Protein 7LDA (pdb70)

Secondary structure (DSSP, 8-state):
-HHHHHHHHHHHGGG--TT-EEEE--SHHHHHHHHHHHHTGGG--EEEESSHHHHHHHHHTTPPB--HHHH-SEEEEEE--SEE-TTS-EE--TTS-HHHHHHHHHTEEEEEEEE-GGGB-SSBTSSPEEEEE-GGGHHHHHHHHHHHH--EEEE-TT---TTS-EEEEEES--BS-HHHHHHHHTTSTTEEEESEE-TT--SEEEE-SSSPEE-/--HHHHHHHHHHHHTTPPTTEEEEE--SHHHHHHHHHHHHTGGGEEEEEESSHHHHHHHHHTTPPB--HHHH-SEEEEEE--SEE-TTS-EE--TTS-HHHHHHHHHTEEEEEEEE-GGGB-SSBTSSPEEEEE-GGGHHHHHHHHHHHH--EEEE-TT---TTS-EEEEEES--BS-HHHHHHHHTTSTTEEEESEE-SS--SEEEE-SSSPEE-

Sequence (431 aa):
MSEAKRLAAEEKAIEYVEDGMIVGVGTGSTVAYFIDALARIQHRIKGAVSSSEEQSTARLKKQHGIEVIELNHSGNLSSLYVDGADECDANKCLIKGGGAALTREKIIAEASERFICIIDPSKQVPVLGRFPLPVEVIPMARSLVARQIRDMMTGGQPTTWREGVVTDNGNQILDIHNLQITDPEKLERELNQLPGVVCVGLFARRRADVVIVGGEPPVVLHMSEAKRLAAEKAIEYVEDGMIVGVGTGSTVAYFIDALLARIQHRIKGAVSSSEQSTARRLKQHGIEEVIELNHSGNLSSLYVDGADECDANKCLIKGGGAALTREKIIAEASEERRFIICIIDPSKQVPVLGRRFPLPVEVIPMARSLVARQIRDMMTGGQPTTWREGVVTDNGNQILDIHNLQITDPEKLERRELNQLPGVVCVGLFARRRRADVVIVGGEPPVVL

Organism: Stenotrophomonas maltophilia (strain K279a) (NCBI:txid522373)

B-factor: mean 19.37, std 9.33, range [2.42, 53.55]

Foldseek 3Di:
DLQQLLLLLLVVVVVDAFAFAEEAEDDDSSLSNLVNCLVVLVRYPAYEYLAPVVVVSNVVSVGDYDHCVVVFAGAEYEYEAQAAAPVQKGFDCPVPSQQSSVVNLVSYNAYEYEEAPVRYDHFPAQFFKKWWFAAVCVVVLQVVCCVVFVWHWDWPPPDAGPVRTTIITTHDGRCPPLVVVQVVSVPDPGTSHIRIQDVPGHPWYWHGDVNIDID/DCLQQLLQLLVVVVVVDAFAFAEEAEDDDSSLSNLVVCLVVLVRYQAYEYLAPVSVVSNVVSPGDYDHCVVVFAGAEHEYEAQAAAPVQKGFDCPVPSQQSSLVNLVRYNAYEYEEAPVRYDNFPAQFFKKWWFAAVCVVVLQVVCCVVFVWHWDWPPPDAGPVRTTIITTHDGGCPPLVVVQVVSVPDPGTSHIRICDVPGHPWYWHGDVNIDID

Radius of gyration: 23.36 Å; Cα contacts (8 Å, |Δi|>4): 1112; chains: 2; bounding box: 52×57×65 Å

Nearest PDB structures (foldseek):
  7lda-assembly1_A  TM=1.005E+00  e=1.805E-49  Stenotrophomonas maltophilia K279a
  1m0s-assembly1_B  TM=9.853E-01  e=1.934E-33  Haemophilus influenzae
  3uw1-assembly1_A  TM=9.731E-01  e=1.418E-30  Burkholderia thailandensis E264
  4gmk-assembly1_B  TM=9.498E-01  e=2.338E-25  Ligilactobacillus salivarius UCC118
  6j1k-assembly1_B  TM=9.477E-01  e=4.361E-23  Ochrobactrum sp.

Solvent-accessible surface area: 16939 Å² total; per-residue (Å²): 122,70,97,13,41,86,40,0,0,53,58,0,23,120,70,8,112,106,54,23,44,0,0,0,0,19,27,67,7,1,28,65,0,3,61,2,0,16,147,26,59,154,81,20,50,2,0,2,15,1,6,97,86,2,23,61,90,0,126,158,67,58,6,111,32,23,110,3,44,157,27,16,94,9,51,4,0,0,0,7,6,32,7,6,16,101,104,50,2,0,0,7,5,30,64,11,14,0,2,43,7,13,0,0,0,40,5,8,113,138,0,1,0,0,0,2,61,68,43,82,24,126,58,0,1,224,74,32,1,0,0,0,0,3,45,23,0,39,29,8,0,22,55,26,0,114,109,86,37,51,0,82,31,60,89,52,132,63,51,100,9,67,31,44,8,29,0,3,16,1,60,96,17,135,7,109,70,10,90,95,23,2,106,60,0,21,25,18,10,3,11,11,6,0,0,0,1,1,118,43,61,3,52,24,0,0,8,3,22,100,109,32,82,65,100,144,74,59,91,13,42,90,19,0,0,72,60,0,23,120,48,12,109,112,52,24,30,0,0,0,0,20,27,67,7,0,27,70,0,2,60,4,0,12,163,16,78,143,91,20,130,1,0,2,15,0,6,99,90,2,23,62,96,0,126,88,75,62,7,110,34,14,110,3,46,152,28,16,97,13,56,1,0,0,0,7,7,30,8,6,13,95,102,51,3,0,0,6,4,29,65,11,15,0,2,43,7,8,0,0,0,38,4,6,143,102,0,0,0,0,0,2,57,72,43,89,28,125,58,1,2,227,74,32,1,0,0,0,0,4,47,24,0,39,30,7,0,23,55,27,0,110,108,83,39,52,0,83,31,62,88,53,132,64,51,97,10,66,31,43,8,29,0,3,13,0,62,108,17,155,8,113,74,13,60,98,22,2,101,60,0,22,19,6,12,2,11,11,8,0,0,0,1,0,84,39,76,2,61,22,4,0,7,3,24,142,104,30,78,68,107

InterPro domains:
  IPR004788 Ribose 5-phosphate isomerase, type A [PF06026] (47-210)
  IPR004788 Ribose 5-phosphate isomerase, type A [PTHR11934] (2-208)
  IPR004788 Ribose 5-phosphate isomerase, type A [TIGR00021] (5-209)
  IPR004788 Ribose 5-phosphate isomerase, type A [cd01398] (4-209)
  IPR020672 Ribose-5-phosphate isomerase, type A, subgroup [MF_00170] (1-215)
  IPR037171 NagB/RpiA transferase-like [SSF100950] (2-145)

Structure (mmCIF, N/CA/C/O backbone):
data_7LDA
#
_entry.id   7LDA
#
_cell.length_a   97.410
_cell.length_b   97.410
_cell.length_c   129.280
_cell.angle_alpha   90.000
_cell.angle_beta   90.000
_cell.angle_gamma   90.000
#
_symmetry.space_group_name_H-M   'P 41 21 2'
#
loop_
_entity.id
_entity.type
_entity.pdbx_description
1 polymer 'Ribose-5-phosphate isomerase A'
2 non-polymer 1,2-ETHANEDIOL
3 non-polymer 'SULFATE ION'
4 water water
#
loop_
_atom_site.group_PDB
_atom_site.id
_atom_site.type_symbol
_atom_site.label_atom_id
_atom_site.label_alt_id
_atom_site.label_comp_id
_atom_site.label_asym_id
_atom_site.label_entity_id
_atom_site.label_seq_id
_atom_site.pdbx_PDB_ins_code
_atom_site.Cartn_x
_atom_site.Cartn_y
_atom_site.Cartn_z
_atom_site.occupancy
_atom_site.B_iso_or_equiv
_atom_site.auth_seq_id
_atom_site.auth_comp_id
_atom_site.auth_asym_id
_atom_site.auth_atom_id
_atom_site.pdbx_PDB_model_num
ATOM 1 N N . MET A 1 9 ? -37.550 -4.037 12.367 1.00 40.06 1 MET A N 1
ATOM 2 C CA . MET A 1 9 ? -36.388 -3.178 12.190 1.00 30.68 1 MET A CA 1
ATOM 3 C C . MET A 1 9 ? -36.340 -2.086 13.256 1.00 24.74 1 MET A C 1
ATOM 4 O O . MET A 1 9 ? -35.558 -1.138 13.144 1.00 24.14 1 MET A O 1
ATOM 9 N N . SER A 1 10 ? -37.177 -2.230 14.289 1.00 31.63 2 SER A N 1
ATOM 10 C CA . SER A 1 10 ? -37.292 -1.191 15.309 1.00 25.96 2 SER A CA 1
ATOM 11 C C . SER A 1 10 ? -35.960 -0.933 16.000 1.00 25.70 2 SER A C 1
ATOM 12 O O . SER A 1 10 ? -35.586 0.222 16.230 1.00 24.53 2 SER A O 1
ATOM 15 N N . GLU A 1 11 ? -35.228 -1.995 16.340 1.00 27.72 3 GLU A N 1
ATOM 16 C CA . GLU A 1 11 ? -33.953 -1.809 17.022 1.00 28.01 3 GLU A CA 1
ATOM 17 C C . GLU A 1 11 ? -32.933 -1.125 16.120 1.00 24.91 3 GLU A C 1
ATOM 18 O O . GLU A 1 11 ? -32.192 -0.242 16.569 1.00 24.11 3 GLU A O 1
ATOM 24 N N . ALA A 1 12 ? -32.883 -1.510 14.842 1.00 23.98 4 ALA A N 1
ATOM 25 C CA . ALA A 1 12 ? -31.976 -0.842 13.915 1.00 21.69 4 ALA A CA 1
ATOM 26 C C . ALA A 1 12 ? -32.316 0.637 13.779 1.00 18.71 4 ALA A C 1
ATOM 27 O O . ALA A 1 12 ? -31.419 1.488 13.728 1.00 18.60 4 ALA A O 1
ATOM 29 N 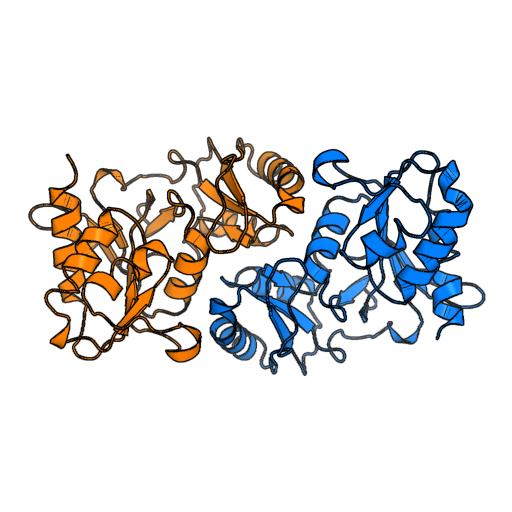N . LYS A 1 13 ? -33.608 0.963 13.709 1.00 18.21 5 LYS A N 1
ATOM 30 C CA . LYS A 1 13 ? -34.013 2.363 13.616 1.00 16.59 5 LYS A CA 1
ATOM 31 C C . LYS A 1 13 ? -33.551 3.145 14.839 1.00 17.59 5 LYS A C 1
ATOM 32 O O . LYS A 1 13 ? -32.994 4.245 14.718 1.00 19.11 5 LYS A O 1
ATOM 38 N N . ARG A 1 14 ? -33.771 2.587 16.032 1.00 18.67 6 ARG A N 1
ATOM 39 C CA . ARG A 1 14 ? -33.376 3.272 17.258 1.00 20.78 6 ARG A CA 1
ATOM 40 C C . ARG A 1 14 ? -31.868 3.476 17.315 1.00 22.70 6 ARG A C 1
ATOM 41 O O . ARG A 1 14 ? -31.395 4.556 17.682 1.00 20.73 6 ARG A O 1
ATOM 49 N N . LEU A 1 15 ? -31.097 2.452 16.944 1.00 19.86 7 LEU A N 1
ATOM 50 C CA . LEU A 1 15 ? -29.643 2.567 16.991 1.00 20.36 7 LEU A CA 1
ATOM 51 C C . LEU A 1 15 ? -29.128 3.619 16.012 1.00 19.84 7 LEU A C 1
ATOM 52 O O . LEU A 1 15 ? -28.193 4.362 16.330 1.00 20.23 7 LEU A O 1
ATOM 57 N N . ALA A 1 16 ? -29.715 3.694 14.811 1.00 17.82 8 ALA A N 1
ATOM 58 C CA . ALA A 1 16 ? -29.324 4.744 13.875 1.00 16.82 8 ALA A CA 1
ATOM 59 C C . ALA A 1 16 ? -29.653 6.123 14.431 1.00 17.09 8 ALA A C 1
ATOM 60 O O . ALA A 1 16 ? -28.834 7.048 14.353 1.00 17.31 8 ALA A O 1
ATOM 62 N N . ALA A 1 17 ? -30.857 6.279 14.987 1.00 16.26 9 ALA A N 1
ATOM 63 C CA . ALA A 1 17 ? -31.263 7.564 15.552 1.00 15.91 9 ALA A CA 1
ATOM 64 C C . ALA A 1 17 ? -30.338 7.990 16.686 1.00 18.42 9 ALA A C 1
ATOM 65 O O . ALA A 1 17 ? -29.980 9.170 16.797 1.00 18.83 9 ALA A O 1
ATOM 67 N N . GLU A 1 18 ? -29.945 7.048 17.548 1.00 18.83 10 GLU A N 1
ATOM 68 C CA A GLU A 1 18 ? -29.057 7.388 18.656 0.48 18.86 10 GLU A CA 1
ATOM 69 C CA B GLU A 1 18 ? -29.065 7.411 18.650 0.52 18.86 10 GLU A CA 1
ATOM 70 C C . GLU A 1 18 ? -27.683 7.815 18.158 1.00 21.08 10 GLU A C 1
ATOM 71 O O . GLU A 1 18 ? -27.050 8.699 18.746 1.00 22.77 10 GLU A O 1
ATOM 82 N N . LYS A 1 19 ? -27.196 7.191 17.082 1.00 18.67 11 LYS A N 1
ATOM 83 C CA . LYS A 1 19 ? -25.915 7.605 16.520 1.00 18.23 11 LYS A CA 1
ATOM 84 C C . LYS A 1 19 ? -26.000 9.019 15.954 1.00 18.06 11 LYS A C 1
ATOM 85 O O . LYS A 1 19 ? -25.056 9.803 16.086 1.00 18.08 11 LYS A O 1
ATOM 91 N N . ALA A 1 20 ? -27.125 9.361 15.325 1.00 15.61 12 ALA A N 1
ATOM 92 C CA . ALA A 1 20 ? -27.282 10.698 14.765 1.00 14.73 12 ALA A CA 1
ATOM 93 C C . ALA A 1 20 ? -27.201 11.780 15.835 1.00 16.73 12 ALA A C 1
ATOM 94 O O . ALA A 1 20 ? -26.799 12.911 15.541 1.00 15.61 12 ALA A O 1
ATOM 96 N N . ILE A 1 21 ? -27.573 11.461 17.079 1.00 17.36 13 ILE A N 1
ATOM 97 C CA . ILE A 1 21 ? -27.466 12.429 18.171 1.00 17.70 13 ILE A CA 1
ATOM 98 C C . ILE A 1 21 ? -26.036 12.937 18.339 1.00 18.22 13 ILE A C 1
ATOM 99 O O . ILE A 1 21 ? -25.825 14.080 18.766 1.00 18.03 13 ILE A O 1
ATOM 104 N N . GLU A 1 22 ? -25.037 12.122 17.989 1.00 17.88 14 GLU A N 1
ATOM 105 C CA . GLU A 1 22 ? -23.643 12.547 18.110 1.00 19.60 14 GLU A CA 1
ATOM 106 C C . GLU A 1 22 ? -23.314 13.738 17.220 1.00 21.78 14 GLU A C 1
ATOM 107 O O . GLU A 1 22 ? -22.309 14.415 17.461 1.00 22.90 14 GLU A O 1
ATOM 113 N N . TYR A 1 23 ? -24.126 14.001 16.196 1.00 17.16 15 TYR A N 1
ATOM 114 C CA . TYR A 1 23 ? -23.925 15.134 15.301 1.00 18.01 15 TYR A CA 1
ATOM 115 C C . TYR A 1 23 ? -24.557 16.419 15.821 1.00 18.77 15 TYR A C 1
ATOM 116 O O . TYR A 1 23 ? -24.327 17.489 15.237 1.00 19.68 15 TYR A O 1
ATOM 125 N N . VAL A 1 24 ? -25.349 16.343 16.886 1.00 18.78 16 VAL A N 1
ATOM 126 C CA . VAL A 1 24 ? -26.003 17.527 17.431 1.00 18.81 16 VAL A CA 1
ATOM 127 C C . VAL A 1 24 ? -25.012 18.272 18.316 1.00 21.91 16 VAL A C 1
ATOM 128 O O . VAL A 1 24 ? -24.411 17.687 19.223 1.00 24.61 16 VAL A O 1
ATOM 132 N N . GLU A 1 25 ? -24.832 19.563 18.051 1.00 22.82 17 GLU A N 1
ATOM 133 C CA . GLU A 1 25 ? -23.907 20.399 18.799 1.00 25.13 17 GLU A CA 1
ATOM 134 C C . GLU A 1 25 ? -24.682 21.415 19.627 1.00 24.64 17 GLU A C 1
ATOM 135 O O . GLU A 1 25 ? -25.801 21.801 19.273 1.00 23.55 17 GLU A O 1
ATOM 141 N N . ASP A 1 26 ? -24.071 21.835 20.737 1.00 25.11 18 ASP A N 1
ATOM 142 C CA . ASP A 1 26 ? -24.682 22.806 21.638 1.00 24.16 18 ASP A CA 1
ATOM 143 C C . ASP A 1 26 ? -25.114 24.053 20.876 1.00 27.26 18 ASP A C 1
ATOM 144 O O . ASP A 1 26 ? -24.360 24.596 20.063 1.00 27.38 18 ASP A O 1
ATOM 149 N N . GLY A 1 27 ? -26.342 24.498 21.137 1.00 23.71 19 GLY A N 1
ATOM 150 C CA . GLY A 1 27 ? -26.849 25.719 20.551 1.00 25.16 19 GLY A CA 1
ATOM 151 C C . GLY A 1 27 ? -27.478 25.574 19.183 1.00 24.62 19 GLY A C 1
ATOM 152 O O . GLY A 1 27 ? -27.982 26.566 18.649 1.00 29.03 19 GLY A O 1
ATOM 153 N N . MET A 1 28 ? -27.465 24.380 18.598 1.00 22.38 20 MET A N 1
ATOM 154 C CA . MET A 1 28 ? -28.021 24.186 17.266 1.00 21.39 20 MET A CA 1
ATOM 155 C C . MET A 1 28 ? -29.536 24.362 17.269 1.00 18.32 20 MET A C 1
ATOM 156 O O . MET A 1 28 ? -30.230 24.025 18.233 1.00 19.11 20 MET A O 1
ATOM 161 N N . ILE A 1 29 ? -30.050 24.876 16.158 1.00 17.33 21 ILE A N 1
ATOM 162 C CA . ILE A 1 29 ? -31.432 24.643 15.765 1.00 15.30 21 ILE A CA 1
ATOM 163 C C . ILE A 1 29 ? -31.396 23.455 14.811 1.00 14.91 21 ILE A C 1
ATOM 164 O O . ILE A 1 29 ? -30.801 23.534 13.730 1.00 17.83 21 ILE A O 1
ATOM 169 N N . VAL A 1 30 ? -31.987 22.341 15.223 1.00 12.92 22 VAL A N 1
ATOM 170 C CA . VAL A 1 30 ? -31.867 21.084 14.491 1.00 13.01 22 VAL A CA 1
ATOM 171 C C . VAL A 1 30 ? -33.017 20.961 13.496 1.00 11.88 22 VAL A C 1
ATOM 172 O O . VAL A 1 30 ? -34.189 21.088 13.881 1.00 12.20 22 VAL A O 1
ATOM 176 N N . GLY A 1 31 ? -32.696 20.677 12.239 1.00 10.87 23 GLY A N 1
ATOM 177 C CA . GLY A 1 31 ? -33.724 20.350 11.253 1.00 10.52 23 GLY A CA 1
ATOM 178 C C . GLY A 1 31 ? -34.176 18.914 11.435 1.00 11.33 23 GLY A C 1
ATOM 179 O O . GLY A 1 31 ? -33.351 17.998 11.535 1.00 11.49 23 GLY A O 1
ATOM 180 N N . VAL A 1 32 ? -35.493 18.706 11.492 1.00 11.27 24 VAL A N 1
ATOM 181 C CA . VAL A 1 32 ? -36.059 17.417 11.893 1.00 10.15 24 VAL A CA 1
ATOM 182 C C . VAL A 1 32 ? -36.947 16.853 10.790 1.00 9.63 24 VAL A C 1
ATOM 183 O O . VAL A 1 32 ? -37.870 17.529 10.312 1.00 11.05 24 VAL A O 1
ATOM 187 N N . GLY A 1 33 ? -36.689 15.590 10.427 1.00 10.75 25 GLY A N 1
ATOM 188 C CA . GLY A 1 33 ? -37.418 14.894 9.384 1.00 10.55 25 GLY A CA 1
ATOM 189 C C . GLY A 1 33 ? -38.766 14.380 9.844 1.00 11.38 25 GLY A C 1
ATOM 190 O O . GLY A 1 33 ? -39.368 14.884 10.800 1.00 10.80 25 GLY A O 1
ATOM 191 N N . THR A 1 34 ? -39.246 13.348 9.142 1.00 10.18 26 THR A N 1
ATOM 192 C CA . THR A 1 34 ? -40.565 12.780 9.379 1.00 11.21 26 THR A CA 1
ATOM 193 C C . THR A 1 34 ? -40.460 11.268 9.259 1.00 10.98 26 THR A C 1
ATOM 194 O O . THR A 1 34 ? -39.658 10.759 8.468 1.00 12.76 26 THR A O 1
ATOM 198 N N . GLY A 1 35 ? -41.256 10.553 10.051 1.00 10.91 27 GLY A N 1
ATOM 199 C CA . GLY A 1 35 ? -41.420 9.118 9.889 1.00 12.21 27 GLY A CA 1
ATOM 200 C C . GLY A 1 35 ? -41.024 8.317 11.113 1.00 13.62 27 GLY A C 1
ATOM 201 O O . GLY A 1 35 ? -40.637 8.849 12.158 1.00 13.71 27 GLY A O 1
ATOM 202 N N . SER A 1 36 ? -41.103 6.993 10.956 1.00 13.53 28 SER A N 1
ATOM 203 C CA . SER A 1 36 ? -40.966 6.099 12.107 1.00 14.00 28 SER A CA 1
ATOM 204 C C . SER A 1 36 ? -39.531 6.027 12.606 1.00 14.66 28 SER A C 1
ATOM 205 O O . SER A 1 36 ? -39.306 5.854 13.807 1.00 16.55 28 SER A O 1
ATOM 208 N N . THR A 1 37 ? -38.552 6.157 11.716 1.00 13.80 29 THR A N 1
ATOM 209 C CA . THR A 1 37 ? -37.164 6.182 12.161 1.00 13.63 29 THR A CA 1
ATOM 210 C C . THR A 1 37 ? -36.867 7.494 12.878 1.00 13.75 29 THR A C 1
ATOM 211 O O . THR A 1 37 ? -36.256 7.504 13.958 1.00 13.80 29 THR A O 1
ATOM 215 N N . VAL A 1 38 ? -37.335 8.607 12.309 1.00 12.23 30 VAL A N 1
ATOM 216 C CA . VAL A 1 38 ? -37.196 9.913 12.943 1.00 11.00 30 VAL A CA 1
ATOM 217 C C . VAL A 1 38 ? -37.863 9.964 14.314 1.00 11.97 30 VAL A C 1
ATOM 218 O O . VAL A 1 38 ? -37.399 10.696 15.197 1.00 13.81 30 VAL A O 1
ATOM 222 N N . ALA A 1 39 ? -38.933 9.180 14.538 1.00 12.59 31 ALA A N 1
ATOM 223 C CA . ALA A 1 39 ? -39.580 9.181 15.853 1.00 13.18 31 ALA A CA 1
ATOM 224 C C . ALA A 1 39 ? -38.582 8.850 16.958 1.00 14.60 31 ALA A C 1
ATOM 225 O O . ALA A 1 39 ? -38.601 9.474 18.026 1.00 15.03 31 ALA A O 1
ATOM 227 N N . TYR A 1 40 ? -37.681 7.895 16.707 1.00 13.76 32 TYR A N 1
ATOM 228 C CA . TYR A 1 40 ? -36.653 7.569 17.692 1.00 14.48 32 TYR A CA 1
ATOM 229 C C . TYR A 1 40 ? -35.679 8.722 17.874 1.00 14.28 32 TYR A C 1
ATOM 230 O O . TYR A 1 40 ? -35.192 8.949 18.988 1.00 16.93 32 TYR A O 1
ATOM 239 N N . PHE A 1 41 ? -35.375 9.452 16.799 1.00 13.30 33 PHE A N 1
ATOM 240 C CA . PHE A 1 41 ? -34.489 10.604 16.916 1.00 13.07 33 PHE A CA 1
ATOM 241 C C . PHE A 1 41 ? -35.138 11.720 17.729 1.00 14.46 33 PHE A C 1
ATOM 242 O O . PHE A 1 41 ? -34.469 12.371 18.545 1.00 14.80 33 PHE A O 1
ATOM 250 N N . ILE A 1 42 ? -36.435 11.962 17.514 1.00 13.11 34 ILE A N 1
ATOM 251 C CA . ILE A 1 42 ? -37.153 12.955 18.315 1.00 15.07 34 ILE A CA 1
ATOM 252 C C . ILE A 1 42 ? -37.110 12.590 19.796 1.00 15.39 34 ILE A C 1
ATOM 253 O O . ILE A 1 42 ? -36.849 13.444 20.652 1.00 15.15 34 ILE A O 1
ATOM 258 N N . ASP A 1 43 ? -37.344 11.315 20.122 1.00 15.42 35 ASP A N 1
ATOM 259 C CA . ASP A 1 43 ? -37.274 10.884 21.515 1.00 16.54 35 ASP A CA 1
ATOM 260 C C . ASP A 1 43 ? -35.883 11.109 22.101 1.00 17.66 35 ASP A C 1
ATOM 261 O O . ASP A 1 43 ? -35.742 11.510 23.266 1.00 20.17 35 ASP A O 1
ATOM 266 N N . ALA A 1 44 ? -34.840 10.834 21.318 1.00 18.02 36 ALA A N 1
ATOM 267 C CA . ALA A 1 44 ? -33.479 10.999 21.813 1.00 17.36 36 ALA A CA 1
ATOM 268 C C . ALA A 1 44 ? -33.112 12.472 21.923 1.00 18.10 36 ALA A C 1
ATOM 269 O O . ALA A 1 44 ? -32.388 12.874 22.844 1.00 19.76 36 ALA A O 1
ATOM 271 N N . LEU A 1 45 ? -33.596 13.290 20.986 1.00 16.54 37 LEU A N 1
ATOM 272 C CA . LEU A 1 45 ? -33.339 14.721 21.046 1.00 15.38 37 LEU A CA 1
ATOM 273 C C . LEU A 1 45 ? -33.966 15.339 22.288 1.00 16.90 37 LEU A C 1
ATOM 274 O O . LEU A 1 45 ? -33.401 16.268 22.881 1.00 17.68 37 LEU A O 1
ATOM 279 N N . ALA A 1 46 ? -35.127 14.830 22.698 1.00 17.19 38 ALA A N 1
ATOM 280 C CA . ALA A 1 46 ? -35.777 15.340 23.897 1.00 17.11 38 ALA A CA 1
ATOM 281 C C . ALA A 1 46 ? -34.899 15.158 25.127 1.00 19.73 38 ALA A C 1
ATOM 282 O O . ALA A 1 46 ? -34.946 15.981 26.049 1.00 22.26 38 ALA A O 1
ATOM 284 N N . ARG A 1 47 ? -34.082 14.101 25.154 1.00 20.89 39 ARG A N 1
ATOM 285 C CA . ARG A 1 47 ? -33.211 13.865 26.299 1.00 23.40 39 ARG A CA 1
ATOM 286 C C . ARG A 1 47 ? -32.062 14.862 26.379 1.00 22.27 39 ARG A C 1
ATOM 287 O O . ARG A 1 47 ? -31.471 15.017 27.453 1.00 28.51 39 ARG A O 1
ATOM 295 N N . ILE A 1 48 ? -31.734 15.538 25.280 1.00 22.36 40 ILE A N 1
ATOM 296 C CA . ILE A 1 48 ? -30.669 16.531 25.256 1.00 23.09 40 ILE A CA 1
ATOM 297 C C . ILE A 1 48 ? -31.197 17.927 24.935 1.00 22.83 40 ILE A C 1
ATOM 298 O O . ILE A 1 48 ? -30.434 18.796 24.530 1.00 25.11 40 ILE A O 1
ATOM 303 N N . GLN A 1 49 ? -32.500 18.159 25.112 1.00 21.74 41 GLN A N 1
ATOM 304 C CA . GLN A 1 49 ? -33.074 19.424 24.661 1.00 24.36 41 GLN A CA 1
ATOM 305 C C . GLN A 1 49 ? -32.528 20.632 25.413 1.00 24.13 41 GLN A C 1
ATOM 306 O O . GLN A 1 49 ? -32.612 21.752 24.899 1.00 26.34 41 GLN A O 1
ATOM 312 N N . HIS A 1 50 ? -31.970 20.441 26.612 1.00 25.54 42 HIS A N 1
ATOM 313 C CA . HIS A 1 50 ? -31.334 21.553 27.308 1.00 29.21 42 HIS A CA 1
ATOM 314 C C . HIS A 1 50 ? -30.104 22.071 26.568 1.00 27.30 42 HIS A C 1
ATOM 315 O O . HIS A 1 50 ? -29.661 23.190 26.841 1.00 35.76 42 HIS A O 1
ATOM 322 N N . ARG A 1 51 ? -29.555 21.291 25.632 1.00 30.38 43 ARG A N 1
ATOM 323 C CA . ARG A 1 51 ? -28.360 21.666 24.885 1.00 34.42 43 ARG A CA 1
ATOM 324 C C . ARG A 1 51 ? -28.649 22.334 23.544 1.00 29.66 43 ARG A C 1
ATOM 325 O O . ARG A 1 51 ? -27.718 22.862 22.927 1.00 32.54 43 ARG A O 1
ATOM 333 N N . ILE A 1 52 ? -29.895 22.329 23.077 1.00 24.85 44 ILE A N 1
ATOM 334 C CA . ILE A 1 52 ? -30.230 22.852 21.757 1.00 24.23 44 ILE A CA 1
ATOM 335 C C . ILE A 1 52 ? -31.100 24.095 21.894 1.00 23.88 44 ILE A C 1
ATOM 336 O O . ILE A 1 52 ? -31.700 24.360 22.942 1.00 24.11 44 ILE A O 1
ATOM 341 N N . LYS A 1 53 ? -31.152 24.876 20.811 1.00 20.62 45 LYS A N 1
ATOM 342 C CA . LYS A 1 53 ? -32.028 26.043 20.782 1.00 20.21 45 LYS A CA 1
ATOM 343 C C . LYS A 1 53 ? -33.448 25.676 20.379 1.00 19.99 45 LYS A C 1
ATOM 344 O O . LYS A 1 53 ? -34.400 26.339 20.803 1.00 29.52 45 LYS A O 1
ATOM 346 N N . GLY A 1 54 ? -33.615 24.629 19.582 1.00 15.89 46 GLY A N 1
ATOM 347 C CA . GLY A 1 54 ? -34.930 24.247 19.115 1.00 16.04 46 GLY A CA 1
ATOM 348 C C . GLY A 1 54 ? -34.788 23.424 17.851 1.00 13.64 46 GLY A C 1
ATOM 349 O O . GLY A 1 54 ? -33.702 22.948 17.532 1.00 14.84 46 GLY A O 1
ATOM 350 N N . ALA A 1 55 ? -35.904 23.293 17.138 1.00 12.11 47 ALA A N 1
ATOM 351 C CA . ALA A 1 55 ? -35.963 22.455 15.950 1.00 10.63 47 ALA A CA 1
ATOM 352 C C . ALA A 1 55 ? -36.828 23.117 14.890 1.00 12.17 47 ALA A C 1
ATOM 353 O O . ALA A 1 55 ? -37.801 23.804 15.215 1.00 13.35 47 ALA A O 1
ATOM 355 N N . VAL A 1 56 ? -36.458 22.904 13.621 1.00 11.20 48 VAL A N 1
ATOM 356 C CA . VAL A 1 56 ? -37.293 23.244 12.461 1.00 11.76 48 VAL A CA 1
ATOM 357 C C . VAL A 1 56 ? -37.873 21.944 11.921 1.00 10.56 48 VAL A C 1
ATOM 358 O O . VAL A 1 56 ? -37.137 20.970 11.722 1.00 11.88 48 VAL A O 1
ATOM 362 N N . SER A 1 57 ? -39.188 21.920 11.683 1.00 10.44 49 SER A N 1
ATOM 363 C CA . SER A 1 57 ? -39.919 20.674 11.474 1.00 9.33 49 SER A CA 1
ATOM 364 C C . SER A 1 57 ? -40.436 20.502 10.049 1.00 9.71 49 SER A C 1
ATOM 365 O O . SER A 1 57 ? -41.075 21.401 9.485 1.00 11.24 49 SER A O 1
ATOM 368 N N . SER A 1 58 ? -40.195 19.317 9.486 1.00 9.83 50 SER A N 1
ATOM 369 C CA . SER A 1 58 ? -40.614 18.979 8.131 1.00 10.12 50 SER A CA 1
ATOM 370 C C . SER A 1 58 ? -42.070 18.526 8.005 1.00 9.56 50 SER A C 1
ATOM 371 O O . SER A 1 58 ? -42.506 18.273 6.883 1.00 11.58 50 SER A O 1
ATOM 374 N N . SER A 1 59 ? -42.832 18.418 9.097 1.00 10.62 51 SER A N 1
ATOM 375 C CA . SER A 1 59 ? -44.234 18.047 8.936 1.00 10.72 51 SER A CA 1
ATOM 376 C C . SER A 1 59 ? -45.008 18.449 10.175 1.00 10.80 51 SER A C 1
ATOM 377 O O . SER A 1 59 ? -44.451 18.575 11.269 1.00 10.78 51 SER A O 1
ATOM 380 N N A GLU A 1 60 ? -46.316 18.623 9.996 0.50 11.13 52 GLU A N 1
ATOM 381 N N B GLU A 1 60 ? -46.317 18.626 9.988 0.50 11.12 52 GLU A N 1
ATOM 382 C CA A GLU A 1 60 ? -47.157 18.890 11.157 0.50 11.68 5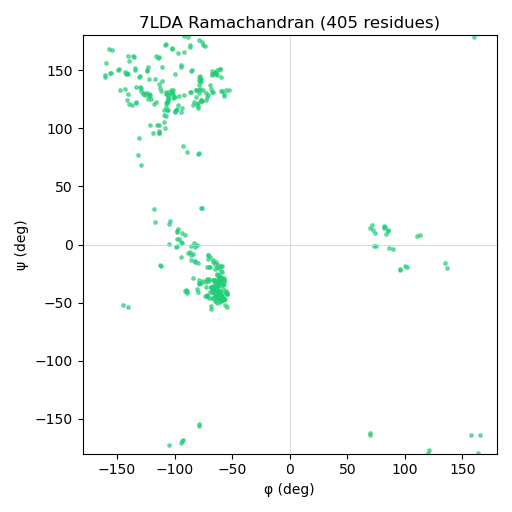2 GLU A CA 1
ATOM 383 C CA B GLU A 1 60 ? -47.192 18.874 11.130 0.50 11.65 52 GLU A CA 1
ATOM 384 C C A GLU A 1 60 ? -47.129 17.727 12.144 0.50 12.13 52 GLU A C 1
ATOM 385 C C B GLU A 1 60 ? -47.113 17.730 12.136 0.50 12.13 52 GLU A C 1
ATOM 386 O O A GLU A 1 60 ? -47.177 17.948 13.360 0.50 12.64 52 GLU A O 1
ATOM 387 O O B GLU A 1 60 ? -47.108 17.962 13.352 0.50 12.57 52 GLU A O 1
ATOM 398 N N . GLN A 1 61 ? -47.006 16.492 11.646 1.00 11.32 53 GLN A N 1
ATOM 399 C CA . GLN A 1 61 ? -46.842 15.344 12.538 1.00 11.46 53 GLN A CA 1
ATOM 400 C C . GLN A 1 61 ? -45.585 15.482 13.390 1.00 11.63 53 GLN A C 1
ATOM 401 O O . GLN A 1 61 ? -45.626 15.320 14.615 1.00 12.88 53 GLN A O 1
ATOM 407 N N . SER A 1 62 ? -44.447 15.776 12.757 1.00 10.40 54 SER A N 1
ATOM 408 C CA . SER A 1 62 ? -43.218 15.932 13.524 1.00 10.16 54 SER A CA 1
ATOM 409 C C . SER A 1 62 ? -43.303 17.108 14.485 1.00 10.73 54 SER A C 1
ATOM 410 O O . SER A 1 62 ? -42.745 17.051 15.589 1.00 11.91 54 SER A O 1
ATOM 413 N N . THR A 1 63 ? -43.974 18.188 14.083 1.00 10.11 55 THR A N 1
ATOM 414 C CA . THR A 1 63 ? -44.134 19.332 14.979 1.00 10.26 55 THR A CA 1
ATOM 415 C C . THR A 1 63 ? -44.868 18.936 16.250 1.00 10.91 55 THR A C 1
ATOM 416 O O . THR A 1 63 ? -44.461 19.314 17.358 1.00 12.18 55 THR A O 1
ATOM 420 N N . ALA A 1 64 ? -45.948 18.165 16.111 1.00 11.34 56 ALA A N 1
ATOM 421 C CA . ALA A 1 64 ? -46.688 17.729 17.288 1.00 10.85 56 ALA A CA 1
ATOM 422 C C . ALA A 1 64 ? -45.847 16.820 18.176 1.00 11.30 56 ALA A C 1
ATOM 423 O O . ALA A 1 64 ? -45.958 16.879 19.413 1.00 11.53 56 ALA A O 1
ATOM 425 N N . ARG A 1 65 ? -45.019 15.957 17.571 1.00 11.17 57 ARG A N 1
ATOM 426 C CA . ARG A 1 65 ? -44.158 15.070 18.349 1.00 11.73 57 ARG A CA 1
ATOM 427 C C . ARG A 1 65 ? -43.064 15.850 19.070 1.00 10.94 57 ARG A C 1
ATOM 428 O O . ARG A 1 65 ? -42.771 15.578 20.244 1.00 12.77 57 ARG A O 1
ATOM 436 N N . LEU A 1 66 ? -42.466 16.839 18.395 1.00 11.18 58 LEU A N 1
ATOM 437 C CA . LEU A 1 66 ? -41.485 17.695 19.059 1.00 11.87 58 LEU A CA 1
ATOM 438 C C . LEU A 1 66 ? -42.125 18.448 20.220 1.00 10.10 58 LEU A C 1
ATOM 439 O O . LEU A 1 66 ? -41.589 18.466 21.338 1.00 12.35 58 LEU A O 1
ATOM 444 N N . LYS A 1 67 ? -43.305 19.033 19.986 1.00 12.19 59 LYS A N 1
ATOM 445 C CA A LYS A 1 67 ? -43.987 19.780 21.040 0.46 12.05 59 LYS A CA 1
ATOM 446 C CA B LYS A 1 67 ? -43.970 19.780 21.049 0.54 12.05 59 LYS A CA 1
ATOM 447 C C . LYS A 1 67 ? -44.381 18.876 22.203 1.00 13.22 59 LYS A C 1
ATOM 448 O O . LYS A 1 67 ? -44.357 19.304 23.362 1.00 15.32 59 LYS A O 1
ATOM 459 N N . GLN A 1 68 ? -44.754 17.624 21.914 1.00 12.30 60 GLN A N 1
ATOM 460 C CA . GLN A 1 68 ? -45.136 16.714 22.987 1.00 13.34 60 GLN A CA 1
ATOM 461 C C . GLN A 1 68 ? -43.972 16.450 23.931 1.00 15.44 60 GLN A C 1
ATOM 462 O O . GLN A 1 68 ? -44.184 16.144 25.107 1.00 17.97 60 GLN A O 1
ATOM 468 N N . HIS A 1 69 ? -42.743 16.591 23.439 1.00 15.17 61 HIS A N 1
ATOM 469 C CA . HIS A 1 69 ? -41.552 16.438 24.262 1.00 18.60 61 HIS A CA 1
ATOM 470 C C . HIS A 1 69 ? -41.052 17.759 24.829 1.00 20.76 61 HIS A C 1
ATOM 471 O O . HIS A 1 69 ? -40.025 17.771 25.517 1.00 27.32 61 HIS A O 1
ATOM 478 N N . GLY A 1 70 ? -41.736 18.865 24.558 1.00 16.87 62 GLY A N 1
ATOM 479 C CA . GLY A 1 70 ? -41.321 20.152 25.086 1.00 17.95 62 GLY A CA 1
ATOM 480 C C . GLY A 1 70 ? -40.258 20.861 24.278 1.00 17.55 62 GLY A C 1
ATOM 481 O O . GLY A 1 70 ? -39.734 21.884 24.739 1.00 20.64 62 GLY A O 1
ATOM 482 N N . ILE A 1 71 ? -39.932 20.361 23.091 1.00 15.26 63 ILE A N 1
ATOM 483 C CA . ILE A 1 71 ? -38.911 20.977 22.249 1.00 15.11 63 ILE A CA 1
ATOM 484 C C . ILE A 1 71 ? -39.528 22.153 21.505 1.00 15.34 63 ILE A C 1
ATOM 485 O O . ILE A 1 71 ? -40.609 22.031 20.916 1.00 15.11 63 ILE A O 1
ATOM 490 N N . GLU A 1 72 ? -38.832 23.291 21.510 1.00 16.08 64 GLU A N 1
ATOM 491 C CA . GLU A 1 72 ? -39.338 24.472 20.828 1.00 15.52 64 GLU A CA 1
ATOM 492 C C . GLU A 1 72 ? -39.234 24.291 19.322 1.00 16.56 64 GLU A C 1
ATOM 493 O O . GLU A 1 72 ? -38.170 23.938 18.806 1.00 16.07 64 GLU A O 1
ATOM 499 N N . VAL A 1 73 ? -40.329 24.555 18.611 1.00 14.09 65 VAL A N 1
ATOM 500 C CA . VAL A 1 73 ? -40.357 24.473 17.152 1.00 14.34 65 VAL A CA 1
ATOM 501 C C . VAL A 1 73 ? -40.284 25.880 16.580 1.00 13.67 65 VAL A C 1
ATOM 502 O O . VAL A 1 73 ? -41.028 26.778 17.004 1.00 16.75 65 VAL A O 1
ATOM 506 N N . ILE A 1 74 ? -39.382 26.067 15.620 1.00 12.79 66 ILE A N 1
ATOM 507 C CA . ILE A 1 74 ? -39.048 27.361 15.043 1.00 15.04 66 ILE A CA 1
ATOM 508 C C . ILE A 1 74 ? -39.302 27.274 13.546 1.00 12.46 66 ILE A C 1
ATOM 509 O O . ILE A 1 74 ? -39.043 26.235 12.929 1.00 12.50 66 ILE A O 1
ATOM 514 N N . GLU A 1 75 ? -39.812 28.355 12.957 1.00 13.51 67 GLU A N 1
ATOM 515 C CA . GLU A 1 75 ? -40.034 28.375 11.515 1.00 12.22 67 GLU A CA 1
ATOM 516 C C . GLU A 1 75 ? -38.724 28.603 10.771 1.00 11.82 67 GLU A C 1
ATOM 517 O O . GLU A 1 75 ? -37.876 29.387 11.203 1.00 13.82 67 GLU A O 1
ATOM 523 N N . LEU A 1 76 ? -38.579 27.927 9.626 1.00 12.23 68 LEU A N 1
ATOM 524 C CA . LEU A 1 76 ? -37.383 28.102 8.801 1.00 12.46 68 LEU A CA 1
ATOM 525 C C . LEU A 1 76 ? -37.196 29.557 8.377 1.00 12.64 68 LEU A C 1
ATOM 526 O O . LEU A 1 76 ? -36.058 30.036 8.276 1.00 12.79 68 LEU A O 1
ATOM 531 N N . ASN A 1 77 ? -38.296 30.280 8.121 1.00 12.32 69 ASN A N 1
ATOM 532 C CA . ASN A 1 77 ? -38.171 31.687 7.746 1.00 13.44 69 ASN A CA 1
ATOM 533 C C . ASN A 1 77 ? -37.519 32.491 8.862 1.00 14.57 69 ASN A C 1
ATOM 534 O O . ASN A 1 77 ? -36.867 33.506 8.599 1.00 15.98 69 ASN A O 1
ATOM 539 N N . HIS A 1 78 ? -37.680 32.047 10.110 1.00 14.25 70 HIS A N 1
ATOM 540 C CA . HIS A 1 78 ? -37.105 32.731 11.260 1.00 15.28 70 HIS A CA 1
ATOM 541 C C . HIS A 1 78 ? -35.698 32.238 11.579 1.00 15.56 70 HIS A C 1
ATOM 542 O O . HIS A 1 78 ? -34.828 33.048 11.914 1.00 18.90 70 HIS A O 1
ATOM 549 N N . SER A 1 79 ? -35.448 30.929 11.470 1.00 14.54 71 SER A N 1
ATOM 550 C CA . SER A 1 79 ? -34.122 30.399 11.793 1.00 15.95 71 SER A CA 1
ATOM 551 C C . SER A 1 79 ? -33.081 30.782 10.750 1.00 13.74 71 SER A C 1
ATOM 552 O O . SER A 1 79 ? -31.898 30.925 11.083 1.00 17.29 71 SER A O 1
ATOM 555 N N . GLY A 1 80 ? -33.493 30.950 9.500 1.00 14.70 72 GLY A N 1
ATOM 556 C CA . GLY A 1 80 ? -32.515 30.988 8.432 1.00 14.06 72 GLY A CA 1
ATOM 557 C C . GLY A 1 80 ? -31.896 29.608 8.225 1.00 13.73 72 GLY A C 1
ATOM 558 O O . GLY A 1 80 ? -32.409 28.579 8.672 1.00 13.92 72 GLY A O 1
ATOM 559 N N . ASN A 1 81 ? -30.748 29.606 7.548 1.00 14.45 73 ASN A N 1
ATOM 560 C CA . ASN A 1 81 ? -30.054 28.358 7.254 1.00 12.48 73 ASN A CA 1
ATOM 561 C C . ASN A 1 81 ? -29.657 27.631 8.532 1.00 13.42 73 ASN A C 1
ATOM 562 O O . ASN A 1 81 ? -29.382 28.240 9.572 1.00 15.20 73 ASN A O 1
ATOM 567 N N . LEU A 1 82 ? -29.593 26.309 8.426 1.00 12.74 74 LEU A N 1
ATOM 568 C CA . LEU A 1 82 ? -29.278 25.426 9.533 1.00 11.66 74 LEU A CA 1
ATOM 569 C C . LEU A 1 82 ? -27.971 24.702 9.255 1.00 13.57 74 LEU A C 1
ATOM 570 O O . LEU A 1 82 ? -27.504 24.627 8.113 1.00 13.74 74 LEU A O 1
ATOM 575 N N . SER A 1 83 ? -27.384 24.158 10.317 1.00 13.48 75 SER A N 1
ATOM 576 C CA A SER A 1 83 ? -26.172 23.356 10.196 0.64 15.13 75 SER A CA 1
ATOM 577 C CA B SER A 1 83 ? -26.175 23.363 10.159 0.36 15.16 75 SER A CA 1
ATOM 578 C C . SER A 1 83 ? -26.460 21.879 9.969 1.00 13.98 75 SER A C 1
ATOM 579 O O . SER A 1 83 ? -25.660 21.187 9.322 1.00 15.31 75 SER A O 1
ATOM 584 N N . LEU A 1 84 ? -27.573 21.372 10.500 1.00 12.35 76 LEU A N 1
ATOM 585 C CA . LEU A 1 84 ? -27.833 19.935 10.519 1.00 12.16 76 LEU A CA 1
ATOM 586 C C . LEU A 1 84 ? -29.311 19.645 10.285 1.00 11.37 76 LEU A C 1
ATOM 587 O O . LEU A 1 84 ? -30.177 20.277 10.903 1.00 12.36 76 LEU A O 1
ATOM 592 N N . TYR A 1 85 ? -29.578 18.680 9.405 1.00 10.80 77 TYR A N 1
ATOM 593 C CA . TYR A 1 85 ? -30.906 18.129 9.148 1.00 9.91 77 TYR A CA 1
ATOM 594 C C . TYR A 1 85 ? -30.802 16.618 9.280 1.00 11.20 77 TYR A C 1
ATOM 595 O O . TYR A 1 85 ? -29.900 16.007 8.695 1.00 11.13 77 TYR A O 1
ATOM 604 N N . VAL A 1 86 ? -31.699 16.015 10.062 1.00 10.93 78 VAL A N 1
ATOM 605 C CA . VAL A 1 86 ? -31.714 14.572 10.284 1.00 10.68 78 VAL A CA 1
ATOM 606 C C . VAL A 1 86 ? -33.057 14.029 9.811 1.00 10.43 78 VAL A C 1
ATOM 607 O O . VAL A 1 86 ? -34.106 14.490 10.270 1.00 11.26 78 VAL A O 1
ATOM 611 N N . ASP A 1 87 ? -33.031 13.039 8.920 1.00 10.11 79 ASP A N 1
ATOM 612 C CA . ASP A 1 87 ? -34.273 12.494 8.376 1.00 10.34 79 ASP A CA 1
ATOM 613 C C . ASP A 1 87 ? -34.005 11.079 7.879 1.00 10.56 79 ASP A C 1
ATOM 614 O O . ASP A 1 87 ? -32.850 10.642 7.757 1.00 11.24 79 ASP A O 1
ATOM 619 N N . GLY A 1 88 ? -35.090 10.367 7.586 1.00 11.18 80 GLY A N 1
ATOM 620 C CA . GLY A 1 88 ? -35.010 9.029 7.030 1.00 11.47 80 GLY A CA 1
ATOM 621 C C . GLY A 1 88 ? -35.049 9.018 5.512 1.00 10.80 80 GLY A C 1
ATOM 622 O O . GLY A 1 88 ? -34.915 10.046 4.840 1.00 10.89 80 GLY A O 1
ATOM 623 N N . ALA A 1 89 ? -35.224 7.813 4.963 1.00 10.43 81 ALA A N 1
ATOM 624 C CA . ALA A 1 89 ? -35.369 7.638 3.519 1.00 10.76 81 ALA A CA 1
ATOM 625 C C . ALA A 1 89 ? -36.130 6.351 3.255 1.00 11.74 81 ALA A C 1
ATOM 626 O O . ALA A 1 89 ? -36.002 5.377 4.002 1.00 12.77 81 ALA A O 1
ATOM 628 N N . ASP A 1 90 ? -36.909 6.341 2.167 1.00 9.79 82 ASP A N 1
ATOM 629 C CA . ASP A 1 90 ? -37.557 5.093 1.772 1.00 9.92 82 ASP A CA 1
ATOM 630 C C . ASP A 1 90 ? -36.593 4.156 1.057 1.00 12.17 82 ASP A C 1
ATOM 631 O O . ASP A 1 90 ? -36.717 2.933 1.190 1.00 11.90 82 ASP A O 1
ATOM 636 N N . GLU A 1 91 ? -35.647 4.711 0.298 1.00 10.43 83 GLU A N 1
ATOM 637 C CA . GLU A 1 91 ? -34.576 3.947 -0.332 1.00 10.33 83 GLU A CA 1
ATOM 638 C C . GLU A 1 91 ? -33.343 4.832 -0.402 1.00 10.03 83 GLU A C 1
ATOM 639 O O . GLU A 1 91 ? -33.443 6.060 -0.504 1.00 10.59 83 GLU A O 1
ATOM 645 N N . CYS A 1 92 ? -32.177 4.189 -0.376 1.00 11.13 84 CYS A N 1
ATOM 646 C CA . CYS A 1 92 ? -30.894 4.874 -0.473 1.00 11.28 84 CYS A CA 1
ATOM 647 C C . CYS A 1 92 ? -29.982 4.009 -1.332 1.00 10.31 84 CYS A C 1
ATOM 648 O O . CYS A 1 92 ? -29.780 2.834 -1.013 1.00 11.57 84 CYS A O 1
ATOM 651 N N . ASP A 1 93 ? -29.439 4.576 -2.415 1.00 10.48 85 ASP A N 1
ATOM 652 C CA . ASP A 1 93 ? -28.544 3.812 -3.281 1.00 10.91 85 ASP A CA 1
ATOM 653 C C . ASP A 1 93 ? -27.083 3.987 -2.863 1.00 11.26 85 ASP A C 1
ATOM 654 O O . ASP A 1 93 ? -26.771 4.699 -1.906 1.00 12.95 85 ASP A O 1
ATOM 659 N N . ALA A 1 94 ? -26.169 3.313 -3.581 1.00 12.15 86 ALA A N 1
ATOM 660 C CA . ALA A 1 94 ? -24.765 3.326 -3.187 1.00 13.57 86 ALA A CA 1
ATOM 661 C C . ALA A 1 94 ? -24.093 4.670 -3.427 1.00 14.53 86 ALA A C 1
ATOM 662 O O . ALA A 1 94 ? -22.989 4.896 -2.913 1.00 16.62 86 ALA A O 1
ATOM 664 N N . ASN A 1 95 ? -24.737 5.564 -4.170 1.00 12.32 87 ASN A N 1
ATOM 665 C CA . ASN A 1 95 ? -24.255 6.923 -4.363 1.00 11.64 87 ASN A CA 1
ATOM 666 C C . ASN A 1 95 ? -24.925 7.919 -3.429 1.00 11.60 87 ASN A C 1
ATOM 667 O O . ASN A 1 95 ? -24.759 9.130 -3.617 1.00 12.33 87 ASN A O 1
ATOM 672 N N . LYS A 1 96 ? -25.670 7.435 -2.429 1.00 11.62 88 LYS A N 1
ATOM 673 C CA . LYS A 1 96 ? -26.363 8.229 -1.418 1.00 10.38 88 LYS A CA 1
ATOM 674 C C . LYS A 1 96 ? -27.547 9.004 -1.978 1.00 9.70 88 LYS A C 1
ATOM 675 O O . LYS A 1 96 ? -28.058 9.919 -1.302 1.00 10.65 88 LYS A O 1
ATOM 681 N N . CYS A 1 97 ? -28.003 8.676 -3.186 1.00 11.02 89 CYS A N 1
ATOM 682 C CA . CYS A 1 97 ? -29.251 9.232 -3.691 1.00 9.16 89 CYS A CA 1
ATOM 683 C C . CYS A 1 97 ? -30.431 8.501 -3.059 1.00 10.06 89 CYS A C 1
ATOM 684 O O . CYS A 1 97 ? -30.370 7.297 -2.783 1.00 10.49 89 CYS A O 1
ATOM 687 N N . LEU A 1 98 ? -31.508 9.246 -2.806 1.00 9.75 90 LEU A N 1
ATOM 688 C CA . LEU A 1 98 ? -32.613 8.749 -2.004 1.00 9.66 90 LEU A CA 1
ATOM 689 C C . LEU A 1 98 ? -33.928 8.834 -2.762 1.00 9.74 90 LEU A C 1
ATOM 690 O O . LEU A 1 98 ? -34.142 9.742 -3.577 1.00 9.65 90 LEU A O 1
ATOM 695 N N . ILE A 1 99 ? -34.837 7.914 -2.437 1.00 9.44 91 ILE A N 1
ATOM 696 C CA . ILE A 1 99 ? -36.270 8.131 -2.630 1.00 9.64 91 ILE A CA 1
ATOM 697 C C . ILE A 1 99 ? -36.873 8.459 -1.274 1.00 10.06 91 ILE A C 1
ATOM 698 O O . ILE A 1 99 ? -36.612 7.763 -0.278 1.00 10.38 91 ILE A O 1
ATOM 703 N N . LYS A 1 100 ? -37.644 9.545 -1.235 1.00 9.89 92 LYS A N 1
ATOM 704 C CA . LYS A 1 100 ? -38.332 10.002 -0.038 1.00 10.60 92 LYS A CA 1
ATOM 705 C C . LYS A 1 100 ? -39.757 10.385 -0.408 1.00 11.06 92 LYS A C 1
ATOM 706 O O . LYS A 1 100 ? -40.084 10.628 -1.573 1.00 10.75 92 LYS A O 1
ATOM 712 N N . GLY A 1 101 ? -40.606 10.439 0.613 1.00 9.89 93 GLY A N 1
ATOM 713 C CA . GLY A 1 101 ? -42.002 10.785 0.433 1.00 11.11 93 GLY A CA 1
ATOM 714 C C . GLY A 1 101 ? -42.991 9.671 0.712 1.00 10.87 93 GLY A C 1
ATOM 715 O O . GLY A 1 101 ? -44.184 9.849 0.440 1.00 10.57 93 GLY A O 1
ATOM 716 N N . GLY A 1 102 ? -42.548 8.530 1.249 1.00 10.60 94 GLY A N 1
ATOM 717 C CA . GLY A 1 102 ? -43.493 7.479 1.582 1.00 11.77 94 GLY A CA 1
ATOM 718 C C . GLY A 1 102 ? -44.576 7.944 2.535 1.00 11.10 94 GLY A C 1
ATOM 719 O O . GLY A 1 102 ? -45.706 7.451 2.488 1.00 13.74 94 GLY A O 1
ATOM 720 N N . GLY A 1 103 ? -44.252 8.891 3.412 1.00 11.89 95 GLY A N 1
ATOM 721 C CA . GLY A 1 103 ? -45.214 9.497 4.309 1.00 11.35 95 GLY A CA 1
ATOM 722 C C . GLY A 1 103 ? -45.776 10.821 3.839 1.00 11.88 95 GLY A C 1
ATOM 723 O O . GLY A 1 103 ? -46.398 11.530 4.637 1.00 13.22 95 GLY A O 1
ATOM 724 N N . ALA A 1 104 ? -45.566 11.172 2.569 1.00 12.19 96 ALA A N 1
ATOM 725 C CA . ALA A 1 104 ? -46.159 12.324 1.890 1.00 11.45 96 ALA A CA 1
ATOM 726 C C . ALA A 1 104 ? -45.593 13.667 2.327 1.00 12.53 96 ALA A C 1
ATOM 727 O O . ALA A 1 104 ? -46.166 14.701 1.971 1.00 13.89 96 ALA A O 1
ATOM 729 N N . ALA A 1 105 ? -44.480 13.690 3.066 1.00 10.94 97 ALA A N 1
ATOM 730 C CA . ALA A 1 105 ? -43.905 14.921 3.603 1.00 10.04 97 ALA A CA 1
ATOM 731 C C . ALA A 1 105 ? -42.659 15.382 2.843 1.00 9.78 97 ALA A C 1
ATOM 732 O O . ALA A 1 105 ? -41.911 16.236 3.339 1.00 10.37 97 ALA A O 1
ATOM 734 N N . LEU A 1 106 ? -42.454 14.879 1.617 1.00 9.67 98 LEU A N 1
ATOM 735 C CA . LEU A 1 106 ? -41.221 15.137 0.879 1.00 9.98 98 LEU A CA 1
ATOM 736 C C . LEU A 1 106 ? -40.927 16.622 0.667 1.00 9.32 98 LEU A C 1
ATOM 737 O O . LEU A 1 106 ? -39.752 17.007 0.634 1.00 9.98 98 LEU A O 1
ATOM 742 N N . THR A 1 107 ? -41.950 17.472 0.496 1.00 9.39 99 THR A N 1
ATOM 743 C CA . THR A 1 107 ? -41.679 18.855 0.094 1.00 9.63 99 THR A CA 1
ATOM 744 C C . THR A 1 107 ? -40.979 19.641 1.198 1.00 9.45 99 THR A C 1
ATOM 745 O O . THR A 1 107 ? -39.910 20.220 0.969 1.00 9.92 99 THR A O 1
ATOM 749 N N . ARG A 1 108 ? -41.540 19.646 2.409 1.00 9.51 100 ARG A N 1
ATOM 750 C CA . ARG A 1 108 ? -40.886 20.386 3.483 1.00 9.13 100 ARG A CA 1
ATOM 751 C C . ARG A 1 108 ? -39.591 19.716 3.907 1.00 10.03 100 ARG A C 1
ATOM 752 O O . ARG A 1 108 ? -38.657 20.403 4.328 1.00 10.31 100 ARG A O 1
ATOM 760 N N . GLU A 1 109 ? -39.508 18.388 3.783 1.00 9.22 101 GLU A N 1
ATOM 761 C CA . GLU A 1 109 ? -38.231 17.709 4.015 1.00 9.57 101 GLU A CA 1
ATOM 762 C C . GLU A 1 109 ? -37.166 18.236 3.069 1.00 9.32 101 GLU A C 1
ATOM 763 O O . GLU A 1 109 ? -36.037 18.541 3.483 1.00 10.52 101 GLU A O 1
ATOM 769 N N . LYS A 1 110 ? -37.510 18.348 1.780 1.00 9.43 102 LYS A N 1
ATOM 770 C CA . LYS A 1 110 ? -36.525 18.757 0.788 1.00 8.85 102 LYS A CA 1
ATOM 771 C C . LYS A 1 110 ? -36.115 20.212 0.987 1.00 9.55 102 LYS A C 1
ATOM 772 O O . LYS A 1 110 ? -34.943 20.571 0.789 1.00 10.09 102 LYS A O 1
ATOM 778 N N . ILE A 1 111 ? -37.068 21.061 1.382 1.00 9.28 103 ILE A N 1
ATOM 779 C CA . ILE A 1 111 ? -36.781 22.470 1.644 1.00 9.62 103 ILE A CA 1
ATOM 780 C C . ILE A 1 111 ? -35.831 22.611 2.831 1.00 9.28 103 ILE A C 1
ATOM 781 O O . ILE A 1 111 ? -34.824 23.326 2.762 1.00 9.91 103 ILE A O 1
ATOM 786 N N . ILE A 1 112 ? -36.129 21.929 3.944 1.00 9.36 104 ILE A N 1
ATOM 787 C CA . ILE A 1 112 ? -35.268 22.054 5.115 1.00 10.38 104 ILE A CA 1
ATOM 788 C C . ILE A 1 112 ? -33.890 21.459 4.839 1.00 9.80 104 ILE A C 1
ATOM 789 O O . ILE A 1 112 ? -32.864 22.043 5.209 1.00 10.66 104 ILE A O 1
ATOM 794 N N . ALA A 1 113 ? -33.837 20.314 4.147 1.00 9.25 105 ALA A N 1
ATOM 795 C CA . ALA A 1 113 ? -32.538 19.761 3.762 1.00 9.85 105 ALA A CA 1
ATOM 796 C C . ALA A 1 113 ? -31.736 20.752 2.928 1.00 9.22 105 ALA A C 1
ATOM 797 O O . ALA A 1 113 ? -30.523 20.896 3.121 1.00 10.63 105 ALA A O 1
ATOM 799 N N . GLU A 1 114 ? -32.396 21.445 1.995 1.00 10.34 106 GLU A N 1
ATOM 800 C CA . GLU A 1 114 ? -31.696 22.400 1.143 1.00 10.18 106 GLU A CA 1
ATOM 801 C C . GLU A 1 114 ? -31.087 23.527 1.964 1.00 10.72 106 GLU A C 1
ATOM 802 O O . GLU A 1 114 ? -29.999 24.019 1.650 1.00 13.03 106 GLU A O 1
ATOM 808 N N . ALA A 1 115 ? -31.773 23.937 3.032 1.00 10.14 107 ALA A N 1
ATOM 809 C CA . ALA A 1 115 ? -31.325 25.006 3.903 1.00 11.39 107 ALA A CA 1
ATOM 810 C C . ALA A 1 115 ? -30.281 24.559 4.918 1.00 10.74 107 ALA A C 1
ATOM 811 O O . ALA A 1 115 ? -29.837 25.387 5.720 1.00 12.89 107 ALA A O 1
ATOM 813 N N . SER A 1 116 ? -29.896 23.281 4.934 1.00 11.16 108 SER A N 1
ATOM 814 C CA . SER A 1 116 ? -29.014 22.744 5.961 1.00 10.62 108 SER A CA 1
ATOM 815 C C . SER A 1 116 ? -27.649 22.389 5.390 1.00 11.86 108 SER A C 1
ATOM 816 O O . SER A 1 116 ? -27.546 21.857 4.282 1.00 12.11 108 SER A O 1
ATOM 819 N N . GLU A 1 117 ? -26.599 22.668 6.166 1.00 11.30 109 GLU A N 1
ATOM 820 C CA . GLU A 1 117 ? -25.246 22.390 5.687 1.00 11.84 109 GLU A CA 1
ATOM 821 C C . GLU A 1 117 ? -25.015 20.896 5.491 1.00 12.87 109 GLU A C 1
ATOM 822 O O . GLU A 1 117 ? -24.442 20.474 4.475 1.00 12.93 109 GLU A O 1
ATOM 828 N N . ARG A 1 118 ? -25.455 20.074 6.445 1.00 12.56 110 ARG A N 1
ATOM 829 C CA . ARG A 1 118 ? -25.280 18.632 6.366 1.00 11.60 110 ARG A CA 1
ATOM 830 C C . ARG A 1 118 ? -26.602 17.935 6.635 1.00 11.11 110 ARG A C 1
ATOM 831 O O . ARG A 1 118 ? -27.323 18.296 7.575 1.00 13.43 110 ARG A O 1
ATOM 839 N N . PHE A 1 119 ? -26.901 16.939 5.809 1.00 10.39 111 PHE A N 1
ATOM 840 C CA . PHE A 1 119 ? -28.079 16.080 5.920 1.00 9.79 111 PHE A CA 1
ATOM 841 C C . PHE A 1 119 ? -27.572 14.708 6.352 1.00 12.05 111 PHE A C 1
ATOM 842 O O . PHE A 1 119 ? -26.864 14.027 5.595 1.00 11.37 111 PHE A O 1
ATOM 850 N N . ILE A 1 120 ? -27.909 14.326 7.583 1.00 11.07 112 ILE A N 1
ATOM 851 C CA . ILE A 1 120 ? -27.610 13.006 8.120 1.00 11.65 112 ILE A CA 1
ATOM 852 C C . ILE A 1 120 ? -28.868 12.163 7.945 1.00 11.74 112 ILE A C 1
ATOM 853 O O . ILE A 1 120 ? -29.948 12.525 8.440 1.00 11.40 112 ILE A O 1
ATOM 858 N N . CYS A 1 121 ? -28.749 11.065 7.201 1.00 11.29 113 CYS A N 1
ATOM 859 C CA . CYS A 1 121 ? -29.883 10.227 6.839 1.00 10.29 113 CYS A CA 1
ATOM 860 C C . CYS A 1 121 ? -29.809 8.950 7.664 1.00 11.32 113 CYS A C 1
ATOM 861 O O . CYS A 1 121 ? -28.797 8.239 7.615 1.00 13.21 113 CYS A O 1
ATOM 864 N N . ILE A 1 122 ? -30.872 8.665 8.419 1.00 10.48 114 ILE A N 1
ATOM 865 C CA . ILE A 1 122 ? -30.925 7.519 9.332 1.00 12.11 114 ILE A CA 1
ATOM 866 C C . ILE A 1 122 ? -31.837 6.440 8.750 1.00 11.25 114 ILE A C 1
ATOM 867 O O . ILE A 1 122 ? -33.025 6.684 8.491 1.00 11.38 114 ILE A O 1
ATOM 872 N N . ILE A 1 123 ? -31.283 5.240 8.549 1.00 11.88 115 ILE A N 1
ATOM 873 C CA . ILE A 1 123 ? -32.007 4.144 7.911 1.00 12.66 115 ILE A CA 1
ATOM 874 C C . ILE A 1 123 ? -31.683 2.827 8.601 1.00 13.93 115 ILE A C 1
ATOM 875 O O . ILE A 1 123 ? -30.686 2.693 9.308 1.00 15.26 115 ILE A O 1
ATOM 880 N N . ASP A 1 124 ? -32.534 1.845 8.375 1.00 15.56 116 ASP A N 1
ATOM 881 C CA . ASP A 1 124 ? -32.209 0.457 8.668 1.00 15.18 116 ASP A CA 1
ATOM 882 C C . ASP A 1 124 ? -31.741 -0.217 7.387 1.00 15.37 116 ASP A C 1
ATOM 883 O O . ASP A 1 124 ? -31.895 0.337 6.293 1.00 15.02 116 ASP A O 1
ATOM 888 N N . PRO A 1 125 ? -31.110 -1.398 7.477 1.00 16.54 117 PRO A N 1
ATOM 889 C CA . PRO A 1 125 ? -30.518 -2.007 6.272 1.00 15.55 117 PRO A CA 1
ATOM 890 C C . PRO A 1 125 ? -31.496 -2.273 5.138 1.00 16.39 117 PRO A C 1
ATOM 891 O O . PRO A 1 125 ? -31.060 -2.347 3.979 1.00 18.48 117 PRO A O 1
ATOM 895 N N . SER A 1 126 ? -32.794 -2.421 5.418 1.00 15.26 118 SER A N 1
ATOM 896 C CA . SER A 1 126 ? -33.738 -2.705 4.340 1.00 16.81 118 SER A CA 1
ATOM 897 C C . SER A 1 126 ? -33.874 -1.548 3.363 1.00 16.07 118 SER A C 1
ATOM 898 O O . SER A 1 126 ? -34.406 -1.748 2.265 1.00 18.82 118 SER A O 1
ATOM 901 N N . LYS A 1 127 ? -33.412 -0.353 3.732 1.00 14.40 119 LYS A N 1
ATOM 902 C CA . LYS A 1 127 ? -33.522 0.803 2.854 1.00 12.68 119 LYS A CA 1
ATOM 903 C C . LYS A 1 127 ? -32.410 0.861 1.820 1.00 11.44 119 LYS A C 1
ATOM 904 O O . LYS A 1 127 ? -32.536 1.616 0.857 1.00 12.39 119 LYS A O 1
ATOM 910 N N . GLN A 1 128 ? -31.341 0.080 1.979 1.00 12.61 120 GLN A N 1
ATOM 911 C CA . GLN A 1 128 ? -30.231 0.105 1.032 1.00 13.52 120 GLN A CA 1
ATOM 912 C C . GLN A 1 128 ? -30.601 -0.717 -0.196 1.00 13.74 120 GLN A C 1
ATOM 913 O O . GLN A 1 128 ? -30.905 -1.911 -0.081 1.00 16.22 120 GLN A O 1
ATOM 919 N N . VAL A 1 129 ? -30.572 -0.083 -1.364 1.00 11.97 121 VAL A N 1
ATOM 920 C CA . VAL A 1 129 ? -30.900 -0.756 -2.622 1.00 12.15 121 VAL A CA 1
ATOM 921 C C . VAL A 1 129 ? -29.865 -0.402 -3.684 1.00 13.19 121 VAL A C 1
ATOM 922 O O . VAL A 1 129 ? -29.305 0.704 -3.664 1.00 13.26 121 VAL A O 1
ATOM 926 N N . PRO A 1 130 ? -29.604 -1.280 -4.639 1.00 13.18 122 PRO A N 1
ATOM 927 C CA . PRO A 1 130 ? -28.592 -0.969 -5.656 1.00 12.20 122 PRO A CA 1
ATOM 928 C C . PRO A 1 130 ? -29.110 -0.029 -6.733 1.00 13.57 122 PRO A C 1
ATOM 929 O O . PRO A 1 130 ? -28.334 0.744 -7.303 1.00 14.29 122 PRO A O 1
ATOM 933 N N . VAL A 1 131 ? -30.409 -0.086 -7.034 1.00 11.81 123 VAL A N 1
ATOM 934 C CA . VAL A 1 131 ? -31.016 0.788 -8.039 1.00 12.23 123 VAL A CA 1
ATOM 935 C C . VAL A 1 131 ? -32.340 1.283 -7.478 1.00 12.85 123 VAL A C 1
ATOM 936 O O . VAL A 1 131 ? -33.228 0.474 -7.186 1.00 12.32 123 VAL A O 1
ATOM 940 N N . LEU A 1 132 ? -32.482 2.599 -7.338 1.00 11.63 124 LEU A N 1
ATOM 941 C CA . LEU A 1 132 ? -33.716 3.161 -6.803 1.00 10.67 124 LEU A CA 1
ATOM 942 C C . LEU A 1 132 ? -34.904 2.787 -7.674 1.00 10.95 124 LEU A C 1
ATOM 943 O O . LEU A 1 132 ? -34.792 2.698 -8.899 1.00 11.80 124 LEU A O 1
ATOM 948 N N . GLY A 1 133 ? -36.049 2.547 -7.026 1.00 11.00 125 GLY A N 1
ATOM 949 C CA . GLY A 1 133 ? -37.301 2.461 -7.750 1.00 12.16 125 GLY A CA 1
ATOM 950 C C . GLY A 1 133 ? -38.247 1.327 -7.409 1.00 11.99 125 GLY A C 1
ATOM 951 O O . GLY A 1 133 ? -39.421 1.386 -7.799 1.00 12.32 125 GLY A O 1
ATOM 952 N N . ARG A 1 134 ? -37.784 0.283 -6.720 1.00 11.74 126 ARG A N 1
ATOM 953 C CA . ARG A 1 134 ? -38.733 -0.742 -6.294 1.00 13.03 126 ARG A CA 1
ATOM 954 C C . ARG A 1 134 ? -39.791 -0.136 -5.384 1.00 11.80 126 ARG A C 1
ATOM 955 O O . ARG A 1 134 ? -40.990 -0.407 -5.544 1.00 13.79 126 ARG A O 1
ATOM 963 N N . PHE A 1 135 ? -39.368 0.695 -4.440 1.00 12.54 127 PHE A N 1
ATOM 964 C CA . PHE A 1 135 ? -40.300 1.556 -3.723 1.00 11.00 127 PHE A CA 1
ATOM 965 C C . PHE A 1 135 ? -40.742 2.649 -4.687 1.00 12.10 127 PHE A C 1
ATOM 966 O O . PHE A 1 135 ? -39.886 3.351 -5.246 1.00 13.20 127 PHE A O 1
ATOM 974 N N . PRO A 1 136 ? -42.040 2.829 -4.925 1.00 11.53 128 PRO A N 1
ATOM 975 C CA . PRO A 1 136 ? -42.466 3.785 -5.956 1.00 11.25 128 PRO A CA 1
ATOM 976 C C . PRO A 1 136 ? -42.048 5.212 -5.626 1.00 12.29 128 PRO A C 1
ATOM 977 O O . PRO A 1 136 ? -42.028 5.625 -4.467 1.00 12.07 128 PRO A O 1
ATOM 981 N N . LEU A 1 137 ? -41.728 5.971 -6.673 1.00 11.01 129 LEU A N 1
ATOM 982 C CA . LEU A 1 137 ? -41.235 7.338 -6.493 1.00 11.47 129 LEU A CA 1
ATOM 983 C C . LEU A 1 137 ? -42.391 8.297 -6.220 1.00 10.44 129 LEU A C 1
ATOM 984 O O . LEU A 1 137 ? -43.261 8.458 -7.083 1.00 10.59 129 LEU A O 1
ATOM 989 N N . PRO A 1 138 ? -42.445 8.950 -5.052 1.00 9.52 130 PRO A N 1
ATOM 990 C CA . PRO A 1 138 ? -43.505 9.940 -4.813 1.00 10.05 130 PRO A CA 1
ATOM 991 C C . PRO A 1 138 ? -43.231 11.252 -5.527 1.00 9.79 130 PRO A C 1
ATOM 992 O O . PRO A 1 138 ? -42.098 11.739 -5.562 1.00 10.14 130 PRO A O 1
ATOM 996 N N . VAL A 1 139 ? -44.298 11.832 -6.076 1.00 10.56 131 VAL A N 1
ATOM 997 C CA . VAL A 1 139 ? -44.266 13.148 -6.715 1.00 10.64 131 VAL A CA 1
ATOM 998 C C . VAL A 1 139 ? -45.459 13.939 -6.196 1.00 10.22 131 VAL A C 1
ATOM 999 O O . VAL A 1 139 ? -46.607 13.493 -6.327 1.00 10.92 131 VAL A O 1
ATOM 1003 N N . GLU A 1 140 ? -45.200 15.093 -5.584 1.00 10.22 132 GLU A N 1
ATOM 1004 C CA . GLU A 1 140 ? -46.283 15.950 -5.114 1.00 9.57 132 GLU A CA 1
ATOM 1005 C C . GLU A 1 140 ? -46.730 16.857 -6.254 1.00 10.53 132 GLU A C 1
ATOM 1006 O O . GLU A 1 140 ? -45.890 17.474 -6.923 1.00 11.05 132 GLU A O 1
ATOM 1012 N N . VAL A 1 141 ? -48.048 16.917 -6.486 1.00 10.10 133 VAL A N 1
ATOM 1013 C CA . VAL A 1 141 ? -48.619 17.630 -7.624 1.00 9.78 133 VAL A CA 1
ATOM 1014 C C . VAL A 1 141 ? -49.736 18.569 -7.190 1.00 10.96 133 VAL A C 1
ATOM 1015 O O . VAL A 1 141 ? -50.516 18.279 -6.277 1.00 11.27 133 VAL A O 1
ATOM 1019 N N . ILE A 1 142 ? -49.823 19.699 -7.882 1.00 10.84 134 ILE A N 1
ATOM 1020 C CA . ILE A 1 142 ? -51.016 20.547 -7.802 1.00 10.86 134 ILE A CA 1
ATOM 1021 C C . ILE A 1 142 ? -52.225 19.705 -8.198 1.00 10.82 134 ILE A C 1
ATOM 1022 O O . ILE A 1 142 ? -52.193 19.050 -9.253 1.00 11.34 134 ILE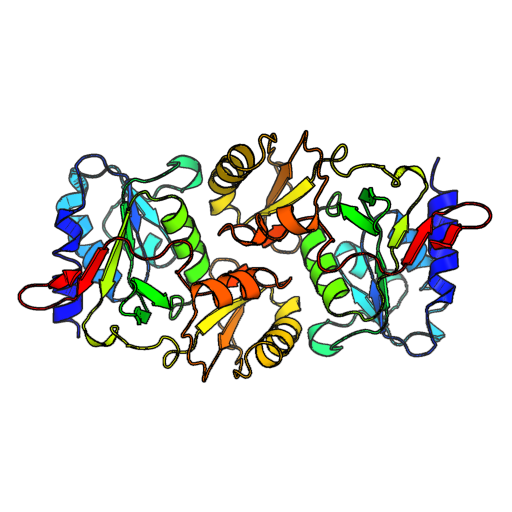 A O 1
ATOM 1027 N N . PRO A 1 143 ? -53.305 19.678 -7.409 1.00 11.40 135 PRO A N 1
ATOM 1028 C CA . PRO A 1 143 ? -54.417 18.762 -7.731 1.00 12.52 135 PRO A CA 1
ATOM 1029 C C . PRO A 1 143 ? -54.970 18.907 -9.137 1.00 11.86 135 PRO A C 1
ATOM 1030 O O . PRO A 1 143 ? -55.221 17.887 -9.797 1.00 12.66 135 PRO A O 1
ATOM 1034 N N . MET A 1 144 ? -55.160 20.131 -9.630 1.00 10.98 136 MET A N 1
ATOM 1035 C CA . MET A 1 144 ? -55.754 20.264 -10.954 1.00 11.34 136 MET A CA 1
ATOM 1036 C C . MET A 1 144 ? -54.813 19.829 -12.067 1.00 11.75 136 MET A C 1
ATOM 1037 O O . MET A 1 144 ? -55.256 19.732 -13.217 1.00 12.60 136 MET A O 1
ATOM 1042 N N . ALA A 1 145 ? -53.544 19.558 -11.752 1.00 10.95 137 ALA A N 1
ATOM 1043 C CA . ALA A 1 145 ? -52.560 19.085 -12.719 1.00 10.82 137 ALA A CA 1
ATOM 1044 C C . ALA A 1 145 ? -52.354 17.577 -12.671 1.00 10.49 137 ALA A C 1
ATOM 1045 O O . ALA A 1 145 ? -51.567 17.059 -13.476 1.00 11.95 137 ALA A O 1
ATOM 1047 N N . ARG A 1 146 ? -53.033 16.869 -11.768 1.00 10.99 138 ARG A N 1
ATOM 1048 C CA . ARG A 1 146 ? -52.692 15.475 -11.482 1.00 11.82 138 ARG A CA 1
ATOM 1049 C C . ARG A 1 146 ? -52.675 14.610 -12.740 1.00 11.19 138 ARG A C 1
ATOM 1050 O O . ARG A 1 146 ? -51.684 13.919 -13.012 1.00 12.71 138 ARG A O 1
ATOM 1058 N N . SER A 1 147 ? -53.765 14.615 -13.512 1.00 12.49 139 SER A N 1
ATOM 1059 C CA . SER A 1 147 ? -53.830 13.721 -14.662 1.00 12.49 139 SER A CA 1
ATOM 1060 C C . SER A 1 147 ? -52.822 14.109 -15.735 1.00 14.08 139 SER A C 1
ATOM 1061 O O . SER A 1 147 ? -52.246 13.232 -16.393 1.00 14.64 139 SER A O 1
ATOM 1064 N N . LEU A 1 148 ? -52.604 15.413 -15.935 1.00 12.21 140 LEU A N 1
ATOM 1065 C CA . LEU A 1 148 ? -51.598 15.856 -16.895 1.00 13.22 140 LEU A CA 1
ATOM 1066 C C . LEU A 1 148 ? -50.220 15.337 -16.512 1.00 14.38 140 LEU A C 1
ATOM 1067 O O . LEU A 1 148 ? -49.494 14.784 -17.348 1.00 13.92 140 LEU A O 1
ATOM 1072 N N . VAL A 1 149 ? -49.838 15.515 -15.247 1.00 11.68 141 VAL A N 1
ATOM 1073 C CA . VAL A 1 149 ? -48.518 15.077 -14.808 1.00 11.60 141 VAL A CA 1
ATOM 1074 C C . VAL A 1 149 ? -48.386 13.572 -14.938 1.00 12.09 141 VAL A C 1
ATOM 1075 O O . VAL A 1 149 ? -47.335 13.063 -15.341 1.00 13.20 141 VAL A O 1
ATOM 1079 N N . ALA A 1 150 ? -49.440 12.833 -14.600 1.00 12.31 142 ALA A N 1
ATOM 1080 C CA . ALA A 1 150 ? -49.387 11.383 -14.760 1.00 13.21 142 ALA A CA 1
ATOM 1081 C C . ALA A 1 150 ? -49.104 11.001 -16.212 1.00 14.16 142 ALA A C 1
ATOM 1082 O O . ALA A 1 150 ? -48.260 10.136 -16.485 1.00 14.75 142 ALA A O 1
ATOM 1084 N N . ARG A 1 151 ? -49.797 11.633 -17.162 1.00 14.32 143 ARG A N 1
ATOM 1085 C CA . ARG A 1 151 ? -49.543 11.313 -18.564 1.00 15.08 143 ARG A CA 1
ATOM 1086 C C . ARG A 1 151 ? -48.108 11.634 -18.946 1.00 17.78 143 ARG A C 1
ATOM 1087 O O . ARG A 1 151 ? -47.446 10.842 -19.628 1.00 16.83 143 ARG A O 1
ATOM 1095 N N . GLN A 1 152 ? -47.613 12.794 -18.521 1.00 14.06 144 GLN A N 1
ATOM 1096 C CA . GLN A 1 152 ? -46.262 13.185 -18.895 1.00 14.65 144 GLN A CA 1
ATOM 1097 C C . GLN A 1 152 ? -45.238 12.236 -18.299 1.00 16.42 144 GLN A C 1
ATOM 1098 O O . GLN A 1 152 ? -44.277 11.849 -18.972 1.00 16.96 144 GLN A O 1
ATOM 1104 N N . ILE A 1 153 ? -45.420 11.850 -17.038 1.00 13.43 145 ILE A N 1
ATOM 1105 C CA . ILE A 1 153 ? -44.441 10.960 -16.421 1.00 13.36 145 ILE A CA 1
ATOM 1106 C C . ILE A 1 153 ? -44.450 9.599 -17.103 1.00 15.37 145 ILE A C 1
ATOM 1107 O O . ILE A 1 153 ? -43.390 9.015 -17.365 1.00 16.26 145 ILE A O 1
ATOM 1112 N N . ARG A 1 154 ? -45.635 9.088 -17.441 1.00 15.26 146 ARG A N 1
ATOM 1113 C CA . ARG A 1 154 ? -45.705 7.836 -18.184 1.00 16.99 146 ARG A CA 1
ATOM 1114 C C . ARG A 1 154 ? -44.972 7.947 -19.519 1.00 18.78 146 ARG A C 1
ATOM 1115 O O . ARG A 1 154 ? -44.198 7.053 -19.891 1.00 20.73 146 ARG A O 1
ATOM 1123 N N . ASP A 1 155 ? -45.190 9.044 -20.246 1.00 17.33 147 ASP A N 1
ATOM 1124 C CA . ASP A 1 155 ? -44.551 9.223 -21.547 1.00 18.47 147 ASP A CA 1
ATOM 1125 C C . ASP A 1 155 ? -43.037 9.341 -21.414 1.00 20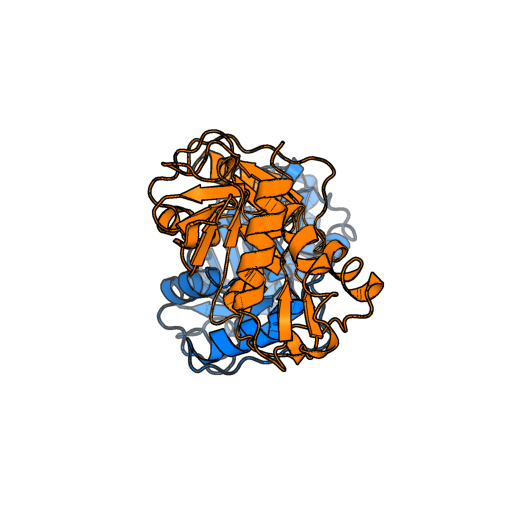.19 147 ASP A C 1
ATOM 1126 O O . ASP A 1 155 ? -42.293 8.807 -22.245 1.00 22.14 147 ASP A O 1
ATOM 1131 N N . MET A 1 156 ? -42.565 10.040 -20.378 1.00 16.17 148 MET A N 1
ATOM 1132 C CA A MET A 1 156 ? -41.136 10.305 -20.246 0.60 17.79 148 MET A CA 1
ATOM 1133 C CA B MET A 1 156 ? -41.138 10.313 -20.237 0.40 17.82 148 MET A CA 1
ATOM 1134 C C . MET A 1 156 ? -40.375 9.096 -19.733 1.00 17.00 148 MET A C 1
ATOM 1135 O O . MET A 1 156 ? -39.241 8.853 -20.156 1.00 20.00 148 MET A O 1
ATOM 1144 N N . THR A 1 157 ? -40.972 8.331 -18.818 1.00 16.83 149 THR A N 1
ATOM 1145 C CA . THR A 1 157 ? -40.243 7.284 -18.122 1.00 17.25 149 THR A CA 1
ATOM 1146 C C . THR A 1 157 ? -40.694 5.873 -18.443 1.00 21.33 149 THR A C 1
ATOM 1147 O O . THR A 1 157 ? -39.962 4.932 -18.127 1.00 20.61 149 THR A O 1
ATOM 1151 N N . GLY A 1 158 ? -41.887 5.691 -19.002 1.00 21.62 150 GLY A N 1
ATOM 1152 C CA . GLY A 1 158 ? -42.437 4.358 -19.123 1.00 22.55 150 GLY A CA 1
ATOM 1153 C C . GLY A 1 158 ? -42.920 3.760 -17.819 1.00 19.95 150 GLY A C 1
ATOM 1154 O O . GLY A 1 158 ? -43.417 2.624 -17.826 1.00 25.25 150 GLY A O 1
ATOM 1155 N N . GLY A 1 159 ? -42.774 4.474 -16.703 1.00 19.24 151 GLY A N 1
ATOM 1156 C CA . GLY A 1 159 ? -43.303 4.013 -15.438 1.00 17.60 151 GLY A CA 1
ATOM 1157 C C . GLY A 1 159 ? -44.802 4.188 -15.333 1.00 18.10 151 GLY A C 1
ATOM 1158 O O . GLY A 1 159 ? -45.456 4.772 -16.195 1.00 20.81 151 GLY A O 1
ATOM 1159 N N . GLN A 1 160 ? -45.358 3.670 -14.239 1.00 14.25 152 GLN A N 1
ATOM 1160 C CA . GLN A 1 160 ? -46.805 3.626 -14.049 1.00 16.40 152 GLN A CA 1
ATOM 1161 C C . GLN A 1 160 ? -47.197 4.537 -12.892 1.00 15.03 152 GLN A C 1
ATOM 1162 O O . GLN A 1 160 ? -47.002 4.174 -11.724 1.00 14.67 152 GLN A O 1
ATOM 1168 N N . PRO A 1 161 ? -47.725 5.728 -13.152 1.00 13.57 153 PRO A N 1
ATOM 1169 C CA . PRO A 1 161 ? -48.127 6.611 -12.053 1.00 14.73 153 PRO A CA 1
ATOM 1170 C C . PRO A 1 161 ? -49.465 6.184 -11.479 1.00 16.14 153 PRO A C 1
ATOM 1171 O O . PRO A 1 161 ? -50.393 5.831 -12.211 1.00 20.20 153 PRO A O 1
ATOM 1175 N N . THR A 1 162 ? -49.556 6.194 -10.154 1.00 13.90 154 THR A N 1
ATOM 1176 C CA A THR A 1 162 ? -50.815 5.918 -9.475 0.58 14.48 154 THR A CA 1
ATOM 1177 C CA B THR A 1 162 ? -50.804 5.904 -9.461 0.42 14.51 154 THR A CA 1
ATOM 1178 C C . THR A 1 162 ? -51.087 7.019 -8.466 1.00 14.07 154 THR A C 1
ATOM 1179 O O . THR A 1 162 ? -50.202 7.403 -7.695 1.00 16.43 154 THR A O 1
ATOM 1186 N N . TRP A 1 163 ? -52.310 7.533 -8.478 1.00 13.25 155 TRP A N 1
ATOM 1187 C CA . TRP A 1 163 ? -52.708 8.527 -7.493 1.00 12.68 155 TRP A CA 1
ATOM 1188 C C . TRP A 1 163 ? -52.8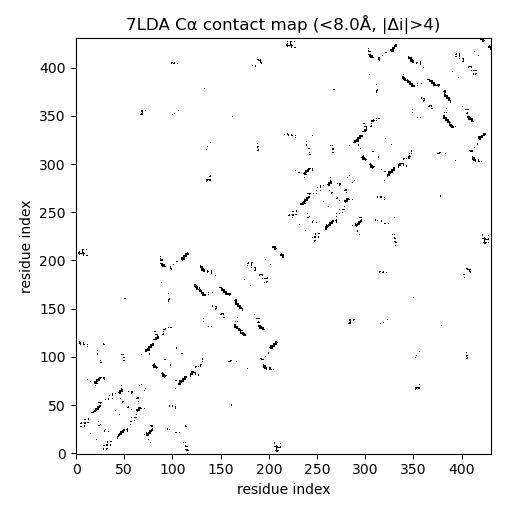37 7.863 -6.126 1.00 13.96 155 TRP A C 1
ATOM 1189 O O . TRP A 1 163 ? -53.516 6.840 -5.982 1.00 15.49 155 TRP A O 1
ATOM 1200 N N . ARG A 1 164 ? -52.181 8.441 -5.118 1.00 13.07 156 ARG A N 1
ATOM 1201 C CA . ARG A 1 164 ? -52.338 7.978 -3.739 1.00 13.20 156 ARG A CA 1
ATOM 1202 C C . ARG A 1 164 ? -53.644 8.591 -3.241 1.00 14.77 156 ARG A C 1
ATOM 1203 O O . ARG A 1 164 ? -53.681 9.597 -2.529 1.00 15.10 156 ARG A O 1
ATOM 1211 N N . GLU A 1 165 ? -54.746 7.976 -3.661 1.00 15.74 157 GLU A N 1
ATOM 1212 C CA . GLU A 1 165 ? -56.032 8.663 -3.635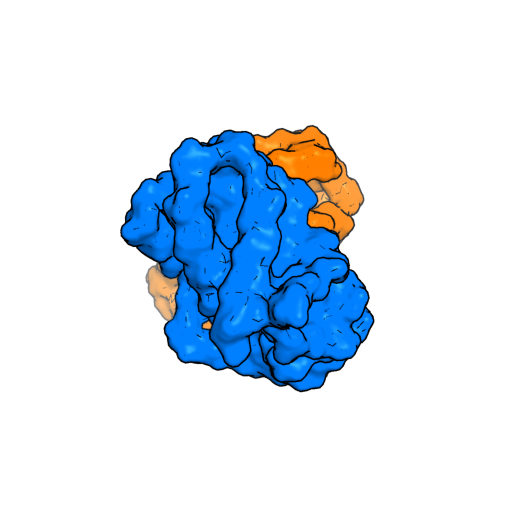 1.00 16.61 157 GLU A CA 1
ATOM 1213 C C . GLU A 1 165 ? -56.488 8.931 -2.208 1.00 20.39 157 GLU A C 1
ATOM 1214 O O . GLU A 1 165 ? -56.470 8.038 -1.353 1.00 20.88 157 GLU A O 1
ATOM 1220 N N . GLY A 1 166 ? -56.901 10.170 -1.953 1.00 18.78 158 GLY A N 1
ATOM 1221 C CA . GLY A 1 166 ? -57.371 10.582 -0.650 1.00 18.70 158 GLY A CA 1
ATOM 1222 C C . GLY A 1 166 ? -56.317 11.237 0.214 1.00 19.61 158 GLY A C 1
ATOM 1223 O O . GLY A 1 166 ? -56.666 11.980 1.140 1.00 23.00 158 GLY A O 1
ATOM 1224 N N . VAL A 1 167 ? -55.043 10.980 -0.061 1.00 17.10 159 VAL A N 1
ATOM 1225 C CA . VAL A 1 167 ? -53.964 11.585 0.710 1.00 17.00 159 VAL A CA 1
ATOM 1226 C C . VAL A 1 167 ? -53.811 13.038 0.289 1.00 15.11 159 VAL A C 1
ATOM 1227 O O . VAL A 1 167 ? -53.808 13.357 -0.907 1.00 15.02 159 VAL A O 1
ATOM 1231 N N . VAL A 1 168 ? -53.714 13.927 1.273 1.00 15.67 160 VAL A N 1
ATOM 1232 C CA . VAL A 1 168 ? -53.451 15.342 1.041 1.00 14.22 160 VAL A CA 1
ATOM 1233 C C . VAL A 1 168 ? -52.238 15.726 1.876 1.00 14.18 160 VAL A C 1
ATOM 1234 O O . VAL A 1 168 ? -52.191 15.435 3.079 1.00 15.45 160 VAL A O 1
ATOM 1238 N N . THR A 1 169 ? -51.251 16.359 1.241 1.00 12.85 161 THR A N 1
ATOM 1239 C CA . THR A 1 169 ? -50.038 16.729 1.971 1.00 11.34 161 THR A CA 1
ATOM 1240 C C . THR A 1 169 ? -50.321 17.915 2.888 1.00 11.35 161 THR A C 1
ATOM 1241 O O . THR A 1 169 ? -51.377 18.551 2.819 1.00 12.92 161 THR A O 1
ATOM 1245 N N . ASP A 1 170 ? -49.346 18.229 3.752 1.00 12.26 162 ASP A N 1
ATOM 1246 C CA . ASP A 1 170 ? -49.476 19.410 4.599 1.00 11.28 162 ASP A CA 1
ATOM 1247 C C . ASP A 1 170 ? -49.624 20.683 3.776 1.00 12.57 162 ASP A C 1
ATOM 1248 O O . ASP A 1 170 ? -50.060 21.704 4.317 1.00 14.89 162 ASP A O 1
ATOM 1253 N N . ASN A 1 171 ? -49.250 20.657 2.492 1.00 11.16 163 ASN A N 1
ATOM 1254 C CA . ASN A 1 171 ? -49.339 21.816 1.612 1.00 10.70 163 ASN A CA 1
ATOM 1255 C C . ASN A 1 171 ? -50.615 21.823 0.783 1.00 13.27 163 ASN A C 1
ATOM 1256 O O . ASN A 1 171 ? -50.783 22.709 -0.059 1.00 14.92 163 ASN A O 1
ATOM 1261 N N . GLY A 1 172 ? -51.523 20.874 1.010 1.00 12.11 164 GLY A N 1
ATOM 1262 C CA . GLY A 1 172 ? -52.790 20.838 0.298 1.00 12.39 164 GLY A CA 1
ATOM 1263 C C . GLY A 1 172 ? -52.759 20.150 -1.046 1.00 12.22 164 GLY A C 1
ATOM 1264 O O . GLY A 1 172 ? -53.728 20.276 -1.808 1.00 14.93 164 GLY A O 1
ATOM 1265 N N . ASN A 1 173 ? -51.693 19.427 -1.361 1.00 11.94 165 ASN A N 1
ATOM 1266 C CA . ASN A 1 173 ? -51.516 18.842 -2.682 1.00 11.16 165 ASN A CA 1
ATOM 1267 C C . ASN A 1 173 ? -51.716 17.335 -2.649 1.00 10.41 165 ASN A C 1
ATOM 1268 O O . ASN A 1 173 ? -51.865 16.717 -1.584 1.00 12.87 165 ASN A O 1
ATOM 1273 N N . GLN A 1 174 ? -51.716 16.745 -3.841 1.00 10.20 166 GLN A N 1
ATOM 1274 C CA . GLN A 1 174 ? -51.860 15.306 -4.011 1.00 10.55 166 GLN A CA 1
ATOM 1275 C C . GLN A 1 174 ? -50.511 14.662 -4.306 1.00 11.62 166 GLN A C 1
ATOM 1276 O O . GLN A 1 174 ? -49.520 15.340 -4.582 1.00 11.37 166 GLN A O 1
ATOM 1282 N N . ILE A 1 175 ? -50.480 13.331 -4.236 1.00 11.81 167 ILE A N 1
ATOM 1283 C CA . ILE A 1 175 ? -49.280 12.538 -4.494 1.00 12.34 167 ILE A CA 1
ATOM 1284 C C . ILE A 1 175 ? -49.565 11.552 -5.620 1.00 11.72 167 ILE A C 1
ATOM 1285 O O . ILE A 1 175 ? -50.568 10.826 -5.574 1.00 12.30 167 ILE A O 1
ATOM 1290 N N . LEU A 1 176 ? -48.688 11.525 -6.626 1.00 11.48 168 LEU A N 1
ATOM 1291 C CA . LEU A 1 176 ? -48.579 10.414 -7.566 1.00 11.05 168 LEU A CA 1
ATOM 1292 C C . LEU A 1 176 ? -47.381 9.564 -7.167 1.00 10.85 168 LEU A C 1
ATOM 1293 O O . LEU A 1 176 ? -46.298 10.100 -6.897 1.00 12.43 168 LEU A O 1
ATOM 1298 N N . ASP A 1 177 ? -47.566 8.245 -7.124 1.00 11.31 169 ASP A N 1
ATOM 1299 C CA . ASP A 1 177 ? -46.473 7.306 -6.877 1.00 10.49 169 ASP A CA 1
ATOM 1300 C C . ASP A 1 177 ? -46.136 6.632 -8.197 1.00 11.79 169 ASP A C 1
ATOM 1301 O O . ASP A 1 177 ? -47.025 6.084 -8.856 1.00 13.57 169 ASP A O 1
ATOM 1306 N N . ILE A 1 178 ? -44.874 6.699 -8.607 1.00 11.37 170 ILE A N 1
ATOM 1307 C CA . ILE A 1 178 ? -44.470 6.205 -9.922 1.00 11.15 170 ILE A CA 1
ATOM 1308 C C . ILE A 1 178 ? -43.854 4.829 -9.740 1.00 11.84 170 ILE A C 1
ATOM 1309 O O . ILE A 1 178 ? -42.789 4.697 -9.129 1.00 12.02 170 ILE A O 1
ATOM 1314 N N . HIS A 1 179 ? -44.519 3.808 -10.271 1.00 12.11 171 HIS A N 1
ATOM 1315 C CA . HIS A 1 179 ? -44.099 2.426 -10.107 1.00 12.65 171 HIS A CA 1
ATOM 1316 C C . HIS A 1 179 ? -43.245 1.981 -11.281 1.00 14.38 171 HIS A C 1
ATOM 1317 O O . HIS A 1 179 ? -43.380 2.493 -12.396 1.00 14.86 171 HIS A O 1
ATOM 1324 N N . ASN A 1 180 ? -42.391 0.988 -11.017 1.00 13.98 172 ASN A N 1
ATOM 1325 C CA . ASN A 1 180 ? -41.726 0.149 -12.017 1.00 15.21 172 ASN A CA 1
ATOM 1326 C C . ASN A 1 180 ? -40.491 0.780 -12.641 1.00 15.61 172 ASN A C 1
ATOM 1327 O O . ASN A 1 180 ? -40.012 0.284 -13.670 1.00 17.93 172 ASN A O 1
ATOM 1332 N N . LEU A 1 181 ? -39.941 1.835 -12.045 1.00 13.91 173 LEU A N 1
ATOM 1333 C CA . LEU A 1 181 ? -38.740 2.458 -12.585 1.00 14.33 173 LEU A CA 1
ATOM 1334 C C . LEU A 1 181 ? -37.473 1.775 -12.089 1.00 12.73 173 LEU A C 1
ATOM 1335 O O . LEU A 1 181 ? -37.414 1.245 -10.972 1.00 12.68 173 LEU A O 1
ATOM 1340 N N . GLN A 1 182 ? -36.446 1.809 -12.936 1.00 13.08 174 GLN A N 1
ATOM 1341 C CA . GLN A 1 182 ? -35.070 1.507 -12.547 1.00 12.75 174 GLN A CA 1
ATOM 1342 C C . GLN A 1 182 ? -34.302 2.818 -12.691 1.00 13.54 174 GLN A C 1
ATOM 1343 O O . GLN A 1 182 ? -33.841 3.159 -13.789 1.00 14.42 174 GLN A O 1
ATOM 1349 N N . ILE A 1 183 ? -34.159 3.546 -11.586 1.00 12.71 175 ILE A N 1
ATOM 1350 C CA . ILE A 1 183 ? -33.644 4.931 -11.634 1.00 11.85 175 ILE A CA 1
ATOM 1351 C C . ILE A 1 183 ? -32.125 4.839 -11.503 1.00 12.39 175 ILE A C 1
ATOM 1352 O O . ILE A 1 183 ? -31.535 5.075 -10.440 1.00 13.06 175 ILE A O 1
ATOM 1357 N N . THR A 1 184 ? -31.476 4.512 -12.624 1.00 13.13 176 THR A N 1
ATOM 1358 C CA . THR A 1 184 ? -30.020 4.440 -12.662 1.00 13.53 176 THR A CA 1
ATOM 1359 C C . THR A 1 184 ? -29.380 5.815 -12.791 1.00 15.80 176 THR A C 1
ATOM 1360 O O . THR A 1 184 ? -28.181 5.954 -12.529 1.00 15.30 176 THR A O 1
ATOM 1364 N N . ASP A 1 185 ? -30.147 6.835 -13.176 1.00 13.23 177 ASP A N 1
ATOM 1365 C CA . ASP A 1 185 ? -29.631 8.200 -13.309 1.00 13.42 177 ASP A CA 1
ATOM 1366 C C . ASP A 1 185 ? -30.548 9.148 -12.547 1.00 13.09 177 ASP A C 1
ATOM 1367 O O . ASP A 1 185 ? -31.268 9.962 -13.142 1.00 12.66 177 ASP A O 1
ATOM 1372 N N . PRO A 1 186 ? -30.562 9.058 -11.215 1.00 11.49 178 PRO A N 1
ATOM 1373 C CA . PRO A 1 186 ? -31.458 9.927 -10.435 1.00 10.61 178 PRO A CA 1
ATOM 1374 C C . PRO A 1 186 ? -31.156 11.409 -10.582 1.00 10.14 178 PRO A C 1
ATOM 1375 O O . PRO A 1 186 ? -32.088 12.221 -10.510 1.00 11.53 178 PRO A O 1
ATOM 1379 N N . GLU A 1 187 ? -29.891 11.784 -10.781 1.00 12.12 179 GLU A N 1
ATOM 1380 C CA . GLU A 1 187 ? -29.563 13.188 -11.020 1.00 12.19 179 GLU A CA 1
ATOM 1381 C C . GLU A 1 187 ? -30.339 13.720 -12.218 1.00 13.18 179 GLU A C 1
ATOM 1382 O O . GLU A 1 187 ? -30.954 14.788 -12.156 1.00 13.33 179 GLU A O 1
ATOM 1388 N N . LYS A 1 188 ? -30.341 12.963 -13.312 1.00 13.15 180 LYS A N 1
ATOM 1389 C CA . LYS A 1 188 ? -31.028 13.405 -14.522 1.00 12.32 180 LYS A CA 1
ATOM 1390 C C . LYS A 1 188 ? -32.541 13.335 -14.369 1.00 13.44 180 LYS A C 1
ATOM 1391 O O . LYS A 1 188 ? -33.248 14.270 -14.765 1.00 13.97 180 LYS A O 1
ATOM 1397 N N . LEU A 1 189 ? -33.065 12.244 -13.801 1.00 12.05 181 LEU A N 1
ATOM 1398 C CA . LEU A 1 189 ? -34.514 12.117 -13.695 1.00 12.72 181 LEU A CA 1
ATOM 1399 C C . LEU A 1 189 ? -35.101 13.203 -12.805 1.00 12.29 181 LEU A C 1
ATOM 1400 O O . LEU A 1 189 ? -36.143 13.782 -13.132 1.00 12.76 181 LEU A O 1
ATOM 1405 N N . GLU A 1 190 ? -34.432 13.517 -11.697 1.00 10.90 182 GLU A N 1
ATOM 1406 C CA . GLU A 1 190 ? -34.910 14.590 -10.830 1.00 10.69 182 GLU A CA 1
ATOM 1407 C C . GLU A 1 190 ? -34.952 15.912 -11.583 1.00 11.24 182 GLU A C 1
ATOM 1408 O O . GLU A 1 190 ? -35.941 16.649 -11.519 1.00 11.61 182 GLU A O 1
ATOM 1414 N N . ARG A 1 191 ? -33.877 16.224 -12.312 1.00 11.48 183 ARG A N 1
ATOM 1415 C CA . ARG A 1 191 ? -33.815 17.488 -13.038 1.00 12.61 183 ARG A CA 1
ATOM 1416 C C . ARG A 1 191 ? -34.920 17.583 -14.081 1.00 13.18 183 ARG A C 1
ATOM 1417 O O . ARG A 1 191 ? -35.513 18.655 -14.272 1.00 15.43 183 ARG A O 1
ATOM 1425 N N . GLU A 1 192 ? -35.210 16.474 -14.765 1.00 11.73 184 GLU A N 1
ATOM 1426 C CA . GLU A 1 192 ? -36.225 16.500 -15.816 1.00 12.99 184 GLU A CA 1
ATOM 1427 C C . GLU A 1 192 ? -37.631 16.593 -15.236 1.00 12.80 184 GLU A C 1
ATOM 1428 O O . GLU A 1 192 ? -38.459 17.360 -15.744 1.00 14.06 184 GLU A O 1
ATOM 1434 N N . LEU A 1 193 ? -37.926 15.813 -14.188 1.00 12.61 185 LEU A N 1
ATOM 1435 C CA . LEU A 1 193 ? -39.262 15.868 -13.590 1.00 11.52 185 LEU A CA 1
ATOM 1436 C C . LEU A 1 193 ? -39.526 17.225 -12.953 1.00 12.62 185 LEU A C 1
ATOM 1437 O O . LEU A 1 193 ? -40.676 17.679 -12.926 1.00 13.26 185 LEU A O 1
ATOM 1442 N N . ASN A 1 194 ? -38.476 17.891 -12.451 1.00 11.91 186 ASN A N 1
ATOM 1443 C CA . ASN A 1 194 ? -38.636 19.215 -11.858 1.00 12.86 186 ASN A CA 1
ATOM 1444 C C . ASN A 1 194 ? -39.138 20.243 -12.871 1.00 12.54 186 ASN A C 1
ATOM 1445 O O . ASN A 1 194 ? -39.600 21.320 -12.469 1.00 13.82 186 ASN A O 1
ATOM 1450 N N . GLN A 1 195 ? -39.035 19.962 -14.178 1.00 11.89 187 GLN A N 1
ATOM 1451 C CA . GLN A 1 195 ? -39.439 20.925 -15.196 1.00 12.73 187 GLN A CA 1
ATOM 1452 C C . GLN A 1 195 ? -40.928 20.902 -15.514 1.00 12.94 187 GLN A C 1
ATOM 1453 O O . GLN A 1 195 ? -41.386 21.764 -16.271 1.00 14.21 187 GLN A O 1
ATOM 1459 N N . LEU A 1 196 ? -41.677 19.933 -14.992 1.00 12.66 188 LEU A N 1
ATOM 1460 C CA . LEU A 1 196 ? -43.069 19.769 -15.413 1.00 13.17 188 LEU A CA 1
ATOM 1461 C C . LEU A 1 196 ? -43.984 20.718 -14.643 1.00 11.76 188 LEU A C 1
ATOM 1462 O O . LEU A 1 196 ? -44.037 20.643 -13.411 1.00 11.60 188 LEU A O 1
ATOM 1467 N N . PRO A 1 197 ? -44.734 21.586 -15.325 1.00 12.57 189 PRO A N 1
ATOM 1468 C CA . PRO A 1 197 ? -45.706 22.444 -14.624 1.00 11.67 189 PRO A CA 1
ATOM 1469 C C . PRO A 1 197 ? -46.719 21.605 -13.863 1.00 13.72 189 PRO A C 1
ATOM 1470 O O . PRO A 1 197 ? -47.284 20.651 -14.396 1.00 14.91 189 PRO A O 1
ATOM 1474 N N . GLY A 1 198 ? -46.938 21.958 -12.607 1.00 12.49 190 GLY A N 1
ATOM 1475 C CA . GLY A 1 198 ? -47.809 21.182 -11.750 1.00 12.32 190 GLY A CA 1
ATOM 1476 C C . GLY A 1 198 ? -47.078 20.258 -10.803 1.00 12.62 190 GLY A C 1
ATOM 1477 O O . GLY A 1 198 ? -47.655 19.845 -9.796 1.00 12.14 190 GLY A O 1
ATOM 1478 N N . VAL A 1 199 ? -45.818 19.946 -11.076 1.00 10.69 191 VAL A N 1
ATOM 1479 C CA . VAL A 1 199 ? -45.012 19.226 -10.097 1.00 10.32 191 VAL A CA 1
ATOM 1480 C C . VAL A 1 199 ? -44.567 20.206 -9.021 1.00 12.03 191 VAL A C 1
ATOM 1481 O O . VAL A 1 199 ? -43.943 21.230 -9.323 1.00 12.55 191 VAL A O 1
ATOM 1485 N N . VAL A 1 200 ? -44.881 19.885 -7.766 1.00 10.50 192 VAL A N 1
ATOM 1486 C CA . VAL A 1 200 ? -44.455 20.681 -6.619 1.00 10.53 192 VAL A CA 1
ATOM 1487 C C . VAL A 1 200 ? -43.123 20.183 -6.075 1.00 11.99 192 VAL A C 1
ATOM 1488 O O . VAL A 1 200 ? -42.261 20.976 -5.687 1.00 15.15 192 VAL A O 1
ATOM 1492 N N . CYS A 1 201 ? -42.935 18.866 -6.037 1.00 10.31 193 CYS A N 1
ATOM 1493 C CA . CYS A 1 201 ? -41.701 18.284 -5.537 1.00 10.25 193 CYS A CA 1
ATOM 1494 C C . CYS A 1 201 ? -41.591 16.868 -6.061 1.00 9.82 193 CYS A C 1
ATOM 1495 O O . CYS A 1 201 ? -42.601 16.161 -6.166 1.00 11.64 193 CYS A O 1
ATOM 1498 N N . VAL A 1 202 ? -40.362 16.461 -6.363 1.00 10.88 194 VAL A N 1
ATOM 1499 C CA . VAL A 1 202 ? -40.025 15.106 -6.786 1.00 10.74 194 VAL A CA 1
ATOM 1500 C C . VAL A 1 202 ? -39.299 14.426 -5.636 1.00 11.54 194 VAL A C 1
ATOM 1501 O O . VAL A 1 202 ? -38.325 14.975 -5.110 1.00 11.41 194 VAL A O 1
ATOM 1505 N N . GLY A 1 203 ? -39.743 13.220 -5.268 1.00 10.59 195 GLY A N 1
ATOM 1506 C CA . GLY A 1 203 ? -39.161 12.500 -4.145 1.00 10.42 195 GLY A CA 1
ATOM 1507 C C . GLY A 1 203 ? -37.818 11.843 -4.403 1.00 10.40 195 GLY A C 1
ATOM 1508 O O . GLY A 1 203 ? -37.525 10.786 -3.842 1.00 12.41 195 GLY A O 1
ATOM 1509 N N . LEU A 1 204 ? -37.009 12.436 -5.277 1.00 10.34 196 LEU A N 1
ATOM 1510 C CA . LEU A 1 204 ? -35.617 12.043 -5.449 1.00 10.17 196 LEU A CA 1
ATOM 1511 C C . LEU A 1 204 ? -34.749 13.098 -4.796 1.00 9.73 196 LEU A C 1
ATOM 1512 O O . LEU A 1 204 ? -34.925 14.290 -5.063 1.00 11.09 196 LEU A O 1
ATOM 1517 N N . PHE A 1 205 ? -33.832 12.665 -3.940 1.00 10.14 197 PHE A N 1
ATOM 1518 C CA . PHE A 1 205 ? -32.823 13.549 -3.357 1.00 10.83 197 PHE A CA 1
ATOM 1519 C C . PHE A 1 205 ? -31.512 13.134 -4.014 1.00 11.80 197 PHE A C 1
ATOM 1520 O O . PHE A 1 205 ? -30.965 12.068 -3.710 1.00 11.75 197 PHE A O 1
ATOM 1528 N N . ALA A 1 206 ? -31.035 13.963 -4.944 1.00 10.27 198 ALA A N 1
ATOM 1529 C CA . ALA A 1 206 ? -29.892 13.618 -5.781 1.00 10.65 198 ALA A CA 1
ATOM 1530 C C . ALA A 1 206 ? -29.074 14.873 -6.054 1.00 11.18 198 ALA A C 1
ATOM 1531 O O . ALA A 1 206 ? -27.859 14.897 -5.812 1.00 12.13 198 ALA A O 1
ATOM 1533 N N . ARG A 1 207 ? -29.731 15.931 -6.537 1.00 12.19 199 ARG A N 1
ATOM 1534 C CA . ARG A 1 207 ? -29.073 17.233 -6.601 1.00 11.28 199 ARG A CA 1
ATOM 1535 C C . ARG A 1 207 ? -28.532 17.620 -5.226 1.00 10.03 199 ARG A C 1
ATOM 1536 O O . ARG A 1 207 ? -27.408 18.130 -5.113 1.00 11.87 199 ARG A O 1
ATOM 1544 N N . ARG A 1 208 ? -29.308 17.362 -4.168 1.00 11.03 200 ARG A N 1
ATOM 1545 C CA . ARG A 1 208 ? -28.872 17.548 -2.781 1.00 9.73 200 ARG A CA 1
ATOM 1546 C C . ARG A 1 208 ? -29.220 16.263 -2.038 1.00 10.38 200 ARG A C 1
ATOM 1547 O O . ARG A 1 208 ? -30.320 16.112 -1.503 1.00 10.44 200 ARG A O 1
ATOM 1555 N N . ARG A 1 209 ? -28.274 15.332 -1.997 1.00 10.25 201 ARG A N 1
ATOM 1556 C CA . ARG A 1 209 ? -28.513 14.016 -1.431 1.00 10.86 201 ARG A CA 1
ATOM 1557 C C . ARG A 1 209 ? -28.078 13.984 0.035 1.00 10.32 201 ARG A C 1
ATOM 1558 O O . ARG A 1 209 ? -27.790 15.019 0.637 1.00 11.97 201 ARG A O 1
ATOM 1566 N N . ALA A 1 210 ? -28.052 12.793 0.635 1.00 10.28 202 ALA A N 1
ATOM 1567 C CA . ALA A 1 210 ? -27.536 12.663 1.995 1.00 10.38 202 ALA A CA 1
ATOM 1568 C C . ALA A 1 210 ? -26.029 12.892 2.022 1.00 11.58 202 ALA A C 1
ATOM 1569 O O . ALA A 1 210 ? -25.295 12.403 1.156 1.00 12.34 202 ALA A O 1
ATOM 1571 N N . ASP A 1 211 ? -25.563 13.649 3.023 1.00 11.33 203 ASP A N 1
ATOM 1572 C CA . ASP A 1 211 ? -24.122 13.777 3.252 1.00 11.73 203 ASP A CA 1
ATOM 1573 C C . ASP A 1 211 ? -23.580 12.580 4.007 1.00 11.93 203 ASP A C 1
ATOM 1574 O O . ASP A 1 211 ? -22.463 12.124 3.740 1.00 13.63 203 ASP A O 1
ATOM 1579 N N . VAL A 1 212 ? -24.350 12.084 4.965 1.00 11.22 204 VAL A N 1
ATOM 1580 C CA . VAL A 1 212 ? -23.973 10.977 5.833 1.00 12.23 204 VAL A CA 1
ATOM 1581 C C . VAL A 1 212 ? -25.161 10.034 5.858 1.00 14.35 204 VAL A C 1
ATOM 1582 O O . VAL A 1 212 ? -26.309 10.479 5.980 1.00 12.53 204 VAL A O 1
ATOM 1586 N N . VAL A 1 213 ? -24.896 8.738 5.726 1.00 12.81 205 VAL A N 1
ATOM 1587 C CA . VAL A 1 213 ? -25.928 7.714 5.848 1.00 12.38 205 VAL A CA 1
ATOM 1588 C C . VAL A 1 213 ? -25.552 6.836 7.031 1.00 14.12 205 VAL A C 1
ATOM 1589 O O . VAL A 1 213 ? -24.463 6.242 7.050 1.00 15.23 205 VAL A O 1
ATOM 1593 N N . ILE A 1 214 ? -26.440 6.764 8.018 1.00 12.98 206 ILE A N 1
ATOM 1594 C CA . ILE A 1 214 ? -26.241 5.931 9.202 1.00 12.81 206 ILE A CA 1
ATOM 1595 C C . ILE A 1 214 ? -27.165 4.733 9.076 1.00 14.22 206 ILE A C 1
ATOM 1596 O O . ILE A 1 214 ? -28.393 4.890 9.080 1.00 14.11 206 ILE A O 1
ATOM 1601 N N . VAL A 1 215 ? -26.583 3.543 8.976 1.00 14.98 207 VAL A N 1
ATOM 1602 C CA . VAL A 1 215 ? -27.340 2.301 8.870 1.00 14.20 207 VAL A CA 1
ATOM 1603 C C . VAL A 1 215 ? -27.398 1.671 10.253 1.00 15.45 207 VAL A C 1
ATOM 1604 O O . VAL A 1 215 ? -26.365 1.276 10.806 1.00 17.49 207 VAL A O 1
ATOM 1608 N N . GLY A 1 216 ? -28.601 1.572 10.812 1.00 16.34 208 GLY A N 1
ATOM 1609 C CA . GLY A 1 216 ? -28.744 1.067 12.162 1.00 18.21 208 GLY A CA 1
ATOM 1610 C C . GLY A 1 216 ? -28.330 -0.386 12.288 1.00 18.86 208 GLY A C 1
ATOM 1611 O O . GLY A 1 216 ? -28.499 -1.196 11.375 1.00 21.82 208 GLY A O 1
ATOM 1612 N N . GLY A 1 217 ? -27.797 -0.709 13.454 1.00 19.98 209 GLY A N 1
ATOM 1613 C CA . GLY A 1 217 ? -27.249 -2.017 13.738 1.00 21.93 209 GLY A CA 1
ATOM 1614 C C . GLY A 1 217 ? -26.321 -1.895 14.926 1.00 26.10 209 GLY A C 1
ATOM 1615 O O . GLY A 1 217 ? -26.114 -0.810 15.468 1.00 25.81 209 GLY A O 1
ATOM 1616 N N . GLU A 1 218 ? -25.763 -3.036 15.322 1.00 28.23 210 GLU A N 1
ATOM 1617 C CA . GLU A 1 218 ? -24.860 -3.077 16.467 1.00 31.52 210 GLU A CA 1
ATOM 1618 C C . GLU A 1 218 ? -23.456 -3.444 16.004 1.00 33.47 210 GLU A C 1
ATOM 1619 O O . GLU A 1 218 ? -23.143 -4.636 15.862 1.00 37.23 210 GLU A O 1
ATOM 1621 N N . PRO A 1 219 ? -22.565 -2.466 15.758 1.00 31.62 211 PRO A N 1
ATOM 1622 C CA . PRO A 1 219 ? -22.793 -1.022 15.868 1.00 31.24 211 PRO A CA 1
ATOM 1623 C C . PRO A 1 219 ? -23.364 -0.451 14.575 1.00 24.49 211 PRO A C 1
ATOM 1624 O O . PRO A 1 219 ? -23.405 -1.152 13.569 1.00 27.90 211 PRO A O 1
ATOM 1628 N N . PRO A 1 220 ? -23.808 0.803 14.592 1.00 26.31 212 PRO A N 1
ATOM 1629 C CA . PRO A 1 220 ? -24.254 1.418 13.341 1.00 21.83 212 PRO A CA 1
ATOM 1630 C C . PRO A 1 220 ? -23.095 1.546 12.367 1.00 24.38 212 PRO A C 1
ATOM 1631 O O . PRO A 1 220 ? -21.938 1.718 12.758 1.00 26.76 212 PRO A O 1
ATOM 1635 N N . VAL A 1 221 ? -23.418 1.442 11.084 1.00 20.09 213 VAL A N 1
ATOM 1636 C CA . VAL A 1 221 ? -22.458 1.646 10.011 1.00 19.87 213 VAL A CA 1
ATOM 1637 C C . VAL A 1 221 ? -22.679 3.047 9.457 1.00 19.46 213 VAL A C 1
ATOM 1638 O O . VAL A 1 221 ? -23.809 3.419 9.116 1.00 19.38 213 VAL A O 1
ATOM 1642 N N . VAL A 1 222 ? -21.614 3.838 9.400 1.00 20.84 214 VAL A N 1
ATOM 1643 C CA . VAL A 1 222 ? -21.677 5.221 8.938 1.00 17.13 214 VAL A CA 1
ATOM 1644 C C . VAL A 1 222 ? -21.033 5.294 7.560 1.00 17.53 214 VAL A C 1
ATOM 1645 O O . VAL A 1 222 ? -19.843 4.987 7.401 1.00 21.59 214 VAL A O 1
ATOM 1649 N N . LEU A 1 223 ? -21.824 5.692 6.566 1.00 17.56 215 LEU A N 1
ATOM 1650 C CA . LEU A 1 223 ? -21.356 5.802 5.190 1.00 19.46 215 LEU A CA 1
ATOM 1651 C C . LEU A 1 223 ? -21.228 7.262 4.774 1.00 18.64 215 LEU A C 1
ATOM 1652 O O . LEU A 1 223 ? -21.959 8.133 5.266 1.00 17.08 215 LEU A O 1
ATOM 1658 N N . HIS B 1 8 ? -56.275 53.485 -21.995 1.00 48.00 0 HIS B N 1
ATOM 1659 C CA . HIS B 1 8 ? -55.291 53.706 -23.051 1.00 46.74 0 HIS B CA 1
ATOM 1660 C C . HIS B 1 8 ? -55.153 52.479 -23.952 1.00 49.01 0 HIS B C 1
ATOM 1661 O O . HIS B 1 8 ? -55.367 52.560 -25.163 1.00 52.20 0 HIS B O 1
ATOM 1663 N N . MET B 1 9 ? -54.800 51.340 -23.360 1.00 38.17 1 MET B N 1
ATOM 1664 C CA . MET B 1 9 ? -54.600 50.112 -24.113 1.00 32.39 1 MET B CA 1
ATOM 1665 C C . MET B 1 9 ? -55.864 49.264 -24.226 1.00 25.69 1 MET B C 1
ATOM 1666 O O . MET B 1 9 ? -55.789 48.137 -24.723 1.00 23.07 1 MET B O 1
ATOM 1671 N N . SER B 1 10 ? -57.020 49.787 -23.803 1.00 27.26 2 SER B N 1
ATOM 1672 C CA . SER B 1 10 ? -58.245 48.985 -23.786 1.00 25.87 2 SER B CA 1
ATOM 1673 C C . SER B 1 10 ? -58.646 48.531 -25.186 1.00 24.26 2 SER B C 1
ATOM 1674 O O . SER B 1 10 ? -59.030 47.371 -25.383 1.00 22.51 2 SER B O 1
ATOM 1677 N N . GLU B 1 11 ? -58.568 49.430 -26.171 1.00 24.91 3 GLU B N 1
ATOM 1678 C CA . GLU B 1 11 ? -58.924 49.051 -27.533 1.00 24.68 3 GLU B CA 1
ATOM 1679 C C . GLU B 1 11 ? -57.957 48.014 -28.089 1.00 22.12 3 GLU B C 1
ATOM 1680 O O . GLU B 1 11 ? -58.369 47.077 -28.782 1.00 21.82 3 GLU B O 1
ATOM 1686 N N . ALA B 1 12 ? -56.661 48.165 -27.802 1.00 23.64 4 ALA B N 1
ATOM 1687 C CA . ALA B 1 12 ? -55.697 47.168 -28.256 1.00 20.10 4 ALA B CA 1
ATOM 1688 C C . ALA B 1 12 ? -55.981 45.805 -27.636 1.00 18.79 4 ALA B C 1
ATOM 1689 O O . ALA B 1 12 ? -55.925 44.775 -28.322 1.00 17.85 4 ALA B O 1
ATOM 1691 N N . LYS B 1 13 ? -56.312 45.777 -26.344 1.00 18.32 5 LYS B N 1
ATOM 1692 C CA . LYS B 1 13 ? -56.651 44.510 -25.698 1.00 18.65 5 LYS B CA 1
ATOM 1693 C C . LYS B 1 13 ? -57.879 43.878 -26.343 1.00 16.95 5 LYS B C 1
ATOM 1694 O O . LYS B 1 13 ? -57.891 42.674 -26.637 1.00 17.38 5 LYS B O 1
ATOM 1700 N N . ARG B 1 14 ? -58.925 44.682 -26.567 1.00 18.17 6 ARG B N 1
ATOM 1701 C CA . ARG B 1 14 ? -60.152 44.185 -27.184 1.00 17.41 6 ARG B CA 1
ATOM 1702 C C . ARG B 1 14 ? -59.879 43.606 -28.568 1.00 19.65 6 ARG B C 1
ATOM 1703 O O . ARG B 1 14 ? -60.368 42.521 -28.911 1.00 19.05 6 ARG B O 1
ATOM 1711 N N . LEU B 1 15 ? -59.089 44.315 -29.376 1.00 17.35 7 LEU B N 1
ATOM 1712 C CA . LEU B 1 15 ? -58.828 43.867 -30.740 1.00 18.53 7 LEU B CA 1
ATOM 1713 C C . LEU B 1 15 ? -57.978 42.601 -30.769 1.00 17.36 7 LEU B C 1
ATOM 1714 O O . LEU B 1 15 ? -58.179 41.736 -31.632 1.00 17.66 7 LEU B O 1
ATOM 1719 N N . ALA B 1 16 ? -57.012 42.474 -29.848 1.00 15.78 8 ALA B N 1
ATOM 1720 C CA . ALA B 1 16 ? -56.242 41.236 -29.778 1.00 14.14 8 ALA B CA 1
ATOM 1721 C C . ALA B 1 16 ? -57.140 40.057 -29.440 1.00 15.77 8 ALA B C 1
ATOM 1722 O O . ALA B 1 16 ? -57.044 38.997 -30.066 1.00 15.62 8 ALA B O 1
ATOM 1724 N N . ALA B 1 17 ? -58.041 40.236 -28.469 1.00 14.75 9 ALA B N 1
ATOM 1725 C CA . ALA B 1 17 ? -58.962 39.166 -28.092 1.00 15.39 9 ALA B CA 1
ATOM 1726 C C . ALA B 1 17 ? -59.869 38.781 -29.256 1.00 17.53 9 ALA B C 1
ATOM 1727 O O . ALA B 1 17 ? -60.144 37.593 -29.473 1.00 17.44 9 ALA B O 1
ATOM 1729 N N . GLU B 1 18 ? -60.353 39.775 -30.009 1.00 16.43 10 GLU B N 1
ATOM 1730 C CA . GLU B 1 18 ? -61.186 39.498 -31.176 1.00 19.15 10 GLU B CA 1
ATOM 1731 C C . GLU B 1 18 ? -60.463 38.605 -32.170 1.00 18.42 10 GLU B C 1
ATOM 1732 O O . GLU B 1 18 ? -61.046 37.665 -32.723 1.00 20.18 10 GLU B O 1
ATOM 1738 N N . LYS B 1 19 ? -59.195 38.906 -32.442 1.00 16.08 11 LYS B N 1
ATOM 1739 C CA . LYS B 1 19 ? -58.450 38.095 -33.393 1.00 14.81 11 LYS B CA 1
ATOM 1740 C C . LYS B 1 19 ? -58.256 36.675 -32.867 1.00 15.94 11 LYS B C 1
ATOM 1741 O O . LYS B 1 19 ? -58.304 35.708 -33.637 1.00 15.54 11 LYS B O 1
ATOM 1747 N N . ALA B 1 20 ? -58.036 36.528 -31.557 1.00 13.90 12 ALA B N 1
ATOM 1748 C CA . ALA B 1 20 ? -57.862 35.193 -30.992 1.00 12.98 12 ALA B CA 1
ATOM 1749 C C . ALA B 1 20 ? -59.098 34.323 -31.191 1.00 14.50 12 ALA B C 1
ATOM 1750 O O . ALA B 1 20 ? -58.982 33.096 -31.292 1.00 14.87 12 ALA B O 1
ATOM 1752 N N . ILE B 1 21 ? -60.289 34.930 -31.231 1.00 13.63 13 ILE B N 1
ATOM 1753 C CA . ILE B 1 21 ? -61.515 34.166 -31.441 1.00 14.60 13 ILE B CA 1
ATOM 1754 C C . ILE B 1 21 ? -61.486 33.421 -32.770 1.00 15.72 13 ILE B C 1
ATOM 1755 O O . ILE B 1 21 ? -62.122 32.368 -32.911 1.00 16.07 13 ILE B O 1
ATOM 1760 N N . GLU B 1 22 ? -60.750 33.937 -33.756 1.00 15.96 14 GLU B N 1
ATOM 1761 C CA . GLU B 1 22 ? -60.655 33.265 -35.052 1.00 17.03 14 GLU B CA 1
ATOM 1762 C C . GLU B 1 22 ? -60.044 31.875 -34.943 1.00 17.12 14 GLU B C 1
ATOM 1763 O O . GLU B 1 22 ? -60.230 31.056 -35.854 1.00 19.79 14 GLU B O 1
ATOM 1769 N N . TYR B 1 23 ? -59.323 31.589 -33.862 1.00 15.71 15 TYR B N 1
ATOM 1770 C CA . TYR B 1 23 ? -58.723 30.277 -33.666 1.00 16.49 15 TYR B CA 1
ATOM 1771 C C . TYR B 1 23 ? -59.650 29.290 -32.971 1.00 15.21 15 TYR B C 1
ATOM 1772 O O . TYR B 1 23 ? -59.301 28.108 -32.847 1.00 17.69 15 TYR B O 1
ATOM 1781 N N . VAL B 1 24 ? -60.807 29.735 -32.491 1.00 13.16 16 VAL B N 1
ATOM 1782 C CA . VAL B 1 24 ? -61.736 28.843 -31.804 1.00 14.84 16 VAL B CA 1
ATOM 1783 C C . VAL B 1 24 ? -62.537 28.067 -32.844 1.00 14.98 16 VAL B C 1
ATOM 1784 O O . VAL B 1 24 ? -63.221 28.658 -33.685 1.00 18.02 16 VAL B O 1
ATOM 1788 N N . GLU B 1 25 ? -62.447 26.743 -32.794 1.00 14.10 17 GLU B N 1
ATOM 1789 C CA . GLU B 1 25 ? -63.168 25.861 -33.698 1.00 16.01 17 GLU B CA 1
ATOM 1790 C C . GLU B 1 25 ? -64.418 25.324 -33.009 1.00 15.52 17 GLU B C 1
ATOM 1791 O O . GLU B 1 25 ? -64.427 25.100 -31.799 1.00 14.98 17 GLU B O 1
ATOM 1797 N N . ASP B 1 26 ? -65.476 25.118 -33.794 1.00 14.70 18 ASP B N 1
ATOM 1798 C CA . ASP B 1 26 ? -66.740 24.645 -33.235 1.00 13.74 18 ASP B CA 1
ATOM 1799 C C . ASP B 1 26 ? -66.526 23.356 -32.451 1.00 17.38 18 ASP B C 1
ATOM 1800 O O . ASP B 1 26 ? -65.861 22.431 -32.921 1.00 19.78 18 ASP B O 1
ATOM 1805 N N . GLY B 1 27 ? -67.098 23.302 -31.250 1.00 15.88 19 GLY B N 1
ATOM 1806 C CA . GLY B 1 27 ? -66.998 22.123 -30.410 1.00 18.02 19 GLY B CA 1
ATOM 1807 C C . GLY B 1 27 ? -65.814 22.092 -29.466 1.00 17.94 19 GLY B C 1
ATOM 1808 O O . GLY B 1 27 ? -65.709 21.151 -28.667 1.00 23.28 19 GLY B O 1
ATOM 1809 N N . MET B 1 28 ? -64.923 23.076 -29.528 1.00 16.27 20 MET B N 1
ATOM 1810 C CA . MET B 1 28 ? -63.726 23.062 -28.699 1.00 14.97 20 MET B CA 1
ATOM 1811 C C . MET B 1 28 ? -64.062 23.225 -27.222 1.00 14.38 20 MET B C 1
ATOM 1812 O O . MET B 1 28 ? -65.014 23.918 -26.848 1.00 13.39 20 MET B O 1
ATOM 1817 N N . ILE B 1 29 ? -63.231 22.616 -26.377 1.00 13.93 21 ILE B N 1
ATOM 1818 C CA . ILE B 1 29 ? -63.058 23.068 -25.001 1.00 12.49 21 ILE B CA 1
ATOM 1819 C C . ILE B 1 29 ? -61.867 24.019 -25.008 1.00 12.16 21 ILE B C 1
ATOM 1820 O O . ILE B 1 29 ? -60.752 23.613 -25.354 1.00 16.43 21 ILE B O 1
ATOM 1825 N N . VAL B 1 30 ? -62.103 25.284 -24.659 1.00 11.76 22 VAL B N 1
ATOM 1826 C CA . VAL B 1 30 ? -61.102 26.346 -24.789 1.00 11.59 22 VAL B CA 1
ATOM 1827 C C . VAL B 1 30 ? -60.393 26.546 -23.455 1.00 11.37 22 VAL B C 1
ATOM 1828 O O . VAL B 1 30 ? -61.046 26.747 -22.425 1.00 11.73 22 VAL B O 1
ATOM 1832 N N . GLY B 1 31 ? -59.060 26.513 -23.466 1.00 11.09 23 GLY B N 1
ATOM 1833 C CA . GLY B 1 31 ? -58.301 26.871 -22.273 1.00 11.73 23 GLY B CA 1
ATOM 1834 C C . GLY B 1 31 ? -58.241 28.378 -22.134 1.00 10.62 23 GLY B C 1
ATOM 1835 O O . GLY B 1 31 ? -57.948 29.091 -23.105 1.00 10.88 23 GLY B O 1
ATOM 1836 N N . VAL B 1 32 ? -58.522 28.876 -20.925 1.00 10.69 24 VAL B N 1
ATOM 1837 C CA . VAL B 1 32 ? -58.725 30.305 -20.695 1.00 10.55 24 VAL B CA 1
ATOM 1838 C C . VAL B 1 32 ? -57.745 30.832 -19.650 1.00 11.10 24 VAL B C 1
ATOM 1839 O O . VAL B 1 32 ? -57.660 30.304 -18.527 1.00 12.50 24 VAL B O 1
ATOM 1843 N N . GLY B 1 33 ? -57.044 31.914 -20.011 1.00 10.63 25 GLY B N 1
ATOM 1844 C CA . GLY B 1 33 ? -56.093 32.566 -19.128 1.00 11.68 25 GLY B CA 1
ATOM 1845 C C . GLY B 1 33 ? -56.726 33.459 -18.081 1.00 11.63 25 GLY B C 1
ATOM 1846 O O . GLY B 1 33 ? -57.882 33.272 -17.678 1.00 11.34 25 GLY B O 1
ATOM 1847 N N . THR B 1 34 ? -55.952 34.443 -17.621 1.00 11.73 26 THR B N 1
ATOM 1848 C CA . THR B 1 34 ? -56.365 35.337 -16.545 1.00 11.28 26 THR B CA 1
ATOM 1849 C C . THR B 1 34 ? -55.868 36.742 -16.857 1.00 11.63 26 THR B C 1
ATOM 1850 O O . THR B 1 34 ? -54.822 36.911 -17.492 1.00 13.47 26 THR B O 1
ATOM 1854 N N . GLY B 1 35 ? -56.624 37.748 -16.431 1.00 12.86 27 GLY B N 1
ATOM 1855 C CA . GLY B 1 35 ? -56.169 39.126 -16.471 1.00 13.75 27 GLY B CA 1
ATOM 1856 C C . GLY B 1 35 ? -57.061 40.010 -17.325 1.00 13.64 27 GLY B C 1
ATOM 1857 O O . GLY B 1 35 ? -58.058 39.575 -17.900 1.00 13.31 27 GLY B O 1
ATOM 1858 N N . SER B 1 36 ? -56.671 41.286 -17.402 1.00 13.39 28 SER B N 1
ATOM 1859 C CA . SER B 1 36 ? -57.530 42.289 -18.028 1.00 13.51 28 SER B CA 1
ATOM 1860 C C . SER B 1 36 ? -57.630 42.116 -19.541 1.00 14.29 28 SER B C 1
ATOM 1861 O O . SER B 1 36 ? -58.665 42.444 -20.129 1.00 16.63 28 SER B O 1
ATOM 1864 N N . THR B 1 37 ? -56.579 41.615 -20.193 1.00 13.44 29 THR B N 1
ATOM 1865 C CA . THR B 1 37 ? -56.684 41.350 -21.624 1.00 12.47 29 THR B CA 1
ATOM 1866 C C . THR B 1 37 ? -57.583 40.146 -21.877 1.00 11.87 29 THR B C 1
ATOM 1867 O O . THR B 1 37 ? -58.466 40.189 -22.748 1.00 12.40 29 THR B O 1
ATOM 1871 N N . VAL B 1 38 ? -57.405 39.084 -21.084 1.00 11.85 30 VAL B N 1
ATOM 1872 C CA . VAL B 1 38 ? -58.252 37.895 -21.181 1.00 11.45 30 VAL B CA 1
ATOM 1873 C C . VAL B 1 38 ? -59.715 38.220 -20.888 1.00 12.08 30 VAL B C 1
ATOM 1874 O O . VAL B 1 38 ? -60.619 37.548 -21.405 1.00 11.80 30 VAL B O 1
ATOM 1878 N N . ALA B 1 39 ? -59.982 39.244 -20.068 1.00 11.55 31 ALA B N 1
ATOM 1879 C CA . ALA B 1 39 ? -61.373 39.603 -19.801 1.00 12.66 31 ALA B CA 1
ATOM 1880 C C . ALA B 1 39 ? -62.124 39.870 -21.098 1.00 11.88 31 ALA B C 1
ATOM 1881 O O . ALA B 1 39 ? -63.286 39.465 -21.243 1.00 13.11 31 ALA B O 1
ATOM 1883 N N . TYR B 1 40 ? -61.478 40.548 -22.055 1.00 11.93 32 TYR B N 1
ATOM 1884 C CA . TYR B 1 40 ? -62.107 40.777 -23.351 1.00 11.87 32 TYR B CA 1
ATOM 1885 C C . TYR B 1 40 ? -62.316 39.468 -24.096 1.00 12.78 32 TYR B C 1
ATOM 1886 O O . TYR B 1 40 ? -63.309 39.307 -24.821 1.00 13.76 32 TYR B O 1
ATOM 1895 N N . PHE B 1 41 ? -61.378 38.532 -23.959 1.00 11.52 33 PHE B N 1
ATOM 1896 C CA . PHE B 1 41 ? -61.530 37.249 -24.626 1.00 10.46 33 PHE B CA 1
ATOM 1897 C C . PHE B 1 41 ? -62.688 36.450 -24.033 1.00 12.52 33 PHE B C 1
ATOM 1898 O O . PHE B 1 41 ? -63.436 35.796 -24.771 1.00 12.35 33 PHE B O 1
ATOM 1906 N N . ILE B 1 42 ? -62.845 36.478 -22.706 1.00 11.11 34 ILE B N 1
ATOM 1907 C CA . ILE B 1 42 ? -63.985 35.812 -22.073 1.00 11.34 34 ILE B CA 1
ATOM 1908 C C . ILE B 1 42 ? -65.303 36.402 -22.561 1.00 11.57 34 ILE B C 1
ATOM 1909 O O . ILE B 1 42 ? -66.245 35.670 -22.889 1.00 12.29 34 ILE B O 1
ATOM 1914 N N . ASP B 1 43 ? -65.386 37.730 -22.636 1.00 11.98 35 ASP B N 1
ATOM 1915 C CA . ASP B 1 43 ? -66.607 38.355 -23.134 1.00 11.60 35 ASP B CA 1
ATOM 1916 C C . ASP B 1 43 ? -66.848 38.012 -24.600 1.00 13.46 35 ASP B C 1
ATOM 1917 O O . ASP B 1 43 ? -68.003 37.870 -25.019 1.00 13.22 35 ASP B O 1
ATOM 1922 N N . ALA B 1 44 ? -65.779 37.838 -25.386 1.00 12.63 36 ALA B N 1
ATOM 1923 C CA . ALA B 1 44 ? -65.939 37.422 -26.778 1.00 12.36 36 ALA B CA 1
ATOM 1924 C C . ALA B 1 44 ? -66.355 35.957 -26.880 1.00 11.34 36 ALA B C 1
ATOM 1925 O O . ALA B 1 44 ? -67.167 35.597 -27.744 1.00 13.19 36 ALA B O 1
ATOM 1927 N N A LEU B 1 45 ? -65.807 35.092 -26.016 0.50 11.71 37 LEU B N 1
ATOM 1928 N N B LEU B 1 45 ? -65.822 35.105 -26.003 0.50 11.72 37 LEU B N 1
ATOM 1929 C CA A LEU B 1 45 ? -66.247 33.699 -26.001 0.50 12.00 37 LEU B CA 1
ATOM 1930 C CA B LEU B 1 45 ? -66.232 33.707 -25.995 0.50 12.00 37 LEU B CA 1
ATOM 1931 C C A LEU B 1 45 ? -67.737 33.604 -25.727 0.50 12.09 37 LEU B C 1
ATOM 1932 C C B LEU B 1 45 ? -67.719 33.580 -25.694 0.50 12.09 37 LEU B C 1
ATOM 1933 O O A LEU B 1 45 ? -68.431 32.753 -26.297 0.50 13.09 37 LEU B O 1
ATOM 1934 O O B LEU B 1 45 ? -68.398 32.694 -26.229 0.50 13.12 37 LEU B O 1
ATOM 1943 N N . ALA B 1 46 ? -68.245 34.463 -24.840 1.00 10.90 38 ALA B N 1
ATOM 1944 C CA . ALA B 1 46 ? -69.667 34.450 -24.533 1.00 11.30 38 ALA B CA 1
ATOM 1945 C C . ALA B 1 46 ? -70.498 34.684 -25.783 1.00 12.27 38 ALA B C 1
ATOM 1946 O O . ALA B 1 46 ? -71.579 34.104 -25.931 1.00 12.22 38 ALA B O 1
ATOM 1948 N N . ARG B 1 47 ? -70.003 35.527 -26.698 1.00 12.48 39 ARG B N 1
ATOM 1949 C CA . ARG B 1 47 ? -70.731 35.828 -27.926 1.00 11.95 39 ARG B CA 1
ATOM 1950 C C . ARG B 1 47 ? -70.762 34.643 -28.877 1.00 12.27 39 ARG B C 1
ATOM 1951 O O . ARG B 1 47 ? -71.628 34.599 -29.765 1.00 13.21 39 ARG B O 1
ATOM 1959 N N . ILE B 1 48 ? -69.860 33.675 -28.703 1.00 12.86 40 ILE B N 1
ATOM 1960 C CA . ILE B 1 48 ? -69.894 32.455 -29.508 1.00 13.09 40 ILE B CA 1
ATOM 1961 C C . ILE B 1 48 ? -70.114 31.225 -28.632 1.00 12.69 40 ILE B C 1
ATOM 1962 O O . ILE B 1 48 ? -69.662 30.124 -28.966 1.00 12.76 40 ILE B O 1
ATOM 1967 N N . GLN B 1 49 ? -70.833 31.385 -27.516 1.00 12.44 41 GLN B N 1
ATOM 1968 C CA . GLN B 1 49 ? -70.950 30.274 -26.571 1.00 13.38 41 GLN B CA 1
ATOM 1969 C C . GLN B 1 49 ? -71.658 29.066 -27.183 1.00 12.59 41 GLN B C 1
ATOM 1970 O O . GLN B 1 49 ? -71.428 27.929 -26.750 1.00 13.88 41 GLN B O 1
ATOM 1976 N N . HIS B 1 50 ? -72.515 29.287 -28.186 1.00 11.17 42 HIS B N 1
ATOM 1977 C CA . HIS B 1 50 ? -73.204 28.202 -28.877 1.00 11.92 42 HIS B CA 1
ATOM 1978 C C . HIS B 1 50 ? -72.257 27.357 -29.724 1.00 12.51 42 HIS B C 1
ATOM 1979 O O . HIS B 1 50 ? -72.659 26.281 -30.181 1.00 16.17 42 HIS B O 1
ATOM 1986 N N . ARG B 1 51 ? -71.021 27.812 -29.920 1.00 12.64 43 ARG B N 1
ATOM 1987 C CA . ARG B 1 51 ? -70.022 27.122 -30.729 1.00 14.74 43 ARG B CA 1
ATOM 1988 C C . ARG B 1 51 ? -68.946 26.421 -29.910 1.00 17.34 43 ARG B C 1
ATOM 1989 O O . ARG B 1 51 ? -68.033 25.832 -30.501 1.00 17.59 43 ARG B O 1
ATOM 1997 N N . ILE B 1 52 ? -69.001 26.472 -28.584 1.00 13.24 44 ILE B N 1
ATOM 1998 C CA . ILE B 1 52 ? -67.983 25.819 -27.765 1.00 12.76 44 ILE B CA 1
ATOM 1999 C C . ILE B 1 52 ? -68.642 24.831 -26.813 1.00 14.55 44 ILE B C 1
ATOM 2000 O O . ILE B 1 52 ? -69.804 24.985 -26.419 1.00 16.36 44 ILE B O 1
ATOM 2005 N N . LYS B 1 53 ? -67.879 23.805 -26.433 1.00 13.11 45 LYS B N 1
ATOM 2006 C CA . LYS B 1 53 ? -68.357 22.868 -25.428 1.00 14.16 45 LYS B CA 1
ATOM 2007 C C . LYS B 1 53 ? -68.210 23.443 -24.027 1.00 14.05 45 LYS B C 1
ATOM 2008 O O . LYS B 1 53 ? -69.056 23.188 -23.160 1.00 18.56 45 LYS B O 1
ATOM 2014 N N . GLY B 1 54 ? -67.163 24.225 -23.803 1.00 12.73 46 GLY B N 1
ATOM 2015 C CA . GLY B 1 54 ? -66.904 24.783 -22.490 1.00 13.88 46 GLY B CA 1
ATOM 2016 C C . GLY B 1 54 ? -65.489 25.316 -22.441 1.00 12.10 46 GLY B C 1
ATOM 2017 O O . GLY B 1 54 ? -64.843 25.499 -23.478 1.00 12.57 46 GLY B O 1
ATOM 2018 N N . ALA B 1 55 ? -65.016 25.547 -21.218 1.00 11.57 47 ALA B N 1
ATOM 2019 C CA . ALA B 1 55 ? -63.715 26.164 -21.003 1.00 10.80 47 ALA B CA 1
ATOM 2020 C C . ALA B 1 55 ? -63.040 25.532 -19.798 1.00 12.29 47 ALA B C 1
ATOM 2021 O O . ALA B 1 55 ? -63.697 25.112 -18.843 1.00 13.65 47 ALA B O 1
ATOM 2023 N N . VAL B 1 56 ? -61.711 25.473 -19.855 1.00 11.04 48 VAL B N 1
ATOM 2024 C CA . VAL B 1 56 ? -60.876 25.100 -18.718 1.00 11.54 48 VAL B CA 1
ATOM 2025 C C . VAL B 1 56 ? -60.205 26.378 -18.241 1.00 11.36 48 VAL B C 1
ATOM 2026 O O . VAL B 1 56 ? -59.628 27.119 -19.051 1.00 12.80 48 VAL B O 1
ATOM 2030 N N . SER B 1 57 ? -60.293 26.658 -16.943 1.00 11.48 49 SER B N 1
ATOM 2031 C CA . SER B 1 57 ? -59.991 27.987 -16.418 1.00 10.68 49 SER B CA 1
ATOM 2032 C C . SER B 1 57 ? -58.745 28.017 -15.539 1.00 11.58 49 SER B C 1
ATOM 2033 O O . SER B 1 57 ? -58.582 27.189 -14.636 1.00 12.66 49 SER B O 1
ATOM 2036 N N . SER B 1 58 ? -57.900 29.020 -15.779 1.00 11.48 50 SER B N 1
ATOM 2037 C CA . SER B 1 58 ? -56.643 29.185 -15.060 1.00 11.19 50 SER B CA 1
ATOM 2038 C C . SER B 1 58 ? -56.766 29.939 -13.744 1.00 12.54 50 SER B C 1
ATOM 2039 O O . SER B 1 58 ? -55.756 30.097 -13.059 1.00 13.24 50 SER B O 1
ATOM 2042 N N . SER B 1 59 ? -57.952 30.404 -13.353 1.00 12.67 51 SER B N 1
ATOM 2043 C CA . SER B 1 59 ? -58.055 31.079 -12.066 1.00 13.13 51 SER B CA 1
ATOM 2044 C C . SER B 1 59 ? -59.498 31.072 -11.596 1.00 13.55 51 SER B C 1
ATOM 2045 O O . SER B 1 59 ? -60.433 31.000 -12.399 1.00 14.84 51 SER B O 1
ATOM 2048 N N . GLU B 1 60 ? -59.668 31.186 -10.280 1.00 13.41 52 GLU B N 1
ATOM 2049 C CA . GLU B 1 60 ? -61.023 31.321 -9.758 1.00 15.82 52 GLU B CA 1
ATOM 2050 C C . GLU B 1 60 ? -61.697 32.579 -10.297 1.00 15.58 52 GLU B C 1
ATOM 2051 O O . GLU B 1 60 ? -62.907 32.573 -10.560 1.00 17.21 52 GLU B O 1
ATOM 2057 N N . GLN B 1 61 ? -60.925 33.639 -10.540 1.00 14.87 53 GLN B N 1
ATOM 2058 C CA . GLN B 1 61 ? -61.485 34.854 -11.124 1.00 14.51 53 GLN B CA 1
ATOM 2059 C C . GLN B 1 61 ? -62.019 34.608 -12.532 1.00 16.67 53 GLN B C 1
ATOM 2060 O O . GLN B 1 61 ? -63.140 35.019 -12.868 1.00 16.94 53 GLN B O 1
ATOM 2066 N N . SER B 1 62 ? -61.225 33.963 -13.388 1.00 13.46 54 SER B N 1
ATOM 2067 C CA . SER B 1 62 ? -61.707 33.672 -14.732 1.00 12.06 54 SER B CA 1
ATOM 2068 C C . SER B 1 62 ? -62.904 32.732 -14.702 1.00 13.23 54 SER B C 1
ATOM 2069 O O . SER B 1 62 ? -63.808 32.844 -15.542 1.00 14.12 54 SER B O 1
ATOM 2072 N N . THR B 1 63 ? -62.930 31.797 -13.749 1.00 12.90 55 THR B N 1
ATOM 2073 C CA . THR B 1 63 ? -64.060 30.880 -13.643 1.00 14.37 55 THR B CA 1
ATOM 2074 C C . THR B 1 63 ? -65.350 31.633 -13.360 1.00 15.27 55 THR B C 1
ATOM 2075 O O . THR B 1 63 ? -66.381 31.373 -13.992 1.00 15.82 55 THR B O 1
ATOM 2079 N N . ALA B 1 64 ? -65.298 32.597 -12.442 1.00 15.60 56 ALA B N 1
ATOM 2080 C CA . ALA B 1 64 ? -66.483 33.397 -12.156 1.00 16.67 56 ALA B CA 1
ATOM 2081 C C . ALA B 1 64 ? -66.923 34.177 -13.386 1.00 16.64 56 ALA B C 1
ATOM 2082 O O . ALA B 1 64 ? -68.122 34.281 -13.665 1.00 17.66 56 ALA B O 1
ATOM 2084 N N . ARG B 1 65 ? -65.970 34.719 -14.147 1.00 15.23 57 ARG B N 1
ATOM 2085 C CA A ARG B 1 65 ? -66.328 35.501 -15.326 0.58 15.43 57 ARG B CA 1
ATOM 2086 C CA B ARG B 1 65 ? -66.335 35.503 -15.325 0.42 15.44 57 ARG B CA 1
ATOM 2087 C C . ARG B 1 65 ? -66.932 34.623 -16.418 1.00 16.22 57 ARG B C 1
ATOM 2088 O O . ARG B 1 65 ? -67.879 35.031 -17.102 1.00 17.58 57 ARG B O 1
ATOM 2103 N N . LEU B 1 66 ? -66.413 33.406 -16.591 1.00 14.75 58 LEU B N 1
ATOM 2104 C CA . LEU B 1 66 ? -66.995 32.485 -17.565 1.00 13.48 58 LEU B CA 1
ATOM 2105 C C . LEU B 1 66 ? -68.394 32.048 -17.139 1.00 15.26 58 LEU B C 1
ATOM 2106 O O . LEU B 1 66 ? -69.332 32.036 -17.950 1.00 14.58 58 LEU B O 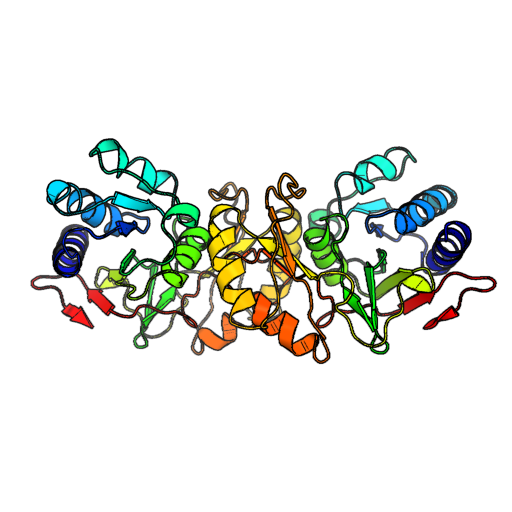1
ATOM 2111 N N . LYS B 1 67 ? -68.552 31.671 -15.868 1.00 14.71 59 LYS B N 1
ATOM 2112 C CA . LYS B 1 67 ? -69.850 31.213 -15.380 1.00 15.96 59 LYS B CA 1
ATOM 2113 C C . LYS B 1 67 ? -70.902 32.312 -15.430 1.00 17.80 59 LYS B C 1
ATOM 2114 O O . LYS B 1 67 ? -72.090 32.019 -15.601 1.00 20.13 59 LYS B O 1
ATOM 2120 N N . GLN B 1 68 ? -70.493 33.576 -15.278 1.00 17.46 60 GLN B N 1
ATOM 2121 C CA . GLN B 1 68 ? -71.460 34.671 -15.340 1.00 17.94 60 GLN B CA 1
ATOM 2122 C C . GLN B 1 68 ? -72.141 34.740 -16.701 1.00 18.89 60 GLN B C 1
ATOM 2123 O O . GLN B 1 68 ? -73.273 35.225 -16.802 1.00 22.11 60 GLN B O 1
ATOM 2125 N N . HIS B 1 69 ? -71.478 34.260 -17.748 1.00 16.79 61 HIS B N 1
ATOM 2126 C CA . HIS B 1 69 ? -72.039 34.223 -19.091 1.00 17.90 61 HIS B CA 1
ATOM 2127 C C . HIS B 1 69 ? -72.693 32.892 -19.433 1.00 18.15 61 HIS B C 1
ATOM 2128 O O . HIS B 1 69 ? -73.166 32.727 -20.565 1.00 20.36 61 HIS B O 1
ATOM 2135 N N . GLY B 1 70 ? -72.729 31.944 -18.502 1.00 17.89 62 GLY B N 1
ATOM 2136 C CA . GLY B 1 70 ? -73.328 30.652 -18.767 1.00 20.94 62 GLY B CA 1
ATOM 2137 C C . GLY B 1 70 ? -72.441 29.665 -19.490 1.00 20.42 62 GLY B C 1
ATOM 2138 O O . GLY B 1 70 ? -72.949 28.656 -19.995 1.00 21.30 62 GLY B O 1
ATOM 2139 N N . ILE B 1 71 ? -71.140 29.920 -19.563 1.00 16.67 63 ILE B N 1
ATOM 2140 C CA . ILE B 1 71 ? -70.206 28.981 -20.176 1.00 14.98 63 ILE B CA 1
ATOM 2141 C C . ILE B 1 71 ? -69.851 27.904 -19.159 1.00 16.92 63 ILE B C 1
ATOM 2142 O O . ILE B 1 71 ? -69.558 28.209 -17.997 1.00 18.08 63 ILE B O 1
ATOM 2147 N N . GLU B 1 72 ? -69.888 26.640 -19.586 1.00 15.32 64 GLU B N 1
ATOM 2148 C CA A GLU B 1 72 ? -69.544 25.546 -18.686 0.50 16.67 64 GLU B CA 1
ATOM 2149 C CA B GLU B 1 72 ? -69.545 25.536 -18.697 0.50 16.67 64 GLU B CA 1
ATOM 2150 C C . GLU B 1 72 ? -68.044 25.528 -18.440 1.00 15.53 64 GLU B C 1
ATOM 2151 O O . GLU B 1 72 ? -67.248 25.570 -19.380 1.00 14.91 64 GLU B O 1
ATOM 2162 N N . VAL B 1 73 ? -67.659 25.461 -17.169 1.00 14.10 65 VAL B N 1
ATOM 2163 C CA . VAL B 1 73 ? -66.260 25.371 -16.777 1.00 13.46 65 VAL B CA 1
ATOM 2164 C C . VAL B 1 73 ? -65.955 23.923 -16.418 1.00 14.16 65 VAL B C 1
ATOM 2165 O O . VAL B 1 73 ? -66.649 23.313 -15.592 1.00 18.08 65 VAL B O 1
ATOM 2169 N N . ILE B 1 74 ? -64.930 23.371 -17.059 1.00 13.37 66 ILE B N 1
ATOM 2170 C CA . ILE B 1 74 ? -64.584 21.958 -16.980 1.00 14.52 66 ILE B CA 1
ATOM 2171 C C . ILE B 1 74 ? -63.202 21.852 -16.357 1.00 12.11 66 ILE B C 1
ATOM 2172 O O . ILE B 1 74 ? -62.331 22.682 -16.636 1.00 12.92 66 ILE B O 1
ATOM 2177 N N . GLU B 1 75 ? -62.996 20.834 -15.520 1.00 12.44 67 GLU B N 1
ATOM 2178 C CA . GLU B 1 75 ? -61.684 20.618 -14.913 1.00 12.13 67 GLU B CA 1
ATOM 2179 C C . GLU B 1 75 ? -60.735 19.994 -15.926 1.00 12.17 67 GLU B C 1
ATOM 2180 O O . GLU B 1 75 ? -61.134 19.136 -16.722 1.00 13.88 67 GLU B O 1
ATOM 2186 N N . LEU B 1 76 ? -59.464 20.412 -15.869 1.00 12.54 68 LEU B N 1
ATOM 2187 C CA . LEU B 1 76 ? -58.451 19.852 -16.759 1.00 12.81 68 LEU B CA 1
ATOM 2188 C C . LEU B 1 76 ? -58.302 18.346 -16.569 1.00 13.25 68 LEU B C 1
ATOM 2189 O O . LEU B 1 76 ? -58.057 17.622 -17.542 1.00 13.32 68 LEU B O 1
ATOM 2194 N N . ASN B 1 77 ? -58.461 17.856 -15.332 1.00 12.81 69 ASN B N 1
ATOM 2195 C CA . ASN B 1 77 ? -58.415 16.413 -15.092 1.00 13.68 69 ASN B CA 1
ATOM 2196 C C . ASN B 1 77 ? -59.495 15.686 -15.879 1.00 15.16 69 ASN B C 1
ATOM 2197 O O . ASN B 1 77 ? -59.314 14.521 -16.254 1.00 16.27 69 ASN B O 1
ATOM 2202 N N . HIS B 1 78 ? -60.612 16.359 -16.158 1.00 13.40 70 HIS B N 1
ATOM 2203 C CA . HIS B 1 78 ? -61.710 15.742 -16.883 1.00 16.71 70 HIS B CA 1
ATOM 2204 C C . HIS B 1 78 ? -61.580 15.935 -18.386 1.00 16.35 70 HIS B C 1
ATOM 2205 O O . HIS B 1 78 ? -61.886 15.018 -19.151 1.00 17.82 70 HIS B O 1
ATOM 2212 N N . SER B 1 79 ? -61.138 17.113 -18.824 1.00 14.01 71 SER B N 1
ATOM 2213 C CA . SER B 1 79 ? -61.018 17.373 -20.255 1.00 14.04 71 SER B CA 1
ATOM 2214 C C . SER B 1 79 ? -59.867 16.602 -20.881 1.00 15.15 71 SER B C 1
ATOM 2215 O O . SER B 1 79 ? -59.936 16.243 -22.062 1.00 17.56 71 SER B O 1
ATOM 2218 N N . GLY B 1 80 ? -58.805 16.350 -20.118 1.00 14.06 72 GLY B N 1
ATOM 2219 C CA . GLY B 1 80 ? -57.583 15.919 -20.769 1.00 14.28 72 GLY B CA 1
ATOM 2220 C C . GLY B 1 80 ? -56.966 17.067 -21.559 1.00 13.55 72 GLY B C 1
ATOM 2221 O O . GLY B 1 80 ? -57.297 18.247 -21.380 1.00 14.31 72 GLY B O 1
ATOM 2222 N N . ASN B 1 81 ? -56.051 16.701 -22.454 1.00 14.12 73 ASN B N 1
ATOM 2223 C CA . ASN B 1 81 ? -55.349 17.708 -23.241 1.00 13.10 73 ASN B CA 1
ATOM 2224 C C . ASN B 1 81 ? -56.320 18.526 -24.079 1.00 12.93 73 ASN B C 1
ATOM 2225 O O . ASN B 1 81 ? -57.375 18.043 -24.510 1.00 14.57 73 ASN B O 1
ATOM 2230 N N . LEU B 1 82 ? -55.937 19.774 -24.330 1.00 12.72 74 LEU B N 1
ATOM 2231 C CA . LEU B 1 82 ? -56.732 20.723 -25.090 1.00 12.26 74 LEU B CA 1
ATOM 2232 C C . LEU B 1 82 ? -56.029 21.086 -26.389 1.00 12.49 74 LEU B C 1
ATOM 2233 O O . LEU B 1 82 ? -54.817 20.916 -26.536 1.00 13.09 74 LEU B O 1
ATOM 2238 N N . SER B 1 83 ? -56.806 21.612 -27.330 1.00 12.92 75 SER B N 1
ATOM 2239 C CA A SER B 1 83 ? -56.255 22.095 -28.593 0.68 12.52 75 SER B CA 1
ATOM 2240 C CA B SER B 1 83 ? -56.238 22.088 -28.585 0.32 12.60 75 SER B CA 1
ATOM 2241 C C . SER B 1 83 ? -55.782 23.540 -28.521 1.00 14.02 75 SER B C 1
ATOM 2242 O O . SER B 1 83 ? -54.877 23.929 -29.277 1.00 14.48 75 SER B O 1
ATOM 2247 N N . LEU B 1 84 ? -56.365 24.352 -27.638 1.00 12.58 76 LEU B N 1
ATOM 2248 C CA . LEU B 1 84 ? -56.134 25.794 -27.657 1.00 11.59 76 LEU B CA 1
ATOM 2249 C C . LEU B 1 84 ? -56.178 26.365 -26.249 1.00 12.14 76 LEU B C 1
ATOM 2250 O O . LEU B 1 84 ? -57.101 26.055 -25.484 1.00 12.80 76 LEU B O 1
ATOM 2255 N N . TYR B 1 85 ? -55.191 27.200 -25.924 1.00 11.54 77 TYR B N 1
ATOM 2256 C CA . TYR B 1 85 ? -55.139 27.972 -24.687 1.00 10.57 77 TYR B CA 1
ATOM 2257 C C . TYR B 1 85 ? -54.869 29.413 -25.080 1.00 11.11 77 TYR B C 1
ATOM 2258 O O . TYR B 1 85 ? -53.963 29.671 -25.880 1.00 11.74 77 TYR B O 1
ATOM 2267 N N . VAL B 1 86 ? -55.641 30.349 -24.528 1.00 10.48 78 VAL B N 1
ATOM 2268 C CA . VAL B 1 86 ? -55.499 31.772 -24.833 1.00 11.09 78 VAL B CA 1
ATOM 2269 C C . VAL B 1 86 ? -55.255 32.519 -23.529 1.00 11.88 78 VAL B C 1
ATOM 2270 O O . VAL B 1 86 ? -56.066 32.435 -22.598 1.00 11.66 78 VAL B O 1
ATOM 2274 N N . ASP B 1 87 ? -54.165 33.283 -23.469 1.00 11.56 79 ASP B N 1
ATOM 2275 C CA . ASP B 1 87 ? -53.817 33.982 -22.239 1.00 11.41 79 ASP B CA 1
ATOM 2276 C C . ASP B 1 87 ? -52.983 35.206 -22.597 1.00 12.28 79 ASP B C 1
ATOM 2277 O O . ASP B 1 87 ? -52.521 35.361 -23.733 1.00 12.22 79 ASP B O 1
ATOM 2282 N N . GLY B 1 88 ? -52.815 36.088 -21.615 1.00 11.53 80 GLY B N 1
ATOM 2283 C CA . GLY B 1 88 ? -51.979 37.262 -21.760 1.00 11.92 80 GLY B CA 1
ATOM 2284 C C . GLY B 1 88 ? -50.554 37.040 -21.281 1.00 11.74 80 GLY B C 1
ATOM 2285 O O . GLY B 1 88 ? -50.112 35.920 -21.006 1.00 13.16 80 GLY B O 1
ATOM 2286 N N . ALA B 1 89 ? -49.820 38.147 -21.183 1.00 11.98 81 ALA B N 1
ATOM 2287 C CA . ALA B 1 89 ? -48.455 38.105 -20.675 1.00 12.73 81 ALA B CA 1
ATOM 2288 C C . ALA B 1 89 ? -48.094 39.475 -20.129 1.00 13.07 81 ALA B C 1
ATOM 2289 O O . ALA B 1 89 ? -48.545 40.501 -20.640 1.00 13.98 81 ALA B O 1
ATOM 2291 N N . ASP B 1 90 ? -47.253 39.480 -19.096 1.00 11.65 82 ASP B N 1
ATOM 2292 C CA . ASP B 1 90 ? -46.732 40.745 -18.594 1.00 12.02 82 ASP B CA 1
ATOM 2293 C C . ASP B 1 90 ? -45.625 41.284 -19.488 1.00 12.82 82 ASP B C 1
ATOM 2294 O O . ASP B 1 90 ? -45.500 42.506 -19.638 1.00 13.97 82 ASP B O 1
ATOM 2299 N N . GLU B 1 91 ? -44.843 40.397 -20.098 1.00 12.87 83 GLU B N 1
ATOM 2300 C CA . GLU B 1 91 ? -43.833 40.762 -21.086 1.00 13.64 83 GLU B CA 1
ATOM 2301 C C . GLU B 1 91 ? -43.695 39.618 -22.078 1.00 13.04 83 GLU B C 1
ATOM 2302 O O . GLU B 1 91 ? -43.891 38.447 -21.729 1.00 13.28 83 GLU B O 1
ATOM 2308 N N . CYS B 1 92 ? -43.332 39.969 -23.311 1.00 14.02 84 CYS B N 1
ATOM 2309 C CA . CYS B 1 92 ? -43.104 39.005 -24.379 1.00 12.72 84 CYS B CA 1
ATOM 2310 C C . CYS B 1 92 ? -41.885 39.463 -25.168 1.00 14.31 84 CYS B C 1
ATOM 2311 O O . CYS B 1 92 ? -41.873 40.578 -25.701 1.00 15.66 84 CYS B O 1
ATOM 2314 N N . ASP B 1 93 ? -40.852 38.620 -25.231 1.00 14.67 85 ASP B N 1
ATOM 2315 C CA . ASP B 1 93 ? -39.645 38.970 -25.970 1.00 13.54 85 ASP B CA 1
ATOM 2316 C C . ASP B 1 93 ? -39.767 38.549 -27.440 1.00 15.28 85 ASP B C 1
ATOM 2317 O O . ASP B 1 93 ? -40.774 37.980 -27.867 1.00 15.59 85 ASP B O 1
ATOM 2322 N N . ALA B 1 94 ? -38.731 38.834 -28.233 1.00 18.04 86 ALA B N 1
ATOM 2323 C CA . ALA B 1 94 ? -38.836 38.567 -29.662 1.00 19.43 86 ALA B CA 1
ATOM 2324 C C . ALA B 1 94 ? -38.865 37.079 -29.981 1.00 21.06 86 ALA B C 1
ATOM 2325 O O . ALA B 1 94 ? -39.307 36.700 -31.073 1.00 21.42 86 ALA B O 1
ATOM 2327 N N . ASN B 1 95 ? -38.416 36.229 -29.058 1.00 16.64 87 ASN B N 1
ATOM 2328 C CA . ASN B 1 95 ? -38.452 34.788 -29.254 1.00 17.72 87 ASN B CA 1
ATOM 2329 C C . ASN B 1 95 ? -39.703 34.160 -28.674 1.00 15.99 87 ASN B C 1
ATOM 2330 O O . ASN B 1 95 ? -39.792 32.929 -28.607 1.00 17.81 87 ASN B O 1
ATOM 2335 N N . LYS B 1 96 ? -40.668 34.980 -28.257 1.00 14.55 88 LYS B N 1
ATOM 2336 C CA . LYS B 1 96 ? -41.958 34.547 -27.734 1.00 13.72 88 LYS B CA 1
ATOM 2337 C C . LYS B 1 96 ? -41.859 33.912 -26.357 1.00 12.99 88 LYS B C 1
ATOM 2338 O O . LYS B 1 96 ? -42.791 33.219 -25.926 1.00 13.32 88 LYS B O 1
ATOM 2344 N N . CYS B 1 97 ? -40.744 34.134 -25.660 1.00 14.37 89 CYS B N 1
ATOM 2345 C CA . CYS B 1 97 ? -40.660 33.811 -24.241 1.00 12.12 89 CYS B CA 1
ATOM 2346 C C . CYS B 1 97 ? -41.355 34.902 -23.439 1.00 13.11 89 CYS B C 1
ATOM 2347 O O . CYS B 1 97 ? -41.300 36.086 -23.795 1.00 13.95 89 CYS B O 1
ATOM 2350 N N . LEU B 1 98 ? -42.017 34.500 -22.356 1.00 12.39 90 LEU B N 1
ATOM 2351 C CA . LEU B 1 98 ? -42.907 35.385 -21.617 1.00 12.27 90 LEU B CA 1
ATOM 2352 C C . LEU B 1 98 ? -42.514 35.467 -20.152 1.00 12.10 90 LEU B C 1
ATOM 2353 O O . LEU B 1 98 ? -41.995 34.506 -19.572 1.00 12.13 90 LEU B O 1
ATOM 2358 N N . ILE B 1 99 ? -42.783 36.625 -19.558 1.00 11.80 91 ILE B N 1
ATOM 2359 C CA . ILE B 1 99 ? -42.977 36.738 -18.115 1.00 11.98 91 ILE B CA 1
ATOM 2360 C C . ILE B 1 99 ? -44.470 36.810 -17.839 1.00 12.37 91 ILE B C 1
ATOM 2361 O O . ILE B 1 99 ? -45.194 37.599 -18.462 1.00 12.65 91 ILE B O 1
ATOM 2366 N N . LYS B 1 100 ? -44.929 35.963 -16.920 1.00 11.68 92 LYS B N 1
ATOM 2367 C CA . LYS B 1 100 ? -46.322 35.889 -16.508 1.00 10.63 92 LYS B CA 1
ATOM 2368 C C . LYS B 1 100 ? -46.388 35.782 -14.994 1.00 11.36 92 LYS B C 1
ATOM 2369 O O . LYS B 1 100 ? -45.407 35.449 -14.324 1.00 11.47 92 LYS B O 1
ATOM 2375 N N . GLY B 1 101 ? -47.569 36.071 -14.457 1.00 12.48 93 GLY B N 1
ATOM 2376 C CA . GLY B 1 101 ? -47.786 36.054 -13.023 1.00 12.16 93 GLY B CA 1
ATOM 2377 C C . GLY B 1 101 ? -48.008 37.399 -12.365 1.00 11.85 93 GLY B C 1
ATOM 2378 O O . GLY B 1 101 ? -48.063 37.462 -11.136 1.00 13.63 93 GLY B O 1
ATOM 2379 N N . GLY B 1 102 ? -48.141 38.478 -13.140 1.00 12.59 94 GLY B N 1
ATOM 2380 C CA . GLY B 1 102 ? -48.446 39.765 -12.528 1.00 14.87 94 GLY B CA 1
ATOM 2381 C C . GLY B 1 102 ? -49.720 39.742 -11.701 1.00 13.59 94 GLY B C 1
ATOM 2382 O O . GLY B 1 102 ? -49.832 40.462 -10.703 1.00 15.85 94 GLY B O 1
ATOM 2383 N N . GLY B 1 103 ? -50.676 38.898 -12.080 1.00 14.21 95 GLY B N 1
ATOM 2384 C CA . GLY B 1 103 ? -51.908 38.698 -11.349 1.00 14.36 95 GLY B CA 1
ATOM 2385 C C . GLY B 1 103 ? -51.900 37.484 -10.446 1.00 16.86 95 GLY B C 1
ATOM 2386 O O . GLY B 1 103 ? -52.963 37.077 -9.963 1.00 16.84 95 GLY B O 1
ATOM 2387 N N . ALA B 1 104 ? -50.733 36.879 -10.227 1.00 15.00 96 ALA B N 1
ATOM 2388 C CA . ALA B 1 104 ? -50.492 35.793 -9.274 1.00 12.97 96 ALA B CA 1
ATOM 2389 C C . ALA B 1 104 ? -51.041 34.434 -9.693 1.00 14.29 96 ALA B C 1
ATOM 2390 O O . ALA B 1 104 ? -51.028 33.515 -8.867 1.00 14.65 96 ALA B O 1
ATOM 2392 N N . ALA B 1 105 ? -51.513 34.272 -10.937 1.00 12.65 97 ALA B N 1
ATOM 2393 C CA . ALA B 1 105 ? -52.153 33.044 -11.402 1.00 11.36 97 ALA B CA 1
ATOM 2394 C C . ALA B 1 105 ? -51.254 32.198 -12.305 1.00 12.31 97 ALA B C 1
ATOM 2395 O O . ALA B 1 105 ? -51.751 31.319 -13.023 1.00 12.58 97 ALA B O 1
ATOM 2397 N N . LEU B 1 106 ? -49.931 32.414 -12.239 1.00 11.94 98 LEU B N 1
ATOM 2398 C CA . LEU B 1 106 ? -48.997 31.774 -13.167 1.00 11.75 98 LEU B CA 1
ATOM 2399 C C . LEU B 1 106 ? -49.037 30.245 -13.131 1.00 10.96 98 LEU B C 1
ATOM 2400 O O . LEU B 1 106 ? -48.796 29.611 -14.165 1.00 11.71 98 LEU B O 1
ATOM 2405 N N . THR B 1 107 ? -49.304 29.628 -11.976 1.00 11.77 99 THR B N 1
ATOM 2406 C CA . THR B 1 107 ? -49.180 28.172 -11.880 1.00 11.86 99 THR B CA 1
ATOM 2407 C C . THR B 1 107 ? -50.246 27.447 -12.705 1.00 10.95 99 THR B C 1
ATOM 2408 O O . THR B 1 107 ? -49.922 26.621 -13.569 1.00 11.10 99 THR B O 1
ATOM 2412 N N . ARG B 1 108 ? -51.531 27.737 -12.464 1.00 10.02 100 ARG B N 1
ATOM 2413 C CA . ARG B 1 108 ? -52.560 27.087 -13.273 1.00 10.72 100 ARG B CA 1
ATOM 2414 C C . ARG B 1 108 ? -52.497 27.521 -14.734 1.00 12.17 100 ARG B C 1
ATOM 2415 O O . ARG B 1 108 ? -52.812 26.723 -15.628 1.00 11.84 100 ARG B O 1
ATOM 2423 N N . GLU B 1 109 ? -52.067 28.758 -15.003 1.00 10.14 101 GLU B N 1
ATOM 2424 C CA . GLU B 1 109 ? -51.848 29.170 -16.392 1.00 10.07 101 GLU B CA 1
ATOM 2425 C C . GLU B 1 109 ? -50.815 28.273 -17.063 1.00 10.12 101 GLU B C 1
ATOM 2426 O O . GLU B 1 109 ? -51.001 27.829 -18.205 1.00 11.94 101 GLU B O 1
ATOM 2432 N N . LYS B 1 110 ? -49.688 28.038 -16.384 1.00 10.09 102 LYS B N 1
ATOM 2433 C CA . LYS B 1 110 ? -48.616 27.251 -16.984 1.00 10.50 102 LYS B CA 1
ATOM 2434 C C . LYS B 1 110 ? -49.040 25.803 -17.189 1.00 10.73 102 LYS B C 1
ATOM 2435 O O . LYS B 1 110 ? -48.653 25.170 -18.184 1.00 11.33 102 LYS B O 1
ATOM 2441 N N . ILE B 1 111 ? -49.809 25.262 -16.240 1.00 10.11 103 ILE B N 1
ATOM 2442 C CA . ILE B 1 111 ? -50.313 23.896 -16.347 1.00 10.53 103 ILE B CA 1
ATOM 2443 C C . ILE B 1 111 ? -51.237 23.753 -17.556 1.00 10.93 103 ILE B C 1
ATOM 2444 O O . ILE B 1 111 ? -51.091 22.828 -18.366 1.00 10.84 103 ILE B O 1
ATOM 2449 N N . ILE B 1 112 ? -52.217 24.651 -17.689 1.00 10.66 104 ILE B N 1
ATOM 2450 C CA . ILE B 1 112 ? -53.139 24.531 -18.820 1.00 10.36 104 ILE B CA 1
ATOM 2451 C C . ILE B 1 112 ? -52.411 24.759 -20.145 1.00 10.61 104 ILE B C 1
ATOM 2452 O O . ILE B 1 112 ? -52.653 24.044 -21.124 1.00 12.52 104 ILE B O 1
ATOM 2457 N N . ALA B 1 113 ? -51.501 25.744 -20.198 1.00 11.03 105 ALA B N 1
ATOM 2458 C CA . ALA B 1 113 ? -50.723 25.945 -21.419 1.00 11.15 105 ALA B CA 1
ATOM 2459 C C . ALA B 1 113 ? -49.943 24.690 -21.789 1.00 10.83 105 ALA B C 1
ATOM 2460 O O . ALA B 1 113 ? -49.831 24.342 -22.972 1.00 11.26 105 ALA B O 1
ATOM 2462 N N . GLU B 1 114 ? -49.407 23.984 -20.788 1.00 10.64 106 GLU B N 1
ATOM 2463 C CA . GLU B 1 114 ? -48.646 22.772 -21.060 1.00 10.11 106 GLU B CA 1
ATOM 2464 C C . GLU B 1 114 ? -49.525 21.697 -21.669 1.00 11.63 106 GLU B C 1
ATOM 2465 O O . GLU B 1 114 ? -49.063 20.921 -22.518 1.00 13.23 106 GLU B O 1
ATOM 2471 N N . ALA B 1 115 ? -50.791 21.652 -21.261 1.00 11.17 107 ALA B N 1
ATOM 2472 C CA . ALA B 1 115 ? -51.736 20.656 -21.733 1.00 12.22 107 ALA B CA 1
ATOM 2473 C C . ALA B 1 115 ? -52.367 21.019 -23.066 1.00 11.94 107 ALA B C 1
ATOM 2474 O O . ALA B 1 115 ? -53.209 20.255 -23.550 1.00 12.87 107 ALA B O 1
ATOM 2476 N N . SER B 1 116 ? -51.994 22.148 -23.668 1.00 11.76 108 SER B N 1
ATOM 2477 C CA . SER B 1 116 ? -52.683 22.655 -24.848 1.00 12.11 108 SER B CA 1
ATOM 2478 C C . SER B 1 116 ? -51.778 22.623 -26.072 1.00 12.25 108 SER B C 1
ATOM 2479 O O . SER B 1 116 ? -50.608 23.003 -25.999 1.00 13.31 108 SER B O 1
ATOM 2482 N N . GLU B 1 117 ? -52.338 22.209 -27.208 1.00 11.85 109 GLU B N 1
ATOM 2483 C CA A GLU B 1 117 ? -51.539 22.086 -28.424 0.53 13.45 109 GLU B CA 1
ATOM 2484 C CA B GLU B 1 117 ? -51.543 22.086 -28.426 0.47 13.47 109 GLU B CA 1
ATOM 2485 C C . GLU B 1 117 ? -51.022 23.445 -28.886 1.00 13.89 109 GLU B C 1
ATOM 2486 O O . GLU B 1 117 ? -49.832 23.597 -29.191 1.00 16.29 109 GLU B O 1
ATOM 2497 N N . ARG B 1 118 ? -51.903 24.441 -28.946 1.00 13.10 110 ARG B N 1
ATOM 2498 C CA A ARG B 1 118 ? -51.546 25.780 -29.401 0.51 13.49 110 ARG B CA 1
ATOM 2499 C CA B ARG B 1 118 ? -51.548 25.780 -29.402 0.49 13.49 110 ARG B CA 1
ATOM 2500 C C . ARG B 1 118 ? -51.826 26.781 -28.293 1.00 13.89 110 ARG B C 1
ATOM 2501 O O . ARG B 1 118 ? -52.948 26.840 -27.772 1.00 13.43 110 ARG B O 1
ATOM 2516 N N . PHE B 1 119 ? -50.811 27.566 -27.943 1.00 12.57 111 PHE B N 1
ATOM 2517 C CA . PHE B 1 119 ? -50.914 28.632 -26.954 1.00 11.34 111 PHE B CA 1
ATOM 2518 C C . PHE B 1 119 ? -50.869 29.953 -27.711 1.00 12.09 111 PHE B C 1
ATOM 2519 O O . PHE B 1 119 ? -49.841 30.306 -28.304 1.00 12.45 111 PHE B O 1
ATOM 2527 N N . ILE B 1 120 ? -52.001 30.655 -27.732 1.00 12.05 112 ILE B N 1
ATOM 2528 C CA A ILE B 1 120 ? -52.098 31.987 -28.314 0.55 12.23 112 ILE B CA 1
ATOM 2529 C CA B ILE B 1 120 ? -52.109 31.983 -28.324 0.45 12.24 112 ILE B CA 1
ATOM 2530 C C . ILE B 1 120 ? -51.998 32.999 -27.194 1.00 13.76 112 ILE B C 1
ATOM 2531 O O . ILE B 1 120 ? -52.770 32.949 -26.227 1.00 13.89 112 ILE B O 1
ATOM 2540 N N . CYS B 1 121 ? -51.051 33.918 -27.321 1.00 13.57 113 CYS B N 1
ATOM 2541 C CA . CYS B 1 121 ? -50.808 34.940 -26.316 1.00 12.20 113 CYS B CA 1
ATOM 2542 C C . CYS B 1 121 ? -51.297 36.274 -26.857 1.00 13.31 113 CYS B C 1
ATOM 2543 O O . CYS B 1 121 ? -50.861 36.713 -27.931 1.00 14.93 113 CYS B O 1
ATOM 2546 N N . ILE B 1 122 ? -52.224 36.902 -26.135 1.00 11.62 114 ILE B N 1
ATOM 2547 C CA . ILE B 1 122 ? -52.835 38.162 -26.558 1.00 11.47 114 ILE B CA 1
ATOM 2548 C C . ILE B 1 122 ? -52.267 39.290 -25.706 1.00 12.53 114 ILE B C 1
ATOM 2549 O O . ILE B 1 122 ? -52.345 39.251 -24.471 1.00 12.52 114 ILE B O 1
ATOM 2554 N N . ILE B 1 123 ? -51.684 40.295 -26.370 1.00 13.64 115 ILE B N 1
ATOM 2555 C CA . ILE B 1 123 ? -51.014 41.404 -25.701 1.00 13.04 115 ILE B CA 1
ATOM 2556 C C . ILE B 1 123 ? -51.339 42.707 -26.418 1.00 16.22 115 ILE B C 1
ATOM 2557 O O . ILE B 1 123 ? -51.719 42.728 -27.586 1.00 16.80 115 ILE B O 1
ATOM 2562 N N . ASP B 1 124 ? -51.185 43.804 -25.695 1.00 16.58 116 ASP B N 1
ATOM 2563 C CA . ASP B 1 124 ? -51.079 45.122 -26.307 1.00 16.26 116 ASP B CA 1
ATOM 2564 C C . ASP B 1 124 ? -49.610 45.445 -26.555 1.00 15.44 116 ASP B C 1
ATOM 2565 O O . ASP B 1 124 ? -48.715 44.760 -26.049 1.00 15.87 116 ASP B O 1
ATOM 2570 N N . PRO B 1 125 ? -49.314 46.464 -27.369 1.00 16.69 117 PRO B N 1
ATOM 2571 C CA . PRO B 1 125 ? -47.912 46.694 -27.765 1.00 16.92 117 PRO B CA 1
ATOM 2572 C C . PRO B 1 125 ? -46.970 46.964 -26.610 1.00 17.72 117 PRO B C 1
ATOM 2573 O O . PRO B 1 125 ? -45.758 46.737 -26.758 1.00 19.46 117 PRO B O 1
ATOM 2577 N N . SER B 1 126 ? -47.475 47.432 -25.466 1.00 16.38 118 SER B N 1
ATOM 2578 C CA . SER B 1 126 ? -46.604 47.744 -24.339 1.00 20.63 118 SER B CA 1
ATOM 2579 C C . SER B 1 126 ? -45.944 46.511 -23.744 1.00 18.84 118 SER B C 1
ATOM 2580 O O . SER B 1 126 ? -45.006 46.658 -22.952 1.00 21.84 118 SER B O 1
ATOM 2583 N N . LYS B 1 127 ? -46.402 45.310 -24.096 1.00 14.72 119 LYS B N 1
ATOM 2584 C CA . LYS B 1 127 ? -45.834 44.087 -23.555 1.00 13.69 119 LYS B CA 1
ATOM 2585 C C . LYS B 1 127 ? -44.614 43.600 -24.327 1.00 14.13 119 LYS B C 1
ATOM 2586 O O . LYS B 1 127 ? -43.904 42.716 -23.829 1.00 14.66 119 LYS B O 1
ATOM 2592 N N . GLN B 1 128 ? -44.360 44.143 -25.519 1.00 14.38 120 GLN B N 1
ATOM 2593 C CA . GLN B 1 128 ? -43.216 43.747 -26.337 1.00 15.17 120 GLN B CA 1
ATOM 2594 C C . GLN B 1 128 ? -41.941 44.365 -25.781 1.00 16.23 120 GLN B C 1
ATOM 2595 O O . GLN B 1 128 ? -41.833 45.591 -25.674 1.00 17.32 120 GLN B O 1
ATOM 2601 N N . VAL B 1 129 ? -40.964 43.523 -25.459 1.00 16.82 121 VAL B N 1
ATOM 2602 C CA . VAL B 1 129 ? -39.687 43.985 -24.915 1.00 17.92 121 VAL B CA 1
ATOM 2603 C C . VAL B 1 129 ? -38.546 43.268 -25.625 1.00 16.10 121 VAL B C 1
ATOM 2604 O O . VAL B 1 129 ? -38.716 42.128 -26.079 1.00 20.02 121 VAL B O 1
ATOM 2608 N N . PRO B 1 130 ? -37.365 43.883 -25.731 1.00 20.23 122 PRO B N 1
ATOM 2609 C CA . PRO B 1 130 ? -36.228 43.179 -26.336 1.00 20.42 122 PRO B CA 1
ATOM 2610 C C . PRO B 1 130 ? -35.616 42.144 -25.404 1.00 20.83 122 PRO B C 1
ATOM 2611 O O . PRO B 1 130 ? -35.100 41.116 -25.854 1.00 25.67 122 PRO B O 1
ATOM 2615 N N . VAL B 1 131 ? -35.672 42.398 -24.098 1.00 18.72 123 VAL B N 1
ATOM 2616 C CA . VAL B 1 131 ? -35.109 41.498 -23.096 1.00 18.46 123 VAL B CA 1
ATOM 2617 C C . VAL B 1 131 ? -36.073 41.459 -21.921 1.00 18.48 123 VAL B C 1
ATOM 2618 O O . VAL B 1 131 ? -36.480 42.508 -21.412 1.00 20.42 123 VAL B O 1
ATOM 2622 N N . LEU B 1 132 ? -36.439 40.257 -21.484 1.00 14.34 124 LEU B N 1
ATOM 2623 C CA . LEU B 1 132 ? -37.344 40.135 -20.351 1.00 14.78 124 LEU B CA 1
ATOM 2624 C C . LEU B 1 132 ? -36.678 40.618 -19.066 1.00 16.12 124 LEU B C 1
ATOM 2625 O O . LEU B 1 132 ? -35.471 40.445 -18.870 1.00 17.46 124 LEU B O 1
ATOM 2630 N N . GLY B 1 133 ? -37.473 41.222 -18.187 1.00 14.98 125 GLY B N 1
ATOM 2631 C CA . GLY B 1 133 ? -36.994 41.491 -16.843 1.00 15.45 125 GLY B CA 1
ATOM 2632 C C . GLY B 1 133 ? -37.296 42.846 -16.234 1.00 15.32 125 GLY B C 1
ATOM 2633 O O . GLY B 1 133 ? -37.219 42.980 -15.007 1.00 16.50 125 GLY B O 1
ATOM 2634 N N . ARG B 1 134 ? -37.609 43.870 -17.037 1.00 16.05 126 ARG B N 1
ATOM 2635 C CA A ARG B 1 134 ? -37.998 45.142 -16.438 0.50 18.01 126 ARG B CA 1
ATOM 2636 C CA B ARG B 1 134 ? -38.009 45.148 -16.452 0.50 18.03 126 ARG B CA 1
ATOM 2637 C C . ARG B 1 134 ? -39.240 44.971 -15.574 1.00 17.27 126 ARG B C 1
ATOM 2638 O O . ARG B 1 134 ? -39.312 45.512 -14.465 1.00 20.04 126 ARG B O 1
ATOM 2653 N N . PHE B 1 135 ? -40.213 44.203 -16.049 1.00 15.35 127 PHE B N 1
ATOM 2654 C CA . PHE B 1 135 ? -41.307 43.775 -15.201 1.00 15.49 127 PHE B CA 1
ATOM 2655 C C . PHE B 1 135 ? -40.772 42.646 -14.326 1.00 15.60 127 PHE B C 1
ATOM 2656 O O . PHE B 1 135 ? -40.229 41.672 -14.861 1.00 15.85 127 PHE B O 1
ATOM 2664 N N . PRO B 1 136 ? -40.869 42.741 -13.000 1.00 15.07 128 PRO B N 1
ATOM 2665 C CA . PRO B 1 136 ? -40.199 41.741 -12.158 1.00 14.39 128 PRO B CA 1
ATOM 2666 C C . PRO B 1 136 ? -40.774 40.350 -12.373 1.00 14.55 128 PRO B C 1
ATOM 2667 O O . PRO B 1 136 ? -41.970 40.176 -12.633 1.00 14.80 128 PRO B O 1
ATOM 2671 N N . LEU B 1 137 ? -39.901 39.350 -12.261 1.00 12.47 129 LEU B N 1
ATOM 2672 C CA . LEU B 1 137 ? -40.287 37.967 -12.521 1.00 11.25 129 LEU B CA 1
ATOM 2673 C C . LEU B 1 137 ? -41.016 37.376 -11.321 1.00 12.20 129 LEU B C 1
ATOM 2674 O O . LEU B 1 137 ? -40.429 37.287 -10.236 1.00 12.72 129 LEU B O 1
ATOM 2679 N N . PRO B 1 138 ? -42.273 36.949 -11.467 1.00 11.58 130 PRO B N 1
ATOM 2680 C CA . PRO B 1 138 ? -42.963 36.300 -10.344 1.00 12.23 130 PRO B CA 1
ATOM 2681 C C . PRO B 1 138 ? -42.524 34.853 -10.180 1.00 11.15 130 PRO B C 1
ATOM 2682 O O . PRO B 1 138 ? -42.348 34.114 -11.155 1.00 12.47 130 PRO B O 1
ATOM 2686 N N . VAL B 1 139 ? -42.401 34.441 -8.917 1.00 11.08 131 VAL B N 1
ATOM 2687 C CA . VAL B 1 139 ? -42.097 33.059 -8.542 1.00 11.99 131 VAL B CA 1
ATOM 2688 C C . VAL B 1 139 ? -43.052 32.664 -7.423 1.00 10.89 131 VAL B C 1
ATOM 2689 O O . VAL B 1 139 ? -43.098 33.331 -6.382 1.00 12.82 131 VAL B O 1
ATOM 2693 N N . GLU B 1 140 ? -43.820 31.595 -7.632 1.00 10.55 132 GLU B N 1
ATOM 2694 C CA . GLU B 1 140 ? -44.711 31.096 -6.590 1.00 11.62 132 GLU B CA 1
ATOM 2695 C C . GLU B 1 140 ? -43.930 30.152 -5.682 1.00 10.98 132 GLU B C 1
ATOM 2696 O O . GLU B 1 140 ? -43.225 29.265 -6.174 1.00 10.77 132 GLU B O 1
ATOM 2702 N N . VAL B 1 141 ? -44.047 30.351 -4.360 1.00 10.07 133 VAL B N 1
ATOM 2703 C CA . VAL B 1 141 ? -43.248 29.617 -3.377 1.00 10.20 133 VAL B CA 1
ATOM 2704 C C . VAL B 1 141 ? -44.113 29.038 -2.262 1.00 11.22 133 VAL B C 1
ATOM 2705 O O . VAL B 1 141 ? -45.100 29.644 -1.832 1.00 11.47 133 VAL B O 1
ATOM 2709 N N . ILE B 1 142 ? -43.721 27.854 -1.794 1.00 10.02 134 ILE B N 1
ATOM 2710 C CA . ILE B 1 142 ? -44.258 27.316 -0.537 1.00 11.35 134 ILE B CA 1
ATOM 2711 C C . ILE B 1 142 ? -43.983 28.332 0.565 1.00 11.64 134 ILE B C 1
ATOM 2712 O O . ILE B 1 142 ? -42.830 28.779 0.708 1.00 11.52 134 ILE B O 1
ATOM 2717 N N . PRO B 1 143 ? -44.979 28.748 1.355 1.00 11.61 135 PRO B N 1
ATOM 2718 C CA . PRO B 1 143 ? -44.735 29.836 2.321 1.00 11.08 135 PRO B CA 1
ATOM 2719 C C . PRO B 1 143 ? -43.570 29.583 3.264 1.00 12.16 135 PRO B C 1
ATOM 2720 O O . PRO B 1 143 ? -42.770 30.496 3.500 1.00 12.43 135 PRO B O 1
ATOM 2724 N N . MET B 1 144 ? -43.428 28.362 3.801 1.00 11.32 136 MET B N 1
ATOM 2725 C CA . MET B 1 144 ? -42.345 28.131 4.753 1.00 11.98 136 MET B CA 1
ATOM 2726 C C . MET B 1 144 ? -40.969 28.128 4.092 1.00 11.16 136 MET B C 1
ATOM 2727 O O . MET B 1 144 ? -39.959 28.137 4.808 1.00 12.44 136 MET B O 1
ATOM 2732 N N . ALA B 1 145 ? -40.910 28.150 2.756 1.00 10.98 137 ALA B N 1
ATOM 2733 C CA . ALA B 1 145 ? -39.668 28.230 2.004 1.00 10.67 137 ALA B CA 1
ATOM 2734 C C . ALA B 1 145 ? -39.327 29.643 1.547 1.00 10.32 137 ALA B C 1
ATOM 2735 O O . ALA B 1 145 ? -38.285 29.828 0.904 1.00 11.97 137 ALA B O 1
ATOM 2737 N N . ARG B 1 146 ? -40.171 30.635 1.847 1.00 10.70 138 ARG B N 1
ATOM 2738 C CA . ARG B 1 146 ? -40.064 31.934 1.180 1.00 11.68 138 ARG B CA 1
ATOM 2739 C C . ARG B 1 146 ? -38.680 32.559 1.346 1.00 12.63 138 ARG B C 1
ATOM 2740 O O . ARG B 1 146 ? -38.048 32.959 0.360 1.00 12.79 138 ARG B O 1
ATOM 2748 N N . SER B 1 147 ? -38.191 32.660 2.583 1.00 12.29 139 SER B N 1
ATOM 2749 C CA . SER B 1 147 ? -36.920 33.342 2.805 1.00 12.65 139 SER B CA 1
ATOM 2750 C C . SER B 1 147 ? -35.753 32.560 2.211 1.00 12.51 139 SER B C 1
ATOM 2751 O O . SER B 1 147 ? -34.796 33.161 1.697 1.00 14.14 139 SER B O 1
ATOM 2754 N N . LEU B 1 148 ? -35.805 31.228 2.280 1.00 12.69 140 LEU B N 1
ATOM 2755 C CA . LEU B 1 148 ? -34.756 30.412 1.679 1.00 12.96 140 LEU B CA 1
ATOM 2756 C C . LEU B 1 148 ? -34.678 30.650 0.177 1.00 12.66 140 LEU B C 1
ATOM 2757 O O . LEU B 1 148 ? -33.595 30.893 -0.376 1.00 13.65 140 LEU B O 1
ATOM 2762 N N . VAL B 1 149 ? -35.824 30.591 -0.499 1.00 11.65 141 VAL B N 1
ATOM 2763 C CA . VAL B 1 149 ? -35.843 30.793 -1.947 1.00 11.92 141 VAL B CA 1
ATOM 2764 C C . VAL B 1 149 ? -35.367 32.194 -2.305 1.00 12.78 141 VAL B C 1
ATOM 2765 O O . VAL B 1 149 ? -34.624 32.381 -3.280 1.00 13.50 141 VAL B O 1
ATOM 2769 N N . ALA B 1 150 ? -35.768 33.203 -1.529 1.00 12.42 142 ALA B N 1
ATOM 2770 C CA . ALA B 1 150 ? -35.284 34.559 -1.792 1.00 13.75 142 ALA B CA 1
ATOM 2771 C C . ALA B 1 150 ? -33.756 34.633 -1.723 1.00 14.94 142 ALA B C 1
ATOM 2772 O O . ALA B 1 150 ? -33.114 35.237 -2.597 1.00 16.31 142 ALA B O 1
ATOM 2774 N N . ARG B 1 151 ? -33.150 34.035 -0.687 1.00 14.48 143 ARG B N 1
ATOM 2775 C CA . ARG B 1 151 ? -31.690 34.037 -0.599 1.00 15.23 143 ARG B CA 1
ATOM 2776 C C . ARG B 1 151 ? -31.071 33.330 -1.795 1.00 17.71 143 ARG B C 1
ATOM 2777 O O . ARG B 1 151 ? -30.104 33.827 -2.390 1.00 17.97 143 ARG B O 1
ATOM 2785 N N . GLN B 1 152 ? -31.620 32.173 -2.166 1.00 15.44 144 GLN B N 1
ATOM 2786 C CA . GLN B 1 152 ? -31.049 31.419 -3.276 1.00 16.34 144 GLN B CA 1
ATOM 2787 C C . GLN B 1 152 ? -31.149 32.190 -4.582 1.00 15.83 144 GLN B C 1
ATOM 2788 O O . GLN B 1 152 ? -30.186 32.244 -5.351 1.00 17.72 144 GLN B O 1
ATOM 2794 N N . ILE B 1 153 ? -32.303 32.791 -4.858 1.00 15.22 145 ILE B N 1
ATOM 2795 C CA . ILE B 1 153 ? -32.445 33.507 -6.123 1.00 14.60 145 ILE B CA 1
ATOM 2796 C C . ILE B 1 153 ? -31.502 34.703 -6.171 1.00 18.33 145 ILE B C 1
ATOM 2797 O O . ILE B 1 153 ? -30.879 34.981 -7.203 1.00 18.37 145 ILE B O 1
ATOM 2802 N N . ARG B 1 154 ? -31.362 35.415 -5.051 1.00 18.31 146 ARG B N 1
ATOM 2803 C CA . ARG B 1 154 ? -30.398 36.510 -4.982 1.00 20.27 146 ARG B CA 1
ATOM 2804 C C . ARG B 1 154 ? -28.984 36.023 -5.289 1.00 19.02 146 ARG B C 1
ATOM 2805 O O . ARG B 1 154 ? -28.267 36.629 -6.094 1.00 22.96 146 ARG B O 1
ATOM 2813 N N . ASP B 1 155 ? -28.575 34.910 -4.676 1.00 18.48 147 ASP B N 1
ATOM 2814 C CA . ASP B 1 155 ? -27.229 34.378 -4.891 1.00 19.06 147 ASP B CA 1
ATOM 2815 C C . ASP B 1 155 ? -27.031 33.913 -6.330 1.00 21.39 147 ASP B C 1
ATOM 2816 O O . ASP B 1 155 ? -25.957 34.113 -6.913 1.00 24.01 147 ASP B O 1
ATOM 2821 N N . MET B 1 156 ? -28.048 33.275 -6.911 1.00 18.89 148 MET B N 1
ATOM 2822 C CA A MET B 1 156 ? -27.906 32.684 -8.238 0.50 20.11 148 MET B CA 1
ATOM 2823 C CA B MET B 1 156 ? -27.914 32.681 -8.237 0.50 20.12 148 MET B CA 1
ATOM 2824 C C . MET B 1 156 ? -27.947 33.731 -9.341 1.00 22.33 148 MET B C 1
ATOM 2825 O O . MET B 1 156 ? -27.220 33.613 -10.333 1.00 24.70 148 MET B O 1
ATOM 2834 N N . THR B 1 157 ? -28.791 34.755 -9.195 1.00 21.14 149 THR B N 1
ATOM 2835 C CA . THR B 1 157 ? -29.052 35.682 -10.288 1.00 20.73 149 THR B CA 1
ATOM 2836 C C . THR B 1 157 ? -28.527 37.090 -10.078 1.00 21.97 149 THR B C 1
ATOM 2837 O O . THR B 1 157 ? -28.440 37.841 -11.055 1.00 23.56 149 THR B O 1
ATOM 2841 N N . GLY B 1 158 ? -28.227 37.486 -8.847 1.00 20.12 150 GLY B N 1
ATOM 2842 C CA . GLY B 1 158 ? -27.900 38.867 -8.573 1.00 23.11 150 GLY B CA 1
ATOM 2843 C C . GLY B 1 158 ? -29.085 39.807 -8.561 1.00 22.17 150 GLY B C 1
ATOM 2844 O O . GLY B 1 158 ? -28.899 41.008 -8.320 1.00 26.01 150 GLY B O 1
ATOM 2845 N N . GLY B 1 159 ? -30.290 39.304 -8.822 1.00 20.67 151 GLY B N 1
ATOM 2846 C CA . GLY B 1 159 ? -31.493 40.102 -8.740 1.00 22.40 151 GLY B CA 1
ATOM 2847 C C . GLY B 1 159 ? -31.959 40.292 -7.312 1.00 22.28 151 GLY B C 1
ATOM 2848 O O . GLY B 1 159 ? -31.401 39.751 -6.356 1.00 23.40 151 GLY B O 1
ATOM 2849 N N . GLN B 1 160 ? -33.014 41.089 -7.170 1.00 17.37 152 GLN B N 1
ATOM 2850 C CA . GLN B 1 160 ? -33.515 41.499 -5.857 1.00 17.48 152 GLN B CA 1
ATOM 2851 C C . GLN B 1 160 ? -34.910 40.929 -5.652 1.00 17.43 152 GLN B C 1
ATOM 2852 O O . GLN B 1 160 ? -35.887 41.448 -6.222 1.00 18.15 152 GLN B O 1
ATOM 2858 N N . PRO B 1 161 ? -35.064 39.859 -4.872 1.00 15.22 153 PRO B N 1
ATOM 2859 C CA . PRO B 1 161 ? -36.404 39.318 -4.629 1.00 15.55 153 PRO B CA 1
ATOM 2860 C C . PRO B 1 161 ? -37.145 40.144 -3.591 1.00 18.32 153 PRO B C 1
ATOM 2861 O O . PRO B 1 161 ? -36.570 40.599 -2.600 1.00 22.40 153 PRO B O 1
ATOM 2865 N N . THR B 1 162 ? -38.440 40.339 -3.831 1.00 16.08 154 THR B N 1
ATOM 2866 C CA A THR B 1 162 ? -39.312 41.013 -2.878 0.55 17.56 154 THR B CA 1
ATOM 2867 C CA B THR B 1 162 ? -39.321 41.029 -2.898 0.45 17.57 154 THR B CA 1
ATOM 2868 C C . THR B 1 162 ? -40.569 40.181 -2.690 1.00 16.14 154 THR B C 1
ATOM 2869 O O . THR B 1 162 ? -41.152 39.683 -3.660 1.00 17.86 154 THR B O 1
ATOM 2876 N N . TRP B 1 163 ? -40.972 40.012 -1.438 1.00 15.83 155 TRP B N 1
ATOM 2877 C CA . TRP B 1 163 ? -42.215 39.317 -1.144 1.00 13.95 155 TRP B CA 1
ATOM 2878 C C . TRP B 1 163 ? -43.381 40.214 -1.533 1.00 16.54 155 TRP B C 1
ATOM 2879 O O . TRP B 1 163 ? -43.443 41.377 -1.126 1.00 17.91 155 TRP B O 1
ATOM 2890 N N . ARG B 1 164 ? -44.294 39.687 -2.348 1.00 15.09 156 ARG B N 1
ATOM 2891 C CA . ARG B 1 164 ? -45.538 40.393 -2.642 1.00 15.88 156 ARG B CA 1
ATOM 2892 C C . ARG B 1 164 ? -46.447 40.174 -1.435 1.00 17.54 156 ARG B C 1
ATOM 2893 O O . ARG B 1 164 ? -47.357 39.340 -1.436 1.00 16.63 156 ARG B O 1
ATOM 2901 N N . GLU B 1 165 ? -46.175 40.937 -0.374 1.00 16.63 157 GLU B N 1
ATOM 2902 C CA . GLU B 1 165 ? -46.660 40.582 0.954 1.00 17.50 157 GLU B CA 1
ATOM 2903 C C . GLU B 1 165 ? -48.177 40.692 1.030 1.00 20.78 157 GLU B C 1
ATOM 2904 O O . GLU B 1 165 ? -48.762 41.699 0.617 1.00 23.37 157 GLU B O 1
ATOM 2910 N N . GLY B 1 166 ? -48.812 39.642 1.551 1.00 18.88 158 GLY B N 1
ATOM 2911 C CA . GLY B 1 166 ? -50.245 39.582 1.704 1.00 20.78 158 GLY B CA 1
ATOM 2912 C C . GLY B 1 166 ? -50.966 38.873 0.579 1.00 23.46 158 GLY B C 1
ATOM 2913 O O . GLY B 1 166 ? -52.100 38.425 0.774 1.00 22.79 158 GLY B O 1
ATOM 2914 N N . VAL B 1 167 ? -50.341 38.756 -0.584 1.00 17.61 159 VAL B N 1
ATOM 2915 C CA . VAL B 1 167 ? -50.959 38.065 -1.707 1.00 18.72 159 VAL B CA 1
ATOM 2916 C C . VAL B 1 167 ? -50.849 36.563 -1.490 1.00 17.63 159 VAL B C 1
ATOM 2917 O O . VAL B 1 167 ? -49.792 36.049 -1.101 1.00 15.79 159 VAL B O 1
ATOM 2921 N N . VAL B 1 168 ? -51.956 35.858 -1.713 1.00 16.46 160 VAL B N 1
ATOM 2922 C CA . VAL B 1 168 ? -52.005 34.402 -1.658 1.00 15.25 160 VAL B CA 1
ATOM 2923 C C . VAL B 1 168 ? -52.613 33.923 -2.970 1.00 16.19 160 VAL B C 1
ATOM 2924 O O . VAL B 1 168 ? -53.653 34.434 -3.399 1.00 17.23 160 VAL B O 1
ATOM 2928 N N . THR B 1 169 ? -51.959 32.960 -3.617 1.00 14.21 161 THR B N 1
ATOM 2929 C CA . THR B 1 169 ? -52.462 32.456 -4.890 1.00 13.36 161 THR B CA 1
ATOM 2930 C C . THR B 1 169 ? -53.670 31.550 -4.655 1.00 14.15 161 THR B C 1
ATOM 2931 O O . THR B 1 169 ? -53.998 31.195 -3.521 1.00 14.49 161 THR B O 1
ATOM 2935 N N . ASP B 1 170 ? -54.327 31.160 -5.756 1.00 14.89 162 ASP B N 1
ATOM 2936 C CA . ASP B 1 170 ? -55.413 30.184 -5.674 1.00 14.16 162 ASP B CA 1
ATOM 2937 C C . ASP B 1 170 ? -54.940 28.863 -5.069 1.00 12.90 162 ASP B C 1
ATOM 2938 O O . ASP B 1 170 ? -55.774 28.058 -4.644 1.00 15.48 162 ASP B O 1
ATOM 2943 N N . ASN B 1 171 ? -53.628 28.613 -5.048 1.00 12.78 163 ASN B N 1
ATOM 2944 C CA . ASN B 1 171 ? -53.074 27.369 -4.524 1.00 14.08 163 ASN B CA 1
ATOM 2945 C C . ASN B 1 171 ? -52.589 27.494 -3.089 1.00 13.99 163 ASN B C 1
ATOM 2946 O O . ASN B 1 171 ? -52.004 26.544 -2.564 1.00 15.94 163 ASN B O 1
ATOM 2951 N N . GLY B 1 172 ? -52.804 28.639 -2.453 1.00 13.03 164 GLY B N 1
ATOM 2952 C CA . GLY B 1 172 ? -52.410 28.832 -1.074 1.00 13.80 164 GLY B CA 1
ATOM 2953 C C . GLY B 1 172 ? -50.980 29.267 -0.861 1.00 15.10 164 GLY B C 1
ATOM 2954 O O . GLY B 1 172 ? -50.518 29.261 0.287 1.00 16.26 164 GLY B O 1
ATOM 2955 N N . ASN B 1 173 ? -50.275 29.672 -1.912 1.00 13.53 165 ASN B N 1
ATOM 2956 C CA . ASN B 1 173 ? -48.855 29.975 -1.827 1.00 11.56 165 ASN B CA 1
ATOM 2957 C C . ASN B 1 173 ? -48.600 31.470 -1.925 1.00 12.67 165 ASN B C 1
ATOM 2958 O O . ASN B 1 173 ? -49.507 32.269 -2.183 1.00 13.48 165 ASN B O 1
ATOM 2963 N N . GLN B 1 174 ? -47.344 31.839 -1.679 1.00 12.00 166 GLN B N 1
ATOM 2964 C CA . GLN B 1 174 ? -46.887 33.219 -1.736 1.00 12.86 166 GLN B CA 1
ATOM 2965 C C . GLN B 1 174 ? -46.125 33.475 -3.035 1.00 12.47 166 GLN B C 1
ATOM 2966 O O . GLN B 1 174 ? -45.805 32.553 -3.790 1.00 12.55 166 GLN B O 1
ATOM 2972 N N . ILE B 1 175 ? -45.855 34.757 -3.300 1.00 12.72 167 ILE B N 1
ATOM 2973 C CA . ILE B 1 175 ? -45.177 35.202 -4.517 1.00 12.82 167 ILE B CA 1
ATOM 2974 C C . ILE B 1 175 ? -43.944 36.006 -4.127 1.00 13.88 167 ILE B C 1
ATOM 2975 O O . ILE B 1 175 ? -44.025 36.924 -3.301 1.00 13.12 167 ILE B O 1
ATOM 2980 N N . LEU B 1 176 ? -42.805 35.657 -4.721 1.00 12.15 168 LEU B N 1
ATOM 2981 C CA . LEU B 1 176 ? -41.634 36.520 -4.752 1.00 12.23 168 LEU B CA 1
ATOM 2982 C C . LEU B 1 176 ? -41.542 37.136 -6.140 1.00 12.89 168 LEU B C 1
ATOM 2983 O O . LEU B 1 176 ? -41.695 36.434 -7.144 1.00 14.82 168 LEU B O 1
ATOM 2988 N N . ASP B 1 177 ? -41.319 38.443 -6.201 1.00 13.02 169 ASP B N 1
ATOM 2989 C CA . ASP B 1 177 ? -41.076 39.133 -7.460 1.00 13.49 169 ASP B CA 1
ATOM 2990 C C . ASP B 1 177 ? -39.598 39.467 -7.545 1.00 13.81 169 ASP B C 1
ATOM 2991 O O . ASP B 1 177 ? -39.055 40.096 -6.632 1.00 15.59 169 ASP B O 1
ATOM 2996 N N . ILE B 1 178 ? -38.940 39.038 -8.622 1.00 13.68 170 ILE B N 1
ATOM 2997 C CA . ILE B 1 178 ? -37.492 39.195 -8.745 1.00 12.94 170 ILE B CA 1
ATOM 2998 C C . ILE B 1 178 ? -37.214 40.403 -9.624 1.00 14.78 170 ILE B C 1
ATOM 2999 O O . ILE B 1 178 ? -37.523 40.397 -10.821 1.00 15.36 170 ILE B O 1
ATOM 3004 N N . HIS B 1 179 ? -36.613 41.427 -9.034 1.00 15.13 171 HIS B N 1
ATOM 3005 C CA . HIS B 1 179 ? -36.338 42.673 -9.735 1.00 15.07 171 HIS B CA 1
ATOM 3006 C C . HIS B 1 179 ? -34.927 42.695 -10.311 1.00 17.45 171 HIS B C 1
ATOM 3007 O O . HIS B 1 179 ? -34.006 42.065 -9.781 1.00 17.91 171 HIS B O 1
ATOM 3014 N N . ASN B 1 180 ? -34.764 43.459 -11.396 1.00 17.43 172 ASN B N 1
ATOM 3015 C CA . ASN B 1 180 ? -33.473 43.911 -11.917 1.00 20.36 172 ASN B CA 1
ATOM 3016 C C . ASN B 1 180 ? -32.756 42.888 -12.787 1.00 18.99 172 ASN B C 1
ATOM 3017 O O . ASN B 1 180 ? -31.558 43.053 -13.061 1.00 22.04 172 ASN B O 1
ATOM 3022 N N . LEU B 1 181 ? -33.447 41.849 -13.249 1.00 18.54 173 LEU B N 1
ATOM 3023 C CA . LEU B 1 181 ? -32.823 40.864 -14.117 1.00 19.15 173 LEU B CA 1
ATOM 3024 C C . LEU B 1 181 ? -32.861 41.322 -15.565 1.00 19.53 173 LEU B C 1
ATOM 3025 O O . LEU B 1 181 ? -33.768 42.046 -15.989 1.00 20.18 173 LEU B O 1
ATOM 3030 N N . GLN B 1 182 ? -31.855 40.897 -16.322 1.00 18.69 174 GLN B N 1
ATOM 3031 C CA . GLN B 1 182 ? -31.847 41.006 -17.778 1.00 18.92 174 GLN B CA 1
ATOM 3032 C C . GLN B 1 182 ? -31.763 39.572 -18.288 1.00 17.62 174 GLN B C 1
ATOM 3033 O O . GLN B 1 182 ? -30.677 38.987 -18.364 1.00 20.93 174 GLN B O 1
ATOM 3039 N N . ILE B 1 183 ? -32.919 39.008 -18.613 1.00 16.12 175 ILE B N 1
ATOM 3040 C CA . ILE B 1 183 ? -33.048 37.554 -18.802 1.00 16.07 175 ILE B CA 1
ATOM 3041 C C . ILE B 1 183 ? -32.833 37.288 -20.294 1.00 17.91 175 ILE B C 1
ATOM 3042 O O . ILE B 1 183 ? -33.772 37.154 -21.079 1.00 19.41 175 ILE B O 1
ATOM 3047 N N . THR B 1 184 ? -31.561 37.174 -20.670 1.00 19.53 176 THR B N 1
ATOM 3048 C CA . THR B 1 184 ? -31.196 36.924 -22.061 1.00 20.88 176 THR B CA 1
ATOM 3049 C C . THR B 1 184 ? -31.291 35.455 -22.445 1.00 20.86 176 THR B C 1
ATOM 3050 O O . THR B 1 184 ? -31.291 35.143 -23.640 1.00 22.26 176 THR B O 1
ATOM 3054 N N . ASP B 1 185 ? -31.386 34.545 -21.477 1.00 17.66 177 ASP B N 1
ATOM 3055 C CA . ASP B 1 185 ? -31.573 33.122 -21.758 1.00 18.42 177 ASP B CA 1
ATOM 3056 C C . ASP B 1 185 ? -32.704 32.620 -20.869 1.00 17.14 177 ASP B C 1
ATOM 3057 O O . ASP B 1 185 ? -32.466 31.972 -19.840 1.00 17.21 177 ASP B O 1
ATOM 3062 N N . PRO B 1 186 ? -33.954 32.918 -21.230 1.00 14.73 178 PRO B N 1
ATOM 3063 C CA . PRO B 1 186 ? -35.070 32.552 -20.341 1.00 14.75 178 PRO B CA 1
ATOM 3064 C C . PRO B 1 186 ? -35.208 31.057 -20.109 1.00 14.58 178 PRO B C 1
ATOM 3065 O O . PRO B 1 186 ? -35.571 30.644 -19.000 1.00 14.16 178 PRO B O 1
ATOM 3069 N N . GLU B 1 187 ? -34.929 30.226 -21.117 1.00 14.84 179 GLU B N 1
ATOM 3070 C CA . GLU B 1 187 ? -35.072 28.790 -20.903 1.00 16.59 179 GLU B CA 1
ATOM 3071 C C . GLU B 1 187 ? -34.063 28.283 -19.884 1.00 16.32 179 GLU B C 1
ATOM 3072 O O . GLU B 1 187 ? -34.388 27.417 -19.060 1.00 16.00 179 GLU B O 1
ATOM 3078 N N . LYS B 1 188 ? -32.845 28.824 -19.903 1.00 16.17 180 LYS B N 1
ATOM 3079 C CA . LYS B 1 188 ? -31.834 28.398 -18.939 1.00 15.30 180 LYS B CA 1
ATOM 3080 C C . LYS B 1 188 ? -32.214 28.819 -17.523 1.00 16.86 180 LYS B C 1
ATOM 3081 O O . LYS B 1 188 ? -32.137 28.019 -16.581 1.00 16.01 180 LYS B O 1
ATOM 3087 N N . LEU B 1 189 ? -32.635 30.073 -17.346 1.00 14.98 181 LEU B N 1
ATOM 3088 C CA . LEU B 1 189 ? -33.008 30.524 -16.012 1.00 14.11 181 LEU B CA 1
ATOM 3089 C C . LEU B 1 189 ? -34.214 29.755 -15.493 1.00 14.34 181 LEU B C 1
ATOM 3090 O O . LEU B 1 189 ? -34.256 29.369 -14.319 1.00 14.74 181 LEU B O 1
ATOM 3095 N N . GLU B 1 190 ? -35.214 29.527 -16.351 1.00 13.18 182 GLU B N 1
ATOM 3096 C CA . GLU B 1 190 ? -36.379 28.751 -15.944 1.00 14.00 182 GLU B CA 1
ATOM 3097 C C . GLU B 1 190 ? -35.966 27.367 -15.450 1.00 12.87 182 GLU B C 1
ATOM 3098 O O . GLU B 1 190 ? -36.414 26.910 -14.389 1.00 12.79 182 GLU B O 1
ATOM 3104 N N . ARG B 1 191 ? -35.111 26.688 -16.215 1.00 13.29 183 ARG B N 1
ATOM 3105 C CA A ARG B 1 191 ? -34.676 25.346 -15.840 0.54 15.35 183 ARG B CA 1
ATOM 3106 C CA B ARG B 1 191 ? -34.685 25.346 -15.832 0.46 15.37 183 ARG B CA 1
ATOM 3107 C C . ARG B 1 191 ? -33.947 25.354 -14.503 1.00 15.80 183 ARG B C 1
ATOM 3108 O O . ARG B 1 191 ? -34.114 24.437 -13.688 1.00 16.09 183 ARG B O 1
ATOM 3123 N N . GLU B 1 192 ? -33.127 26.379 -14.266 1.00 13.65 184 GLU B N 1
ATOM 3124 C CA . GLU B 1 192 ? -32.375 26.463 -13.017 1.00 14.39 184 GLU B CA 1
ATOM 3125 C C . GLU B 1 192 ? -33.286 26.754 -11.831 1.00 13.67 184 GLU B C 1
ATOM 3126 O O . GLU B 1 192 ? -33.161 26.125 -10.774 1.00 15.04 184 GLU B O 1
ATOM 3132 N N . LEU B 1 193 ? -34.201 27.717 -11.973 1.00 13.81 185 LEU B N 1
ATOM 3133 C CA . LEU B 1 193 ? -35.075 28.047 -10.854 1.00 13.28 185 LEU B CA 1
ATOM 3134 C C . LEU B 1 193 ? -36.027 26.902 -10.524 1.00 12.19 185 LEU B C 1
ATOM 3135 O O . LEU B 1 193 ? -36.401 26.722 -9.354 1.00 13.15 185 LEU B O 1
ATOM 3140 N N . ASN B 1 194 ? -36.412 26.111 -11.534 1.00 11.91 186 ASN B N 1
ATOM 3141 C CA . ASN B 1 194 ? -37.292 24.966 -11.312 1.00 13.19 186 ASN B CA 1
ATOM 3142 C C . ASN B 1 194 ? -36.662 23.899 -10.427 1.00 12.04 186 ASN B C 1
ATOM 3143 O O . ASN B 1 194 ? -37.386 23.014 -9.955 1.00 13.95 186 ASN B O 1
ATOM 3148 N N . GLN B 1 195 ? -35.347 23.930 -10.212 1.00 12.19 187 GLN B N 1
ATOM 3149 C CA . GLN B 1 195 ? -34.700 22.915 -9.389 1.00 12.66 187 GLN B CA 1
ATOM 3150 C C . GLN B 1 195 ? -34.719 23.249 -7.906 1.00 12.99 187 GLN B C 1
ATOM 3151 O O . GLN B 1 195 ? -34.292 22.406 -7.106 1.00 14.11 187 GLN B O 1
ATOM 3157 N N . LEU B 1 196 ? -35.181 24.444 -7.521 1.00 12.22 188 LEU B N 1
ATOM 3158 C CA . LEU B 1 196 ? -35.070 24.867 -6.123 1.00 11.93 188 LEU B CA 1
ATOM 3159 C C . LEU B 1 196 ? -36.231 24.309 -5.312 1.00 11.80 188 LEU B C 1
ATOM 3160 O O . LEU B 1 196 ? -37.387 24.632 -5.606 1.00 11.60 188 LEU B O 1
ATOM 3165 N N . PRO B 1 197 ? -35.974 23.506 -4.274 1.00 11.92 189 PRO B N 1
ATOM 3166 C CA . PRO B 1 197 ? -37.071 23.037 -3.416 1.00 11.57 189 PRO B CA 1
ATOM 3167 C C . PRO B 1 197 ? -37.795 24.220 -2.790 1.00 13.94 189 PRO B C 1
ATOM 3168 O O . PRO B 1 197 ? -37.173 25.136 -2.251 1.00 14.08 189 PRO B O 1
ATOM 3172 N N . GLY B 1 198 ? -39.121 24.196 -2.867 1.00 12.39 190 GLY B N 1
ATOM 3173 C CA . GLY B 1 198 ? -39.931 25.296 -2.400 1.00 12.99 190 GLY B CA 1
ATOM 3174 C C . GLY B 1 198 ? -40.454 26.196 -3.501 1.00 12.66 190 GLY B C 1
ATOM 3175 O O . GLY B 1 198 ? -41.415 26.939 -3.274 1.00 12.66 190 GLY B O 1
ATOM 3176 N N . VAL B 1 199 ? -39.848 26.159 -4.686 1.00 10.22 191 VAL B N 1
ATOM 3177 C CA . VAL B 1 199 ? -40.426 26.830 -5.842 1.00 10.49 191 VAL B CA 1
ATOM 3178 C C . VAL B 1 199 ? -41.571 25.972 -6.354 1.00 11.58 191 VAL B C 1
ATOM 3179 O O . VAL B 1 199 ? -41.391 24.783 -6.644 1.00 13.55 191 VAL B O 1
ATOM 3183 N N . VAL B 1 200 ? -42.759 26.566 -6.432 1.00 10.40 192 VAL B N 1
ATOM 3184 C CA . VAL B 1 200 ? -43.921 25.899 -7.009 1.00 11.08 192 VAL B CA 1
ATOM 3185 C C . VAL B 1 200 ? -43.997 26.142 -8.505 1.00 12.99 192 VAL B C 1
ATOM 3186 O O . VAL B 1 200 ? -44.289 25.219 -9.272 1.00 15.60 192 VAL B O 1
ATOM 3190 N N . CYS B 1 201 ? -43.719 27.369 -8.938 1.00 10.89 193 CYS B N 1
ATOM 3191 C CA . CYS B 1 201 ? -43.765 27.704 -10.352 1.00 12.34 193 CYS B CA 1
ATOM 3192 C C . CYS B 1 201 ? -42.965 28.969 -10.589 1.00 11.45 193 CYS B C 1
ATOM 3193 O O . CYS B 1 201 ? -42.946 29.874 -9.754 1.00 12.73 193 CYS B O 1
ATOM 3196 N N . VAL B 1 202 ? -42.321 29.024 -11.751 1.00 11.37 194 VAL B N 1
ATOM 3197 C CA . VAL B 1 202 ? -41.548 30.179 -12.193 1.00 11.39 194 VAL B CA 1
ATOM 3198 C C . VAL B 1 202 ? -42.323 30.872 -13.304 1.00 12.79 194 VAL B C 1
ATOM 3199 O O . VAL B 1 202 ? -42.730 30.226 -14.274 1.00 12.51 194 VAL B O 1
ATOM 3203 N N . GLY B 1 203 ? -42.473 32.191 -13.195 1.00 12.03 195 GLY B N 1
ATOM 3204 C CA . GLY B 1 203 ? -43.231 32.946 -14.186 1.00 12.27 195 GLY B CA 1
ATOM 3205 C C . GLY B 1 203 ? -42.522 33.211 -15.503 1.00 11.23 195 GLY B C 1
ATOM 3206 O O . GLY B 1 203 ? -42.742 34.262 -16.116 1.00 13.15 195 GLY B O 1
ATOM 3207 N N . LEU B 1 204 ? -41.651 32.303 -15.932 1.00 11.77 196 LEU B N 1
ATOM 3208 C CA . LEU B 1 204 ? -41.081 32.321 -17.270 1.00 11.27 196 LEU B CA 1
ATOM 3209 C C . LEU B 1 204 ? -41.742 31.221 -18.074 1.00 12.26 196 LEU B C 1
ATOM 3210 O O . LEU B 1 204 ? -41.766 30.065 -17.641 1.00 12.50 196 LEU B O 1
ATOM 3215 N N . PHE B 1 205 ? -42.281 31.578 -19.234 1.00 11.57 197 PHE B N 1
ATOM 3216 C CA . PHE B 1 205 ? -42.837 30.604 -20.170 1.00 12.36 197 PHE B CA 1
ATOM 3217 C C . PHE B 1 205 ? -41.832 30.587 -21.317 1.00 12.88 197 PHE B C 1
ATOM 3218 O O . PHE B 1 205 ? -41.810 31.499 -22.149 1.00 14.66 197 PHE B O 1
ATOM 3226 N N . ALA B 1 206 ? -40.966 29.573 -21.328 1.00 12.98 198 ALA B N 1
ATOM 3227 C CA . ALA B 1 206 ? -39.822 29.558 -22.233 1.00 12.90 198 ALA B CA 1
ATOM 3228 C C . ALA B 1 206 ? -39.600 28.152 -22.775 1.00 13.93 198 ALA B C 1
ATOM 3229 O O . ALA B 1 206 ? -39.541 27.961 -23.993 1.00 16.31 198 ALA B O 1
ATOM 3231 N N . ARG B 1 207 ? -39.480 27.159 -21.886 1.00 14.71 199 ARG B N 1
ATOM 3232 C CA A ARG B 1 207 ? -39.482 25.780 -22.361 0.47 15.43 199 ARG B CA 1
ATOM 3233 C CA B ARG B 1 207 ? -39.505 25.763 -22.317 0.53 15.43 199 ARG B CA 1
ATOM 3234 C C . ARG B 1 207 ? -40.739 25.496 -23.172 1.00 14.92 199 ARG B C 1
ATOM 3235 O O . ARG B 1 207 ? -40.668 24.860 -24.229 1.00 17.43 199 ARG B O 1
ATOM 3250 N N . ARG B 1 208 ? -41.892 25.980 -22.711 1.00 13.11 200 ARG B N 1
ATOM 3251 C CA . ARG B 1 208 ? -43.137 25.955 -23.472 1.00 12.67 200 ARG B CA 1
ATOM 3252 C C . ARG B 1 208 ? -43.552 27.418 -23.569 1.00 13.86 200 ARG B C 1
ATOM 3253 O O . ARG B 1 208 ? -44.068 27.990 -22.609 1.00 13.25 200 ARG B O 1
ATOM 3261 N N . ARG B 1 209 ? -43.324 28.022 -24.719 1.00 12.25 201 ARG B N 1
ATOM 3262 C CA . ARG B 1 209 ? -43.573 29.448 -24.871 1.00 13.25 201 ARG B CA 1
ATOM 3263 C C . ARG B 1 209 ? -44.855 29.688 -25.676 1.00 13.32 201 ARG B C 1
ATOM 3264 O O . ARG B 1 209 ? -45.614 28.759 -25.975 1.00 14.19 201 ARG B O 1
ATOM 3272 N N . ALA B 1 210 ? -45.113 30.947 -26.020 1.00 11.40 202 ALA B N 1
ATOM 3273 C CA . ALA B 1 210 ? -46.256 31.239 -26.877 1.00 10.51 202 ALA B CA 1
ATOM 3274 C C . ALA B 1 210 ? -46.002 30.686 -28.271 1.00 14.23 202 ALA B C 1
ATOM 3275 O O . ALA B 1 210 ? -44.921 30.885 -28.839 1.00 15.31 202 ALA B O 1
ATOM 3277 N N . ASP B 1 211 ? -47.004 30.004 -28.840 1.00 12.03 203 ASP B N 1
ATOM 3278 C CA . ASP B 1 211 ? -46.919 29.593 -30.240 1.00 12.84 203 ASP B CA 1
ATOM 3279 C C . ASP B 1 211 ? -47.260 30.735 -31.185 1.00 14.37 203 ASP B C 1
ATOM 3280 O O . ASP B 1 211 ? -46.632 30.891 -32.240 1.00 15.64 203 ASP B O 1
ATOM 3285 N N . VAL B 1 212 ? -48.279 31.512 -30.835 1.00 12.70 204 VAL B N 1
ATOM 3286 C CA . VAL B 1 212 ? -48.744 32.649 -31.616 1.00 12.27 204 VAL B CA 1
ATOM 3287 C C . VAL B 1 212 ? -48.830 33.824 -30.661 1.00 14.17 204 VAL B C 1
ATOM 3288 O O . VAL B 1 212 ? -49.308 33.676 -29.530 1.00 14.16 204 VAL B O 1
ATOM 3292 N N . VAL B 1 213 ? -48.335 34.982 -31.093 1.00 12.57 205 VAL B N 1
ATOM 3293 C CA . VAL B 1 213 ? -48.460 36.215 -30.324 1.00 11.80 205 VAL B CA 1
ATOM 3294 C C . VAL B 1 213 ? -49.311 37.176 -31.138 1.00 13.59 205 VAL B C 1
ATOM 3295 O O . VAL B 1 213 ? -48.978 37.483 -32.287 1.00 15.44 205 VAL B O 1
ATOM 3299 N N . ILE B 1 214 ? -50.412 37.640 -30.555 1.00 12.13 206 ILE B N 1
ATOM 3300 C CA . ILE B 1 214 ? -51.292 38.604 -31.214 1.00 13.08 206 ILE B CA 1
ATOM 3301 C C . ILE B 1 214 ? -51.122 39.927 -30.493 1.00 14.27 206 ILE B C 1
ATOM 3302 O O . ILE B 1 214 ? -51.443 40.031 -29.303 1.00 14.05 206 ILE B O 1
ATOM 3307 N N . VAL B 1 215 ? -50.609 40.930 -31.199 1.00 14.89 207 VAL B N 1
ATOM 3308 C CA . VAL B 1 215 ? -50.436 42.270 -30.651 1.00 15.81 207 VAL B CA 1
ATOM 3309 C C . VAL B 1 215 ? -51.615 43.118 -31.105 1.00 16.47 207 VAL B C 1
ATOM 3310 O O . VAL B 1 215 ? -51.789 43.367 -32.308 1.00 17.41 207 VAL B O 1
ATOM 3314 N N . GLY B 1 216 ? -52.412 43.573 -30.142 1.00 15.56 208 GLY B N 1
ATOM 3315 C CA . GLY B 1 216 ? -53.609 44.316 -30.467 1.00 16.74 208 GLY B CA 1
ATOM 3316 C C . GLY B 1 216 ? -53.306 45.639 -31.143 1.00 19.73 208 GLY B C 1
ATOM 3317 O O . GLY B 1 216 ? -52.293 46.287 -30.883 1.00 22.52 208 GLY B O 1
ATOM 3318 N N . GLY B 1 217 ? -54.219 46.035 -32.018 1.00 20.09 209 GLY B N 1
ATOM 3319 C CA . GLY B 1 217 ? -54.072 47.219 -32.837 1.00 22.88 209 GLY B CA 1
ATOM 3320 C C . GLY B 1 217 ? -55.061 47.136 -33.978 1.00 26.38 209 GLY B C 1
ATOM 3321 O O . GLY B 1 217 ? -55.822 46.179 -34.096 1.00 25.57 209 GLY B O 1
ATOM 3322 N N . GLU B 1 218 ? -55.029 48.162 -34.830 1.00 27.85 210 GLU B N 1
ATOM 3323 C CA . GLU B 1 218 ? -55.916 48.202 -35.990 1.00 29.18 210 GLU B CA 1
ATOM 3324 C C . GLU B 1 218 ? -55.120 48.090 -37.284 1.00 32.18 210 GLU B C 1
ATOM 3325 O O . GLU B 1 218 ? -54.592 49.099 -37.776 1.00 40.03 210 GLU B O 1
ATOM 3331 N N . PRO B 1 219 ? -55.010 46.896 -37.883 1.00 27.86 211 PRO B N 1
ATOM 3332 C CA . PRO B 1 219 ? -55.529 45.626 -37.364 1.00 25.64 211 PRO B CA 1
ATOM 3333 C C . PRO B 1 219 ? -54.512 44.975 -36.431 1.00 25.22 211 PRO B C 1
ATOM 3334 O O . PRO B 1 219 ? -53.392 45.467 -36.332 1.00 24.56 211 PRO B O 1
ATOM 3338 N N . PRO B 1 220 ? -54.885 43.897 -35.741 1.00 23.82 212 PRO B N 1
ATOM 3339 C CA . PRO B 1 220 ? -53.903 43.218 -34.892 1.00 21.29 212 PRO B CA 1
ATOM 3340 C C . PRO B 1 220 ? -52.763 42.653 -35.725 1.00 21.92 212 PRO B C 1
ATOM 3341 O O . PRO B 1 220 ? -52.933 42.306 -36.895 1.00 25.02 212 PRO B O 1
ATOM 3345 N N . VAL B 1 221 ? -51.586 42.584 -35.108 1.00 19.12 213 VAL B N 1
ATOM 3346 C CA . VAL B 1 221 ? -50.397 41.987 -35.711 1.00 20.28 213 VAL B CA 1
ATOM 3347 C C . VAL B 1 221 ? -50.241 40.573 -35.164 1.00 18.24 213 VAL B C 1
ATOM 3348 O O . VAL B 1 221 ? -50.236 40.368 -33.944 1.00 17.49 213 VAL B O 1
ATOM 3352 N N . VAL B 1 222 ? -50.118 39.592 -36.056 1.00 17.80 214 VAL B N 1
ATOM 3353 C CA . VAL B 1 222 ? -49.984 38.189 -35.664 1.00 16.35 214 VAL B CA 1
ATOM 3354 C C . VAL B 1 222 ? -48.533 37.776 -35.877 1.00 16.90 214 VAL B C 1
ATOM 3355 O O . VAL B 1 222 ? -48.042 37.756 -37.013 1.00 19.45 214 VAL B O 1
ATOM 3359 N N . LEU B 1 223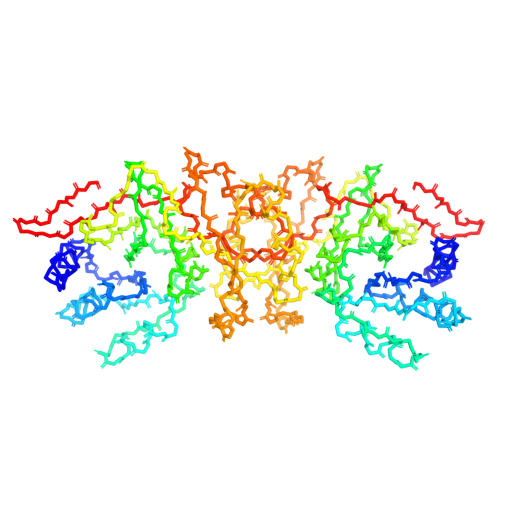 ? -47.854 37.435 -34.786 1.00 16.70 215 LEU B N 1
ATOM 3360 C CA . LEU B 1 223 ? -46.441 37.090 -34.833 1.00 18.51 215 LEU B CA 1
ATOM 3361 C C . LEU B 1 223 ? -46.197 35.655 -34.396 1.00 16.69 215 LEU B C 1
ATOM 3362 O O . LEU B 1 223 ? -47.079 35.013 -33.810 1.00 15.99 215 LEU B O 1
#